Protein AF-A0A955WQJ6-F1 (afdb_monomer_lite)

pLDDT: mean 72.85, std 20.14, range [22.36, 98.12]

Foldseek 3Di:
DFDQFFDDPGHADDFQTFYDALNNHPFSDQDPRTHHDDALPRQGPGDQAQARSFFDDPGAADEFQGFDDALRNHNQRDADPRTHHHPQQGRQDNDDQAQFGNFFDVHQAAAFQTFYDALRNAPNSDQDPRTRDDDAWEFPAKPPLEDALQWFDKIKTFTAQADDVKWKDKQNHTFDWDDPDRGMIIGTGHHHLLGWFWIWIWIAHPSGHIYTDDTSSHIHDDAFWDWDWDQPQQAQPGWIFIDTDGPPVDDDPFDKAKWKDWQNHTFDDGRTGPDRGDQQIWIWMKIWTHDPPRIDIDIDPIDGRHKQFFDKPDWDKPPLADEQFRKIFTDIATDQIPVNHGFDKWKWKDKQNHTPPVDTDRIDTNHPPDFQIKMWMKIWTADPVGDTDDIHDIDIHTHHFADADEDDPDPPLPKQLEKDFQQQLQPPRGIKIKIWRLQDDPDPPAGSQIKMAIGGDDPVRRDDPDNPPRLEMETGDHQDDDDDDDDDDDDDDDDDDDPPPVPSNHFSKQNEKAHDPPCPVVVPPRTKIKIFTFSDDPPPQGGETDIFIAHGHPHDDYDHVVVCVVDPDPRGGDGPDDDDDDDDDPDDDPPPCDDRPDRDGTRNYDYYDDPPVPPD

Secondary structure (DSSP, 8-state):
-BTTB-STTSPPBPTTSB-SSGGGBTTS-EETTEEPPP-TTSSS--TT-SBTTB-SSSSPPBPTT-B-SSGGGBTTEEEETTEEEE-GGGSSS--TT-SBTTBSTTSSPBPTTSB-SSGGGBTTS-EETTEE--PPPEEEEEESSEEETT---EEEEEEE-PPTT-EEEETTEEE-EEE-SSSEEEEEPPP-TT-SEEEPEEEE-TTS-EEEPPTTSEEEE-TT-EEEEE-TTTBTTS--EEEEE----SSSPPPEEEEEEETTEEE-BSSBB-S---TT-EEEEEEEES-TTS-EEEEPPPEEPBP--PPEEEEEEESSSPPTTPPEEEEEEEPPPTTSPPPEEEEEEEETTEEETT--SSEE--TTPPTT-EEEEEEEEE-TTS-B-PPPP--EEE--PPP-----SSTTS-TTSEEEEEE-SSSSSS-EEEEEETT---STT-TT-BEEEEE--SGGGGG--S----SEEEEPPPPPPPPP------------------------BTSEEE--TT--SSSSSSPPEEEEEET--SSS-TT-EEEEEE---SS-----HHHHTTS--TTS-----------------------TT----TTS------SSSS--

Sequence (616 aa):
TGVDCGGPRCAACAAGAACLADRDCLDGACRGALCQAPACDDGVQNGREAGVDCGGPLCAGCPLGGPCRADADCALGLCLSGTCQGHPCRNGVQDGLETAVDCGGACAGCLGGQACQFNADCRAGDCRANVCFVDPPVIEAVDPPQVAHVGGARVTLTGLNFQIGVALRVNGVPTAVTRVSDRTLTFTAPASPAGPGPLALELFNPDGGQGTAAPGALQYSVEGLRVSLDGGQGAFCDTWTCTASGQDAFNPPIPVQYQWTLNGQPAAGGATLADAVQVGDEVACAAVFGEAPATWTLAAPPQTVQDGVGLVADVRVSPQRPSLGEAIRCEGAAQPTHCGQPSALQYTWWVDDAVDAAQVDAVFPTAGLPAGTRVRCELVAVSPVGRNGPPSAAPTVTVTKGRVDVVSEHGGDRFGYAVSVPGDLDGDGFADLVVGAPEERSVPGRAEAGRIYVFSGGAAMADQVAQVDARFWIDGEQGGVPQPGGLHNPPTALTIDRGGAWRPYGSALGFALAVGQRSFIDGDAVPDLVVGAPYADLVRRPFAGKVYALSGAAAPGIVDLQTAAAEGDPAASTVLGAAAAGGYLPEFQATLNEGPLSGGMLGRRVAAIGDFNGDG

Structure (mmCIF, N/CA/C/O backbone):
data_AF-A0A955WQJ6-F1
#
_entry.id   AF-A0A955WQJ6-F1
#
loop_
_atom_site.group_PDB
_atom_site.id
_atom_site.type_symbol
_atom_site.label_atom_id
_atom_site.label_alt_id
_atom_site.label_comp_id
_atom_site.label_asym_id
_atom_site.label_entity_id
_atom_site.label_seq_id
_atom_site.pdbx_PDB_ins_code
_atom_site.Cartn_x
_atom_site.Cartn_y
_atom_site.Cartn_z
_atom_site.occupancy
_atom_site.B_iso_or_equiv
_atom_site.auth_seq_id
_atom_site.auth_comp_id
_atom_site.auth_asym_id
_atom_site.auth_atom_id
_atom_site.pdbx_PDB_model_num
ATOM 1 N N . THR A 1 1 ? 47.045 46.582 -69.998 1.00 75.81 1 THR A N 1
ATOM 2 C CA . THR A 1 1 ? 46.305 47.082 -68.815 1.00 75.81 1 THR A CA 1
ATOM 3 C C . THR A 1 1 ? 47.115 46.898 -67.542 1.00 75.81 1 THR A C 1
ATOM 5 O O . THR A 1 1 ? 46.954 47.719 -66.650 1.00 75.81 1 THR A O 1
ATOM 8 N N . GLY A 1 2 ? 48.070 45.960 -67.497 1.00 82.81 2 GLY A N 1
ATOM 9 C CA . GLY A 1 2 ? 49.240 45.999 -66.613 1.00 82.81 2 GLY A CA 1
ATOM 10 C C . GLY A 1 2 ? 50.476 46.583 -67.312 1.00 82.81 2 GLY A C 1
ATOM 11 O O . GLY A 1 2 ? 50.413 46.946 -68.492 1.00 82.81 2 GLY A O 1
ATOM 12 N N . VAL A 1 3 ? 51.598 46.678 -66.590 1.00 84.25 3 VAL A N 1
ATOM 13 C CA . VAL A 1 3 ? 52.904 47.022 -67.181 1.00 84.25 3 VAL A CA 1
ATOM 14 C C . VAL A 1 3 ? 53.343 45.840 -68.049 1.00 84.25 3 VAL A C 1
ATOM 16 O O . VAL A 1 3 ? 53.503 44.734 -67.543 1.00 84.25 3 VAL A O 1
ATOM 19 N N . ASP A 1 4 ? 53.450 46.072 -69.358 1.00 86.69 4 ASP A N 1
ATOM 20 C CA . ASP A 1 4 ? 53.845 45.097 -70.389 1.00 86.69 4 ASP A CA 1
ATOM 21 C C . ASP A 1 4 ? 52.928 43.864 -70.572 1.00 86.69 4 ASP A C 1
ATOM 23 O O . ASP A 1 4 ? 53.300 42.902 -71.244 1.00 86.69 4 ASP A O 1
ATOM 27 N N . CYS A 1 5 ? 51.692 43.893 -70.056 1.00 89.25 5 CYS A N 1
ATOM 28 C CA . CYS A 1 5 ? 50.700 42.822 -70.235 1.00 89.25 5 CYS A CA 1
ATOM 29 C C . CYS A 1 5 ? 49.239 43.341 -70.255 1.00 89.25 5 CYS A C 1
ATOM 31 O O . CYS A 1 5 ? 48.935 44.462 -69.824 1.00 89.25 5 CYS A O 1
ATOM 33 N N . GLY A 1 6 ? 48.307 42.530 -70.765 1.00 88.19 6 GLY A N 1
ATOM 34 C CA . GLY A 1 6 ? 46.860 42.798 -70.798 1.00 88.19 6 GLY A CA 1
ATOM 35 C C . GLY A 1 6 ? 46.396 43.768 -71.900 1.00 88.19 6 GLY A C 1
ATOM 36 O O . GLY A 1 6 ? 47.157 44.609 -72.388 1.00 88.19 6 GLY A O 1
ATOM 37 N N . GLY A 1 7 ? 45.118 43.699 -72.279 1.00 85.25 7 GLY A N 1
ATOM 38 C CA . GLY A 1 7 ? 44.535 44.389 -73.433 1.00 85.25 7 GLY A CA 1
ATOM 39 C C . GLY A 1 7 ? 44.527 43.536 -74.716 1.00 85.25 7 GLY A C 1
ATOM 40 O O . GLY A 1 7 ? 45.080 42.445 -74.754 1.00 85.25 7 GLY A O 1
ATOM 41 N N . PRO A 1 8 ? 43.925 44.019 -75.820 1.00 83.12 8 PRO A N 1
ATOM 42 C CA . PRO A 1 8 ? 43.626 43.197 -77.002 1.00 83.12 8 PRO A CA 1
ATOM 43 C C . PRO A 1 8 ? 44.841 42.757 -77.842 1.00 83.12 8 PRO A C 1
ATOM 45 O O . PRO A 1 8 ? 44.655 42.034 -78.816 1.00 83.12 8 PRO A O 1
ATOM 48 N N . ARG A 1 9 ? 46.055 43.241 -77.546 1.00 87.25 9 ARG A N 1
ATOM 49 C CA . ARG A 1 9 ? 47.268 42.990 -78.353 1.00 87.25 9 ARG A CA 1
ATOM 50 C C . ARG A 1 9 ? 48.456 42.438 -77.565 1.00 87.25 9 ARG A C 1
ATOM 52 O O . ARG A 1 9 ? 49.432 42.034 -78.188 1.00 87.25 9 ARG A O 1
ATOM 59 N N . CYS A 1 10 ? 48.392 42.443 -76.237 1.00 88.25 10 CYS A N 1
ATOM 60 C CA . CYS A 1 10 ? 49.455 41.928 -75.378 1.00 88.25 10 CYS A CA 1
ATOM 61 C C . CYS A 1 10 ? 49.034 40.576 -74.799 1.00 88.25 10 CYS A C 1
ATOM 63 O O . CYS A 1 10 ? 47.842 40.281 -74.724 1.00 88.25 10 CYS A O 1
ATOM 65 N N . ALA A 1 11 ? 50.007 39.763 -74.379 1.00 90.00 11 ALA A N 1
ATOM 66 C CA . ALA A 1 11 ? 49.710 38.555 -73.618 1.00 90.00 11 ALA A CA 1
ATOM 67 C C . ALA A 1 11 ? 48.983 38.914 -72.312 1.00 90.00 11 ALA A C 1
ATOM 69 O O . ALA A 1 11 ? 49.181 40.003 -71.760 1.00 90.00 11 ALA A O 1
ATOM 70 N N . ALA A 1 12 ? 48.139 38.004 -71.833 1.00 91.56 12 ALA A N 1
ATOM 71 C CA . ALA A 1 12 ? 47.437 38.184 -70.575 1.00 91.56 12 ALA A CA 1
ATOM 72 C C . ALA A 1 12 ? 48.427 38.246 -69.393 1.00 91.56 12 ALA A C 1
ATOM 74 O O . ALA A 1 12 ? 49.524 37.688 -69.439 1.00 91.56 12 ALA A O 1
ATOM 75 N N . CYS A 1 13 ? 48.052 38.979 -68.355 1.00 91.94 13 CYS A N 1
ATOM 76 C CA . CYS A 1 13 ? 48.845 39.250 -67.170 1.00 91.94 13 CYS A CA 1
ATOM 77 C C . CYS A 1 13 ? 48.777 38.102 -66.150 1.00 91.94 13 CYS A C 1
ATOM 79 O O . CYS A 1 13 ? 47.733 37.476 -65.977 1.00 91.94 13 CYS A O 1
ATOM 81 N N . ALA A 1 14 ? 49.876 37.868 -65.428 1.00 91.75 14 ALA A N 1
ATOM 82 C CA . ALA A 1 14 ? 49.898 36.962 -64.278 1.00 91.75 14 ALA A CA 1
ATOM 83 C C . ALA A 1 14 ? 49.145 37.541 -63.065 1.00 91.75 14 ALA A C 1
ATOM 85 O O . ALA A 1 14 ? 48.883 38.746 -63.000 1.00 91.75 14 ALA A O 1
ATOM 86 N N . ALA A 1 15 ? 48.830 36.682 -62.092 1.00 90.12 15 ALA A N 1
ATOM 87 C CA . ALA A 1 15 ? 48.183 37.078 -60.844 1.00 90.12 15 ALA A CA 1
ATOM 88 C C . ALA A 1 15 ? 48.931 38.229 -60.135 1.00 90.12 15 ALA A C 1
ATOM 90 O O . ALA A 1 15 ? 50.160 38.254 -60.076 1.00 90.12 15 ALA A O 1
ATOM 91 N N . GLY A 1 16 ? 48.178 39.194 -59.602 1.00 89.19 16 GLY A N 1
ATOM 92 C CA . GLY A 1 16 ? 48.669 40.397 -58.926 1.00 89.19 16 GLY A CA 1
ATOM 93 C C . GLY A 1 16 ? 48.956 41.601 -59.834 1.00 89.19 16 GLY A C 1
ATOM 94 O O . GLY A 1 16 ? 49.184 42.695 -59.322 1.00 89.19 16 GLY A O 1
ATOM 95 N N . ALA A 1 17 ? 48.930 41.450 -61.161 1.00 92.38 17 ALA A N 1
ATOM 96 C CA . ALA A 1 17 ? 49.108 42.564 -62.098 1.00 92.38 17 ALA A CA 1
ATOM 97 C C . ALA A 1 17 ? 47.790 43.305 -62.392 1.00 92.38 17 ALA A C 1
ATOM 99 O O . ALA A 1 17 ? 46.707 42.743 -62.257 1.00 92.38 17 ALA A O 1
ATOM 100 N N . ALA A 1 18 ? 47.877 44.574 -62.808 1.00 92.44 18 ALA A N 1
ATOM 101 C CA . ALA A 1 18 ? 46.697 45.400 -63.072 1.00 92.44 18 ALA A CA 1
ATOM 102 C C . ALA A 1 18 ? 45.904 44.944 -64.312 1.00 92.44 18 ALA A C 1
ATOM 104 O O . ALA A 1 18 ? 46.484 44.574 -65.334 1.00 92.44 18 ALA A O 1
ATOM 105 N N . CYS A 1 19 ? 44.575 45.023 -64.242 1.00 92.38 19 CYS A N 1
ATOM 106 C CA . CYS A 1 19 ? 43.657 44.583 -65.296 1.00 92.38 19 CYS A CA 1
ATOM 107 C C . CYS A 1 19 ? 42.409 45.480 -65.386 1.00 92.38 19 CYS A C 1
ATOM 109 O O . CYS A 1 19 ? 42.065 46.169 -64.426 1.00 92.38 19 CYS A O 1
ATOM 111 N N . LEU A 1 20 ? 41.725 45.474 -66.540 1.00 92.31 20 LEU A N 1
ATOM 112 C CA . LEU A 1 20 ? 40.420 46.139 -66.722 1.00 92.31 20 LEU A CA 1
ATOM 113 C C . LEU A 1 20 ? 39.301 45.178 -67.148 1.00 92.31 20 LEU A C 1
ATOM 115 O O . LEU A 1 20 ? 38.129 45.528 -67.040 1.00 92.31 20 LEU A O 1
ATOM 119 N N . ALA A 1 21 ? 39.644 43.995 -67.654 1.00 90.56 21 ALA A N 1
ATOM 120 C CA . ALA A 1 21 ? 38.701 42.940 -68.004 1.00 90.56 21 ALA A CA 1
ATOM 121 C C . ALA A 1 21 ? 39.327 41.566 -67.743 1.00 90.56 21 ALA A C 1
ATOM 123 O O . ALA A 1 21 ? 40.543 41.424 -67.808 1.00 90.56 21 ALA A O 1
ATOM 124 N N . ASP A 1 22 ? 38.498 40.549 -67.534 1.00 89.44 22 ASP A N 1
ATOM 125 C CA . ASP A 1 22 ? 38.907 39.159 -67.283 1.00 89.44 22 ASP A CA 1
ATOM 126 C C . ASP A 1 22 ? 39.904 38.611 -68.313 1.00 89.44 22 ASP A C 1
ATOM 128 O O . ASP A 1 22 ? 40.917 38.014 -67.956 1.00 89.44 22 ASP A O 1
ATOM 132 N N . ARG A 1 23 ? 39.697 38.924 -69.599 1.00 90.06 23 ARG A N 1
ATOM 133 C CA . ARG A 1 23 ? 40.613 38.555 -70.696 1.00 90.06 23 ARG A CA 1
ATOM 134 C C . ARG A 1 23 ? 42.026 39.138 -70.576 1.00 90.06 23 ARG A C 1
ATOM 136 O O . ARG A 1 23 ? 42.910 38.737 -71.327 1.00 90.06 23 ARG A O 1
ATOM 143 N N . ASP A 1 24 ? 42.221 40.141 -69.720 1.00 91.62 24 ASP A N 1
ATOM 144 C CA . ASP A 1 24 ? 43.536 40.721 -69.469 1.00 91.62 24 ASP A CA 1
ATOM 145 C C . ASP A 1 24 ? 44.375 39.836 -68.540 1.00 91.62 24 ASP A C 1
ATOM 147 O O . ASP A 1 24 ? 45.562 40.110 -68.407 1.00 91.62 24 ASP A O 1
ATOM 151 N N . CYS A 1 25 ? 43.798 38.801 -67.922 1.00 91.88 25 CYS A N 1
ATOM 152 C CA . CYS A 1 25 ? 44.434 37.926 -66.939 1.00 91.88 25 CYS A CA 1
ATOM 153 C C . CYS A 1 25 ? 44.606 36.504 -67.483 1.00 91.88 25 CYS A C 1
ATOM 155 O O . CYS A 1 25 ? 43.722 35.994 -68.168 1.00 91.88 25 CYS A O 1
ATOM 157 N N . LEU A 1 26 ? 45.746 35.865 -67.193 1.00 90.56 26 LEU A N 1
ATOM 158 C CA . LEU A 1 26 ? 46.056 34.503 -67.656 1.00 90.56 26 LEU A CA 1
ATOM 159 C C . LEU A 1 26 ? 45.000 33.493 -67.199 1.00 90.56 26 LEU A C 1
ATOM 161 O O . LEU A 1 26 ? 44.578 32.657 -67.991 1.00 90.56 26 LEU A O 1
ATOM 165 N N . ASP A 1 27 ? 44.539 33.639 -65.959 1.00 88.94 27 ASP A N 1
ATOM 166 C CA . ASP A 1 27 ? 43.518 32.795 -65.337 1.00 88.94 27 ASP A CA 1
ATOM 167 C C . ASP A 1 27 ? 42.101 33.391 -65.452 1.00 88.94 27 ASP A C 1
ATOM 169 O O . ASP A 1 27 ? 41.169 32.949 -64.789 1.00 88.94 27 ASP A O 1
ATOM 173 N N . GLY A 1 28 ? 41.912 34.409 -66.300 1.00 87.50 28 GLY A N 1
ATOM 174 C CA . GLY A 1 28 ? 40.580 34.882 -66.682 1.00 87.50 28 GLY A CA 1
ATOM 175 C C . GLY A 1 28 ? 39.772 35.594 -65.592 1.00 87.50 28 GLY A C 1
ATOM 176 O O . GLY A 1 28 ? 38.573 35.758 -65.777 1.00 87.50 28 GLY A O 1
ATOM 177 N N . ALA A 1 29 ? 40.380 36.021 -64.480 1.00 90.75 29 ALA A N 1
ATOM 178 C CA . ALA A 1 29 ? 39.682 36.702 -63.386 1.00 90.75 29 ALA A CA 1
ATOM 179 C C . ALA A 1 29 ? 40.316 38.065 -63.060 1.00 90.75 29 ALA A C 1
ATOM 181 O O . ALA A 1 29 ? 41.425 38.144 -62.525 1.00 90.75 29 ALA A O 1
ATOM 182 N N . CYS A 1 30 ? 39.595 39.151 -63.348 1.00 91.25 30 CYS A N 1
ATOM 183 C CA . CYS A 1 30 ? 39.979 40.520 -63.018 1.00 91.25 30 CYS A CA 1
ATOM 184 C C . CYS A 1 30 ? 39.064 41.091 -61.927 1.00 91.25 30 CYS A C 1
ATOM 186 O O . CYS A 1 30 ? 37.918 41.466 -62.179 1.00 91.25 30 CYS A O 1
ATOM 188 N N . ARG A 1 31 ? 39.573 41.213 -60.695 1.00 92.00 31 ARG A N 1
ATOM 189 C CA . ARG A 1 31 ? 38.811 41.745 -59.549 1.00 92.00 31 ARG A CA 1
ATOM 190 C C . ARG A 1 31 ? 39.581 42.833 -58.830 1.00 92.00 31 ARG A C 1
ATOM 192 O O . ARG A 1 31 ? 40.786 42.727 -58.643 1.00 92.00 31 ARG A O 1
ATOM 199 N N . GLY A 1 32 ? 38.889 43.904 -58.443 1.00 89.94 32 GLY A N 1
ATOM 200 C CA . GLY A 1 32 ? 39.538 45.047 -57.789 1.00 89.94 32 GLY A CA 1
ATOM 201 C C . GLY A 1 32 ? 40.657 45.671 -58.635 1.00 89.94 32 GLY A C 1
ATOM 202 O O . GLY A 1 32 ? 41.630 46.164 -58.076 1.00 89.94 32 GLY A O 1
ATOM 203 N N . ALA A 1 33 ? 40.528 45.611 -59.968 1.00 91.69 33 ALA A N 1
ATOM 204 C CA . ALA A 1 33 ? 41.540 46.017 -60.949 1.00 91.69 33 ALA A CA 1
ATOM 205 C C . ALA A 1 33 ? 42.869 45.233 -60.892 1.00 91.69 33 ALA A C 1
ATOM 207 O O . ALA A 1 33 ? 43.868 45.695 -61.444 1.00 91.69 33 ALA A O 1
ATOM 208 N N . LEU A 1 34 ? 42.888 44.048 -60.272 1.00 92.69 34 LEU A N 1
ATOM 209 C CA . LEU A 1 34 ? 44.036 43.142 -60.229 1.00 92.69 34 LEU A CA 1
ATOM 210 C C . LEU A 1 34 ? 43.653 41.744 -60.730 1.00 92.69 34 LEU A C 1
ATOM 212 O O . LEU A 1 34 ? 42.570 41.233 -60.426 1.00 92.69 34 LEU A O 1
ATOM 216 N N . CYS A 1 35 ? 44.559 41.115 -61.476 1.00 92.69 35 CYS A N 1
ATOM 217 C CA . CYS A 1 35 ? 44.427 39.721 -61.876 1.00 92.69 35 CYS A CA 1
ATOM 218 C C . CYS A 1 35 ? 44.498 38.820 -60.651 1.00 92.69 35 CYS A C 1
ATOM 220 O O . CYS A 1 35 ? 45.431 38.927 -59.855 1.00 92.69 35 CYS A O 1
ATOM 222 N N . GLN A 1 36 ? 43.517 37.942 -60.499 1.00 92.88 36 GLN A N 1
ATOM 223 C CA . GLN A 1 36 ? 43.465 37.005 -59.383 1.00 92.88 36 GLN A CA 1
ATOM 224 C C . GLN A 1 36 ? 44.238 35.728 -59.721 1.00 92.88 36 GLN A C 1
ATOM 226 O O . GLN A 1 36 ? 44.373 35.366 -60.889 1.00 92.88 36 GLN A O 1
ATOM 231 N N . ALA A 1 37 ? 44.796 35.089 -58.693 1.00 89.06 37 ALA A N 1
ATOM 232 C CA . ALA A 1 37 ? 45.302 33.727 -58.818 1.00 89.06 37 ALA A CA 1
ATOM 233 C C . ALA A 1 37 ? 44.109 32.757 -58.881 1.00 89.06 37 ALA A C 1
ATOM 235 O O . ALA A 1 37 ? 43.097 33.057 -58.247 1.00 89.06 37 ALA A O 1
ATOM 236 N N . PRO A 1 38 ? 44.231 31.624 -59.594 1.00 87.94 38 PRO A N 1
ATOM 237 C CA . PRO A 1 38 ? 43.157 30.643 -59.701 1.00 87.94 38 PRO A CA 1
ATOM 238 C C . PRO A 1 38 ? 42.815 30.077 -58.318 1.00 87.94 38 PRO A C 1
ATOM 240 O O . PRO A 1 38 ? 43.724 29.690 -57.571 1.00 87.94 38 PRO A O 1
ATOM 243 N N . ALA A 1 39 ? 41.530 30.035 -57.976 1.00 89.25 39 ALA A N 1
ATOM 244 C CA . ALA A 1 39 ? 41.038 29.499 -56.711 1.00 89.25 39 ALA A CA 1
ATOM 245 C C . ALA A 1 39 ? 39.705 28.762 -56.895 1.00 89.25 39 ALA A C 1
ATOM 247 O O . ALA A 1 39 ? 38.869 29.181 -57.678 1.00 89.25 39 ALA A O 1
ATOM 248 N N . CYS A 1 40 ? 39.503 27.706 -56.102 1.00 91.38 40 CYS A N 1
ATOM 249 C CA . CYS A 1 40 ? 38.379 26.765 -56.210 1.00 91.38 40 CYS A CA 1
ATOM 250 C C . CYS A 1 40 ? 37.022 27.303 -55.712 1.00 91.38 40 CYS A C 1
ATOM 252 O O . CYS A 1 40 ? 36.164 26.524 -55.299 1.00 91.38 40 CYS A O 1
ATOM 254 N N . ASP A 1 41 ? 36.867 28.615 -55.610 1.00 90.62 41 ASP A N 1
ATOM 255 C CA . ASP A 1 41 ? 35.674 29.312 -55.123 1.00 90.62 41 ASP A CA 1
ATOM 256 C C . ASP A 1 41 ? 35.574 30.727 -55.717 1.00 90.62 41 ASP A C 1
ATOM 258 O O . ASP A 1 41 ? 34.931 31.623 -55.157 1.00 90.62 41 ASP A O 1
ATOM 262 N N . ASP A 1 42 ? 36.235 30.942 -56.858 1.00 86.81 42 ASP A N 1
ATOM 263 C CA . ASP A 1 42 ? 36.384 32.238 -57.491 1.00 86.81 42 ASP A CA 1
ATOM 264 C C . ASP A 1 42 ? 35.391 32.471 -58.637 1.00 86.81 42 ASP A C 1
ATOM 266 O O . ASP A 1 42 ? 35.405 33.545 -59.222 1.00 86.81 42 ASP A O 1
ATOM 270 N N . GLY A 1 43 ? 34.471 31.567 -58.941 1.00 87.75 43 GLY A N 1
ATOM 271 C CA . GLY A 1 43 ? 33.435 31.729 -59.958 1.00 87.75 43 GLY A CA 1
ATOM 272 C C . GLY A 1 43 ? 33.934 31.647 -61.401 1.00 87.75 43 GLY A C 1
ATOM 273 O O . GLY A 1 43 ? 33.153 31.952 -62.310 1.00 87.75 43 GLY A O 1
ATOM 274 N N . VAL A 1 44 ? 35.199 31.286 -61.644 1.00 88.56 44 VAL A N 1
ATOM 275 C CA . VAL A 1 44 ? 35.806 31.210 -62.978 1.00 88.56 44 VAL A CA 1
ATOM 276 C C . VAL A 1 44 ? 36.482 29.857 -63.168 1.00 88.56 44 VAL A C 1
ATOM 278 O O . VAL A 1 44 ? 37.366 29.493 -62.419 1.00 88.56 44 VAL A O 1
ATOM 281 N N . GLN A 1 45 ? 36.148 29.142 -64.248 1.00 89.75 45 GLN A N 1
ATOM 282 C CA . GLN A 1 45 ? 36.857 27.905 -64.589 1.00 89.75 45 GLN A CA 1
ATOM 283 C C . GLN A 1 45 ? 38.281 28.203 -65.087 1.00 89.75 45 GLN A C 1
ATOM 285 O O . GLN A 1 45 ? 38.480 28.486 -66.276 1.00 89.75 45 GLN A O 1
ATOM 290 N N . ASN A 1 46 ? 39.272 28.116 -64.205 1.00 87.38 46 ASN A N 1
ATOM 291 C CA . ASN A 1 46 ? 40.670 28.418 -64.513 1.00 87.38 46 ASN A CA 1
ATOM 292 C C . ASN A 1 46 ? 41.647 27.399 -63.883 1.00 87.38 46 ASN A C 1
ATOM 294 O O . ASN A 1 46 ? 41.258 26.350 -63.369 1.00 87.38 46 ASN A O 1
ATOM 298 N N . GLY A 1 47 ? 42.958 27.609 -64.045 1.00 86.12 47 GLY A N 1
ATOM 299 C CA . GLY A 1 47 ? 43.969 26.689 -63.516 1.00 86.12 47 GLY A CA 1
ATOM 300 C C . GLY A 1 47 ? 43.820 25.230 -63.996 1.00 86.12 47 GLY A C 1
ATOM 301 O O . GLY A 1 47 ? 43.960 24.930 -65.184 1.00 86.12 47 GLY A O 1
ATOM 302 N N . ARG A 1 48 ? 43.619 24.295 -63.052 1.00 88.62 48 ARG A N 1
ATOM 303 C CA . ARG A 1 48 ? 43.454 22.845 -63.312 1.00 88.62 48 ARG A CA 1
ATOM 304 C C . ARG A 1 48 ? 42.033 22.338 -63.063 1.00 88.62 48 ARG A C 1
ATOM 306 O O . ARG A 1 48 ? 41.845 21.127 -62.971 1.00 88.62 48 ARG A O 1
ATOM 313 N N . GLU A 1 49 ? 41.068 23.238 -62.964 1.00 93.56 49 GLU A N 1
ATOM 314 C CA . GLU A 1 49 ? 39.682 22.883 -62.705 1.00 93.56 49 GLU A CA 1
ATOM 315 C C . GLU A 1 49 ? 39.036 22.147 -63.885 1.00 93.56 49 GLU A C 1
ATOM 317 O O . GLU A 1 49 ? 39.301 22.425 -65.064 1.00 93.56 49 GLU A O 1
ATOM 322 N N . ALA A 1 50 ? 38.167 21.189 -63.569 1.00 92.56 50 ALA A N 1
ATOM 323 C CA . ALA A 1 50 ? 37.395 20.458 -64.566 1.00 92.56 50 ALA A CA 1
ATOM 324 C C . ALA A 1 50 ? 36.069 21.164 -64.905 1.00 92.56 50 ALA A C 1
ATOM 326 O O . ALA A 1 50 ? 35.622 21.085 -66.053 1.00 92.56 50 ALA A O 1
ATOM 327 N N . GLY A 1 51 ? 35.501 21.904 -63.948 1.00 91.06 51 GLY A N 1
ATOM 328 C CA . GLY A 1 51 ? 34.367 22.823 -64.084 1.00 91.06 51 GLY A CA 1
ATOM 329 C C . GLY A 1 51 ? 34.608 24.121 -63.324 1.00 91.06 51 GLY A C 1
ATOM 330 O O . GLY A 1 51 ? 35.648 24.260 -62.706 1.00 91.06 51 GLY A O 1
ATOM 331 N N . VAL A 1 52 ? 33.673 25.073 -63.378 1.00 92.06 52 VAL A N 1
ATOM 332 C CA . VAL A 1 52 ? 33.787 26.319 -62.595 1.00 92.06 52 VAL A CA 1
ATOM 333 C C . VAL A 1 52 ? 33.910 25.962 -61.112 1.00 92.06 52 VAL A C 1
ATOM 335 O O . VAL A 1 52 ? 32.983 25.351 -60.576 1.00 92.06 52 VAL A O 1
ATOM 338 N N . ASP A 1 53 ? 35.041 26.311 -60.492 1.00 89.94 53 ASP A N 1
ATOM 339 C CA . ASP A 1 53 ? 35.342 26.101 -59.069 1.00 89.94 53 ASP A CA 1
ATOM 340 C C . ASP A 1 53 ? 35.371 24.630 -58.617 1.00 89.94 53 ASP A C 1
ATOM 342 O O . ASP A 1 53 ? 35.195 24.313 -57.436 1.00 89.94 53 ASP A O 1
ATOM 346 N N . CYS A 1 54 ? 35.531 23.678 -59.542 1.00 93.12 54 CYS A N 1
ATOM 347 C CA . CYS A 1 54 ? 35.458 22.261 -59.194 1.00 93.12 54 CYS A CA 1
ATOM 348 C C . CYS A 1 54 ? 36.301 21.343 -60.082 1.00 93.12 54 CYS A C 1
ATOM 350 O O . CYS A 1 54 ? 36.578 21.613 -61.252 1.00 93.12 54 CYS A O 1
ATOM 352 N N . GLY A 1 55 ? 36.665 20.188 -59.528 1.00 91.25 55 GLY A N 1
ATOM 353 C CA . GLY A 1 55 ? 37.465 19.168 -60.197 1.00 91.25 55 GLY A CA 1
ATOM 354 C C . GLY A 1 55 ? 38.942 19.546 -60.335 1.00 91.25 55 GLY A C 1
ATOM 355 O O . GLY A 1 55 ? 39.359 20.669 -60.065 1.00 91.25 55 GLY A O 1
A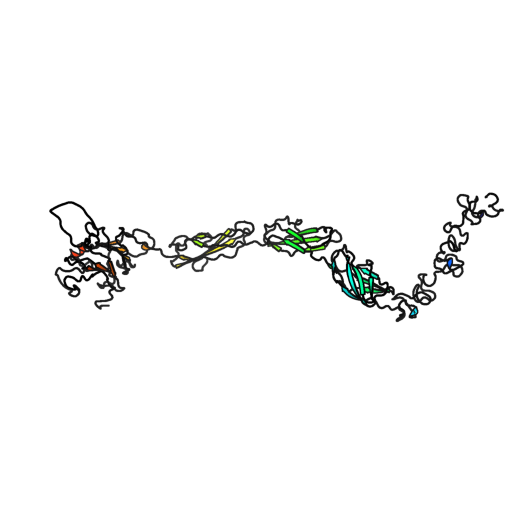TOM 356 N N . GLY A 1 56 ? 39.767 18.587 -60.743 1.00 88.75 56 GLY A N 1
ATOM 357 C CA . GLY A 1 56 ? 41.217 18.717 -60.699 1.00 88.75 56 GLY A CA 1
ATOM 358 C C . GLY A 1 56 ? 41.822 18.380 -59.328 1.00 88.75 56 GLY A C 1
ATOM 359 O O . GLY A 1 56 ? 41.123 18.171 -58.342 1.00 88.75 56 GLY A O 1
ATOM 360 N N . PRO A 1 57 ? 43.161 18.316 -59.234 1.00 85.75 57 PRO A N 1
ATOM 361 C CA . PRO A 1 57 ? 43.857 17.772 -58.064 1.00 85.75 57 PRO A CA 1
ATOM 362 C C . PRO A 1 57 ? 43.840 18.668 -56.815 1.00 85.75 57 PRO A C 1
ATOM 364 O O . PRO A 1 57 ? 44.281 18.223 -55.759 1.00 85.75 57 PRO A O 1
ATOM 367 N N . LEU A 1 58 ? 43.424 19.932 -56.940 1.00 87.25 58 LEU A N 1
ATOM 368 C CA . LEU A 1 58 ? 43.459 20.920 -55.853 1.00 87.25 58 LEU A CA 1
ATOM 369 C C . LEU A 1 58 ? 42.065 21.354 -55.382 1.00 87.25 58 LEU A C 1
ATOM 371 O O . LEU A 1 58 ? 41.961 21.899 -54.286 1.00 87.25 58 LEU A O 1
ATOM 375 N N . CYS A 1 59 ? 41.023 21.102 -56.176 1.00 88.94 59 CYS A N 1
ATOM 376 C CA . CYS A 1 59 ? 39.655 21.512 -55.877 1.00 88.94 59 CYS A CA 1
ATOM 377 C C . CYS A 1 59 ? 38.797 20.311 -55.486 1.00 88.94 59 CYS A C 1
ATOM 379 O O . CYS A 1 59 ? 39.108 19.164 -55.814 1.00 88.94 59 CYS A O 1
ATOM 381 N N . ALA A 1 60 ? 37.703 20.572 -54.768 1.00 92.06 60 ALA A N 1
ATOM 382 C CA . ALA A 1 60 ? 36.706 19.542 -54.515 1.00 92.06 60 ALA A CA 1
ATOM 383 C C . ALA A 1 60 ? 36.142 19.032 -55.850 1.00 92.06 60 ALA A C 1
ATOM 385 O O . ALA A 1 60 ? 36.010 19.793 -56.809 1.00 92.06 60 ALA A O 1
ATOM 386 N N . GLY A 1 61 ? 35.813 17.742 -55.921 1.00 92.00 61 GLY A N 1
ATOM 387 C CA . GLY A 1 61 ? 35.231 17.170 -57.131 1.00 92.00 61 GLY A CA 1
ATOM 388 C C . GLY A 1 61 ? 33.930 17.879 -57.524 1.00 92.00 61 GLY A C 1
ATOM 389 O O . GLY A 1 61 ? 33.152 18.302 -56.669 1.00 92.00 61 GLY A O 1
ATOM 390 N N . CYS A 1 62 ? 33.679 17.992 -58.823 1.00 93.00 62 CYS A N 1
ATOM 391 C CA . CYS A 1 62 ? 32.464 18.565 -59.371 1.00 93.00 62 CYS A CA 1
ATOM 392 C C . CYS A 1 62 ? 31.215 17.779 -58.935 1.00 93.00 62 CYS A C 1
ATOM 394 O O . CYS A 1 62 ? 31.260 16.544 -58.824 1.00 93.00 62 CYS A O 1
ATOM 396 N N . PRO A 1 63 ? 30.091 18.477 -58.687 1.00 91.00 63 PRO A N 1
ATOM 397 C CA . PRO A 1 63 ? 28.826 17.846 -58.329 1.00 91.00 63 PRO A CA 1
ATOM 398 C C . PRO A 1 63 ? 28.261 17.005 -59.486 1.00 91.00 63 PRO A C 1
ATOM 400 O O . PRO A 1 63 ? 28.730 17.076 -60.624 1.00 91.00 63 PRO A O 1
ATOM 403 N N . LEU A 1 64 ? 27.226 16.211 -59.196 1.00 87.81 64 LEU A N 1
ATOM 404 C CA . LEU A 1 64 ? 26.479 15.440 -60.198 1.00 87.81 64 LEU A CA 1
ATOM 405 C C . LEU A 1 64 ? 26.050 16.316 -61.385 1.00 87.81 64 LEU A C 1
ATOM 407 O O . LEU A 1 64 ? 25.504 17.401 -61.196 1.00 87.81 64 LEU A O 1
ATOM 411 N N . GLY A 1 65 ? 26.290 15.841 -62.607 1.00 87.12 65 GLY A N 1
ATOM 412 C CA . GLY A 1 65 ? 26.028 16.586 -63.841 1.00 87.12 65 GLY A CA 1
ATOM 413 C C . GLY A 1 65 ? 27.085 17.642 -64.192 1.00 87.12 65 GLY A C 1
ATOM 414 O O . GLY A 1 65 ? 27.004 18.238 -65.264 1.00 87.12 65 GLY A O 1
ATOM 415 N N . GLY A 1 66 ? 28.078 17.874 -63.326 1.00 91.19 66 GLY A N 1
ATOM 416 C CA . GLY A 1 66 ? 29.201 18.774 -63.586 1.00 91.19 66 GLY A CA 1
ATOM 417 C C . GLY A 1 66 ? 30.186 18.215 -64.622 1.00 91.19 66 GLY A C 1
ATOM 418 O O . GLY A 1 66 ? 30.177 17.017 -64.897 1.00 91.19 66 GLY A O 1
ATOM 419 N N . PRO A 1 67 ? 31.037 19.050 -65.230 1.00 91.94 67 PRO A N 1
ATOM 420 C CA . PRO A 1 67 ? 32.036 18.598 -66.198 1.00 91.94 67 PRO A CA 1
ATOM 421 C C . PRO A 1 67 ? 33.204 17.867 -65.516 1.00 91.94 67 PRO A C 1
ATOM 423 O O . PRO A 1 67 ? 33.566 18.164 -64.381 1.00 91.94 67 PRO A O 1
ATOM 426 N N . CYS A 1 68 ? 33.820 16.919 -66.222 1.00 93.31 68 CYS A N 1
ATOM 427 C CA . CYS A 1 68 ? 34.978 16.168 -65.730 1.00 93.31 68 CYS A CA 1
ATOM 428 C C . CYS A 1 68 ? 35.885 15.691 -66.865 1.00 93.31 68 CYS A C 1
ATOM 430 O O . CYS A 1 68 ? 35.471 15.622 -68.025 1.00 93.31 68 CYS A O 1
ATOM 432 N N . ARG A 1 69 ? 37.130 15.333 -66.534 1.00 92.19 69 ARG A N 1
ATOM 433 C CA . ARG A 1 69 ? 38.079 14.681 -67.454 1.00 92.19 69 ARG A CA 1
ATOM 434 C C . ARG A 1 69 ? 38.574 13.334 -66.926 1.00 92.19 69 ARG A C 1
ATOM 436 O O . ARG A 1 69 ? 38.952 12.483 -67.727 1.00 92.19 69 ARG A O 1
ATOM 443 N N . ALA A 1 70 ? 38.560 13.141 -65.613 1.00 91.00 70 ALA A N 1
ATOM 444 C CA . ALA A 1 70 ? 38.867 11.894 -64.928 1.00 91.00 70 ALA A CA 1
ATOM 445 C C . ALA A 1 70 ? 37.903 11.668 -63.755 1.00 91.00 70 ALA A C 1
ATOM 447 O O . ALA A 1 70 ? 37.301 12.611 -63.248 1.00 91.00 70 ALA A O 1
ATOM 448 N N . ASP A 1 71 ? 37.795 10.426 -63.280 1.00 88.19 71 ASP A N 1
ATOM 449 C CA . ASP A 1 71 ? 36.926 10.055 -62.151 1.00 88.19 71 ASP A CA 1
ATOM 450 C C . ASP A 1 71 ? 37.193 10.886 -60.887 1.00 88.19 71 ASP A C 1
ATOM 452 O O . ASP A 1 71 ? 36.262 11.252 -60.173 1.00 88.19 71 ASP A O 1
ATOM 456 N N . ALA A 1 72 ? 38.459 11.243 -60.642 1.00 89.69 72 ALA A N 1
ATOM 457 C CA . ALA A 1 72 ? 38.872 12.073 -59.509 1.00 89.69 72 ALA A CA 1
ATOM 458 C C . ALA A 1 72 ? 38.337 13.515 -59.569 1.00 89.69 72 ALA A C 1
ATOM 460 O O . ALA A 1 72 ? 38.278 14.180 -58.539 1.00 89.69 72 ALA A O 1
ATOM 461 N N . ASP A 1 73 ? 37.924 13.992 -60.748 1.00 91.94 73 ASP A N 1
ATOM 462 C CA . ASP A 1 73 ? 37.327 15.318 -60.899 1.00 91.94 73 ASP A CA 1
ATOM 463 C C . ASP A 1 73 ? 35.889 15.368 -60.377 1.00 91.94 73 ASP A C 1
ATOM 465 O O . ASP A 1 73 ? 35.323 16.451 -60.312 1.00 91.94 73 ASP A O 1
ATOM 469 N N . CYS A 1 74 ? 35.282 14.234 -60.020 1.00 91.50 74 CYS A N 1
ATOM 470 C CA . CYS A 1 74 ? 33.889 14.141 -59.602 1.00 91.50 74 CYS A CA 1
ATOM 471 C C . CYS A 1 74 ? 33.765 13.863 -58.110 1.00 91.50 74 CYS A C 1
ATOM 473 O O . CYS A 1 74 ? 34.410 12.957 -57.588 1.00 91.50 74 CYS A O 1
ATOM 475 N N . ALA A 1 75 ? 32.854 14.564 -57.430 1.00 89.19 75 ALA A N 1
ATOM 476 C CA . ALA A 1 75 ? 32.607 14.367 -55.999 1.00 89.19 75 ALA A CA 1
ATOM 477 C C . ALA A 1 75 ? 32.211 12.917 -55.665 1.00 89.19 75 ALA A C 1
ATOM 479 O O . ALA A 1 75 ? 32.557 12.397 -54.607 1.00 89.19 75 ALA A O 1
ATOM 480 N N . LEU A 1 76 ? 31.514 12.248 -56.592 1.00 83.50 76 LEU A N 1
ATOM 481 C CA . LEU A 1 76 ? 31.101 10.850 -56.463 1.00 83.50 76 LEU A CA 1
ATOM 482 C C . LEU A 1 76 ? 32.031 9.866 -57.183 1.00 83.50 76 LEU A C 1
ATOM 484 O O . LEU A 1 76 ? 31.778 8.663 -57.134 1.00 83.50 76 LEU A O 1
ATOM 488 N N . GLY A 1 77 ? 33.130 10.335 -57.777 1.00 84.25 77 GLY A N 1
ATOM 489 C CA . GLY A 1 77 ? 34.212 9.487 -58.275 1.00 84.25 77 GLY A CA 1
ATOM 490 C C . GLY A 1 77 ? 33.937 8.731 -59.578 1.00 84.25 77 GLY A C 1
ATOM 491 O O . GLY A 1 77 ? 34.527 7.672 -59.758 1.00 84.25 77 GLY A O 1
ATOM 492 N N . LEU A 1 78 ? 33.027 9.204 -60.440 1.00 87.00 78 LEU A N 1
ATOM 493 C CA . LEU A 1 78 ? 32.791 8.623 -61.767 1.00 87.00 78 LEU A CA 1
ATOM 494 C C . LEU A 1 78 ? 32.619 9.716 -62.828 1.00 87.00 78 LEU A C 1
ATOM 496 O O . LEU A 1 78 ? 31.682 10.514 -62.768 1.00 87.00 78 LEU A O 1
ATOM 500 N N . CYS A 1 79 ? 33.500 9.715 -63.823 1.00 89.94 79 CYS A N 1
ATOM 501 C CA . CYS A 1 79 ? 33.453 10.590 -64.981 1.00 89.94 79 CYS A CA 1
ATOM 502 C C . CYS A 1 79 ? 33.100 9.785 -66.233 1.00 89.94 79 CYS A C 1
ATOM 504 O O . CYS A 1 79 ? 33.935 9.069 -66.785 1.00 89.94 79 CYS A O 1
ATOM 506 N N . LEU A 1 80 ? 31.867 9.930 -66.723 1.00 88.50 80 LEU A N 1
ATOM 507 C CA . LEU A 1 80 ? 31.413 9.239 -67.928 1.00 88.50 80 LEU A CA 1
ATOM 508 C C . LEU A 1 80 ? 31.022 10.255 -68.999 1.00 88.50 80 LEU A C 1
ATOM 510 O O . LEU A 1 80 ? 30.220 11.157 -68.768 1.00 88.50 80 LEU A O 1
ATOM 514 N N . SER A 1 81 ? 31.614 10.113 -70.186 1.00 90.44 81 SER A N 1
ATOM 515 C CA . SER A 1 81 ? 31.367 10.996 -71.337 1.00 90.44 81 SER A CA 1
ATOM 516 C C . SER A 1 81 ? 31.603 12.491 -71.054 1.00 90.44 81 SER A C 1
ATOM 518 O O . SER A 1 81 ? 30.959 13.344 -71.657 1.00 90.44 81 SER A O 1
ATOM 520 N N . GLY A 1 82 ? 32.552 12.809 -70.164 1.00 90.06 82 GLY A N 1
ATOM 521 C CA . GLY A 1 82 ? 32.910 14.187 -69.803 1.00 90.06 82 GLY A CA 1
ATOM 522 C C . GLY A 1 82 ? 31.968 14.843 -68.790 1.00 90.06 82 GLY A C 1
ATOM 523 O O . GLY A 1 82 ? 32.048 16.053 -68.578 1.00 90.06 82 GLY A O 1
ATOM 524 N N . THR A 1 83 ? 31.078 14.068 -68.166 1.00 92.00 83 THR A N 1
ATOM 525 C CA . THR A 1 83 ? 30.143 14.536 -67.140 1.00 92.00 83 THR A CA 1
ATOM 526 C C . THR A 1 83 ? 30.233 13.661 -65.891 1.00 92.00 83 THR A C 1
ATOM 528 O O . THR A 1 83 ? 30.291 12.433 -65.979 1.00 92.00 83 THR A O 1
ATOM 531 N N . CYS A 1 84 ? 30.244 14.291 -64.720 1.00 89.31 84 CYS A N 1
ATOM 532 C CA . CYS A 1 84 ? 30.227 13.622 -63.434 1.00 89.31 84 CYS A CA 1
ATOM 533 C C . CYS A 1 84 ? 28.903 12.913 -63.233 1.00 89.31 84 CYS A C 1
ATOM 535 O O . CYS A 1 84 ? 27.844 13.539 -63.144 1.00 89.31 84 CYS A O 1
ATOM 537 N N . GLN A 1 85 ? 28.983 11.597 -63.135 1.00 85.12 85 GLN A N 1
ATOM 538 C CA . GLN A 1 85 ? 27.863 10.745 -62.794 1.00 85.12 85 GLN A CA 1
ATOM 539 C C . GLN A 1 85 ? 28.064 10.208 -61.382 1.00 85.12 85 GLN A C 1
ATOM 541 O O . GLN A 1 85 ? 29.154 10.275 -60.806 1.00 85.12 85 GLN A O 1
ATOM 546 N N . GLY A 1 86 ? 26.987 9.715 -60.787 1.00 76.56 86 GLY A N 1
ATOM 547 C CA . GLY A 1 86 ? 27.105 9.032 -59.514 1.00 76.56 86 GLY A CA 1
ATOM 548 C C . GLY A 1 86 ? 27.722 7.665 -59.763 1.00 76.56 86 GLY A C 1
ATOM 549 O O . GLY A 1 86 ? 27.283 6.953 -60.661 1.00 76.56 86 GLY A O 1
ATOM 550 N N . HIS A 1 87 ? 28.757 7.315 -59.004 1.00 80.88 87 HIS A N 1
ATOM 551 C CA . HIS A 1 87 ? 29.313 5.970 -59.065 1.00 80.88 87 HIS A CA 1
ATOM 552 C C . HIS A 1 87 ? 28.258 4.966 -58.598 1.00 80.88 87 HIS A C 1
ATOM 554 O O . HIS A 1 87 ? 27.836 5.154 -57.457 1.00 80.88 87 HIS A O 1
ATOM 560 N N . PRO A 1 88 ? 27.981 3.893 -59.381 1.00 80.31 88 PRO A N 1
ATOM 561 C CA . PRO A 1 88 ? 27.217 2.705 -59.023 1.00 80.31 88 PRO A CA 1
ATOM 562 C C . PRO A 1 88 ? 26.595 2.753 -57.636 1.00 80.31 88 PRO A C 1
ATOM 564 O O . PRO A 1 88 ? 25.625 3.426 -57.338 1.00 80.31 88 PRO A O 1
ATOM 567 N N . CYS A 1 89 ? 27.451 2.211 -56.775 1.00 84.12 89 CYS A N 1
ATOM 568 C CA . CYS A 1 89 ? 27.354 1.951 -55.349 1.00 84.12 89 CYS A CA 1
ATOM 569 C C . CYS A 1 89 ? 27.107 3.125 -54.386 1.00 84.12 89 CYS A C 1
ATOM 571 O O . CYS A 1 89 ? 27.405 2.967 -53.202 1.00 84.12 89 CYS A O 1
ATOM 573 N N . ARG A 1 90 ? 26.756 4.329 -54.843 1.00 84.94 90 ARG A N 1
ATOM 574 C CA . ARG A 1 90 ? 26.563 5.517 -53.974 1.00 84.94 90 ARG A CA 1
ATOM 575 C C . ARG A 1 90 ? 25.847 6.680 -54.669 1.00 84.94 90 ARG A C 1
ATOM 577 O O . ARG A 1 90 ? 26.075 7.841 -54.312 1.00 84.94 90 ARG A O 1
ATOM 584 N N . ASN A 1 91 ? 25.076 6.412 -55.713 1.00 79.69 91 ASN A N 1
ATOM 585 C CA . ASN A 1 91 ? 24.372 7.428 -56.486 1.00 79.69 91 ASN A CA 1
ATOM 586 C C . ASN A 1 91 ? 22.890 7.586 -56.090 1.00 79.69 91 ASN A C 1
ATOM 588 O O . ASN A 1 91 ? 22.221 8.476 -56.621 1.00 79.69 91 ASN A O 1
ATOM 592 N N . GLY A 1 92 ? 22.397 6.798 -55.130 1.00 85.12 92 GLY A N 1
ATOM 593 C CA . GLY A 1 92 ? 21.031 6.859 -54.616 1.00 85.12 92 GLY A CA 1
ATOM 594 C C . GLY A 1 92 ? 19.987 6.265 -55.559 1.00 85.12 92 GLY A C 1
ATOM 595 O O . GLY A 1 92 ? 18.788 6.409 -55.304 1.00 85.12 92 GLY A O 1
ATOM 596 N N . VAL A 1 93 ? 20.410 5.621 -56.647 1.00 84.50 93 VAL A N 1
ATOM 597 C CA . VAL A 1 93 ? 19.543 4.941 -57.610 1.00 84.50 93 VAL A CA 1
ATOM 598 C C . VAL A 1 93 ? 20.007 3.500 -57.778 1.00 84.50 93 VAL A C 1
ATOM 600 O O . VAL A 1 93 ? 21.166 3.195 -57.575 1.00 84.50 93 VAL A O 1
ATOM 603 N N . GLN A 1 94 ? 19.096 2.590 -58.120 1.00 86.44 94 GLN A N 1
ATOM 604 C CA . GLN A 1 94 ? 19.487 1.221 -58.451 1.00 86.44 94 GLN A CA 1
ATOM 605 C C . GLN A 1 94 ? 19.840 1.150 -59.938 1.00 86.44 94 GLN A C 1
ATOM 607 O O . GLN A 1 94 ? 18.941 1.066 -60.782 1.00 86.44 94 GLN A O 1
ATOM 612 N N . ASP A 1 95 ? 21.127 1.188 -60.269 1.00 82.19 95 ASP A N 1
ATOM 613 C CA . ASP A 1 95 ? 21.613 1.057 -61.643 1.00 82.19 95 ASP A CA 1
ATOM 614 C C . ASP A 1 95 ? 22.942 0.277 -61.743 1.00 82.19 95 ASP A C 1
ATOM 616 O O . ASP A 1 95 ? 23.516 -0.203 -60.768 1.00 82.19 95 ASP A O 1
ATOM 620 N N . GLY A 1 96 ? 23.394 0.001 -62.970 1.00 80.12 96 GLY A N 1
ATOM 621 C CA . GLY A 1 96 ? 24.584 -0.826 -63.191 1.00 80.12 96 GLY A CA 1
ATOM 622 C C . GLY A 1 96 ? 24.410 -2.292 -62.760 1.00 80.12 96 GLY A C 1
ATOM 623 O O . GLY A 1 96 ? 23.509 -2.978 -63.239 1.00 80.12 96 GLY A O 1
ATOM 624 N N . LEU A 1 97 ? 25.333 -2.797 -61.930 1.00 80.50 97 LEU A N 1
ATOM 625 C CA . LEU A 1 97 ? 25.375 -4.192 -61.451 1.00 80.50 97 LEU A CA 1
ATOM 626 C C . LEU A 1 97 ? 24.831 -4.353 -60.023 1.00 80.50 97 LEU A C 1
ATOM 628 O O . LEU A 1 97 ? 25.105 -5.359 -59.377 1.00 80.50 97 LEU A O 1
ATOM 632 N N . GLU A 1 98 ? 24.099 -3.369 -59.519 1.00 92.06 98 GLU A N 1
ATOM 633 C CA . GLU A 1 98 ? 23.527 -3.388 -58.177 1.00 92.06 98 GLU A CA 1
ATOM 634 C C . GLU A 1 98 ? 22.305 -4.287 -58.062 1.00 92.06 98 GLU A C 1
ATOM 636 O O . GLU A 1 98 ? 21.434 -4.316 -58.937 1.00 92.06 98 GLU A O 1
ATOM 641 N N . THR A 1 99 ? 22.183 -4.972 -56.928 1.00 91.00 99 THR A N 1
ATOM 642 C CA . THR A 1 99 ? 20.985 -5.765 -56.632 1.00 91.00 99 THR A CA 1
ATOM 643 C C . THR A 1 99 ? 19.970 -5.013 -55.782 1.00 91.00 99 THR A C 1
ATOM 645 O O . THR A 1 99 ? 18.789 -5.357 -55.830 1.00 91.00 99 THR A O 1
ATOM 648 N N . ALA A 1 100 ? 20.389 -3.960 -55.078 1.00 90.88 100 ALA A N 1
ATOM 649 C CA . ALA A 1 100 ? 19.529 -2.944 -54.473 1.00 90.88 100 ALA A CA 1
ATOM 650 C C . ALA A 1 100 ? 20.244 -1.582 -54.494 1.00 90.88 100 ALA A C 1
ATOM 652 O O . ALA A 1 100 ? 21.444 -1.542 -54.725 1.00 90.88 100 ALA A O 1
ATOM 653 N N . VAL A 1 101 ? 19.513 -0.483 -54.263 1.00 91.00 101 VAL A N 1
ATOM 654 C CA . VAL A 1 101 ? 20.058 0.891 -54.318 1.00 91.00 101 VAL A CA 1
ATOM 655 C C . VAL A 1 101 ? 21.395 0.984 -53.575 1.00 91.00 101 VAL A C 1
ATOM 657 O O . VAL A 1 101 ? 21.435 0.743 -52.364 1.00 91.00 101 VAL A O 1
ATOM 660 N N . ASP A 1 102 ? 22.454 1.342 -54.304 1.00 86.44 102 ASP A N 1
ATOM 661 C CA . ASP A 1 102 ? 23.817 1.555 -53.811 1.00 86.44 102 ASP A CA 1
ATOM 662 C C . ASP A 1 102 ? 24.547 0.301 -53.266 1.00 86.44 102 ASP A C 1
ATOM 664 O O . ASP A 1 102 ? 25.572 0.421 -52.583 1.00 86.44 102 ASP A O 1
ATOM 668 N N . CYS A 1 103 ? 24.054 -0.922 -53.514 1.00 91.25 103 CYS A N 1
ATOM 669 C CA . CYS A 1 103 ? 24.650 -2.146 -52.964 1.00 91.25 103 CYS A CA 1
ATOM 670 C C . CYS A 1 103 ? 24.442 -3.424 -53.808 1.00 91.25 103 CYS A C 1
ATOM 672 O O . CYS A 1 103 ? 23.563 -3.536 -54.664 1.00 91.25 103 CYS A O 1
ATOM 674 N N . GLY A 1 104 ? 25.266 -4.438 -53.526 1.00 90.19 104 GLY A N 1
ATOM 675 C CA . GLY A 1 104 ? 25.221 -5.748 -54.181 1.00 90.19 104 GLY A CA 1
ATOM 676 C C . GLY A 1 104 ? 25.925 -5.813 -55.543 1.00 90.19 104 GLY A C 1
ATOM 677 O O . GLY A 1 104 ? 26.350 -4.803 -56.106 1.00 90.19 104 GLY A O 1
ATOM 678 N N . GLY A 1 105 ? 26.123 -7.030 -56.054 1.00 88.19 105 GLY A N 1
ATOM 679 C CA . GLY A 1 105 ? 26.862 -7.311 -57.282 1.00 88.19 105 GLY A CA 1
ATOM 680 C C . GLY A 1 105 ? 28.321 -6.860 -57.222 1.00 88.19 105 GLY A C 1
ATOM 681 O O . GLY A 1 105 ? 29.140 -7.456 -56.527 1.00 88.19 105 GLY A O 1
ATOM 682 N N . ALA A 1 106 ? 28.666 -5.820 -57.985 1.00 86.75 106 ALA A N 1
ATOM 683 C CA . ALA A 1 106 ? 30.016 -5.240 -57.980 1.00 86.75 106 ALA A CA 1
ATOM 684 C C . ALA A 1 106 ? 30.260 -4.266 -56.807 1.00 86.75 106 ALA A C 1
ATOM 686 O O . ALA A 1 106 ? 31.386 -3.801 -56.615 1.00 86.75 106 ALA A O 1
ATOM 687 N N . CYS A 1 107 ? 29.214 -3.948 -56.042 1.00 88.62 107 CYS A N 1
ATOM 688 C CA . CYS A 1 107 ? 29.251 -3.057 -54.890 1.00 88.62 107 CYS A CA 1
ATOM 689 C C . CYS A 1 107 ? 29.456 -3.818 -53.574 1.00 88.62 107 CYS A C 1
ATOM 691 O O . CYS A 1 107 ? 29.540 -5.045 -53.534 1.00 88.62 107 CYS A O 1
ATOM 693 N N . ALA A 1 108 ? 29.549 -3.081 -52.462 1.00 88.81 108 ALA A N 1
ATOM 694 C CA . ALA A 1 108 ? 29.527 -3.701 -51.142 1.00 88.81 108 ALA A CA 1
ATOM 695 C C . ALA A 1 108 ? 28.192 -4.435 -50.924 1.00 88.81 108 ALA A C 1
ATOM 697 O O . ALA A 1 108 ? 27.147 -3.973 -51.380 1.00 88.81 108 ALA A O 1
ATOM 698 N N . GLY A 1 109 ? 28.228 -5.566 -50.215 1.00 90.56 109 GLY A N 1
ATOM 699 C CA . GLY A 1 109 ? 27.024 -6.346 -49.934 1.00 90.56 109 GLY A CA 1
ATOM 700 C C . GLY A 1 109 ? 25.967 -5.544 -49.164 1.00 90.56 109 GLY A C 1
ATOM 701 O O . GLY A 1 109 ? 26.288 -4.799 -48.235 1.00 90.56 109 GLY A O 1
ATOM 702 N N . CYS A 1 110 ? 24.711 -5.733 -49.545 1.00 92.00 110 CYS A N 1
ATOM 703 C CA . CYS A 1 110 ? 23.523 -5.105 -48.995 1.00 92.00 110 CYS A CA 1
ATOM 704 C C . CYS A 1 110 ? 23.203 -5.561 -47.562 1.00 92.00 110 CYS A C 1
ATOM 706 O O . CYS A 1 110 ? 23.519 -6.684 -47.153 1.00 92.00 110 CYS A O 1
ATOM 708 N N . LEU A 1 111 ? 22.549 -4.683 -46.800 1.00 91.38 111 LEU A N 1
ATOM 709 C CA . LEU A 1 111 ? 22.014 -4.968 -45.468 1.00 91.38 111 LEU A CA 1
ATOM 710 C C . LEU A 1 111 ? 20.773 -5.873 -45.544 1.00 91.38 111 LEU A C 1
ATOM 712 O O . LEU A 1 111 ? 20.146 -6.034 -46.593 1.00 91.38 111 LEU A O 1
ATOM 716 N N . GLY A 1 112 ? 20.403 -6.456 -44.406 1.00 89.75 112 GLY A N 1
ATOM 717 C CA . GLY A 1 112 ? 19.211 -7.287 -44.270 1.00 89.75 112 GLY A CA 1
ATOM 718 C C . GLY A 1 112 ? 17.939 -6.587 -44.762 1.00 89.75 112 GLY A C 1
ATOM 719 O O . GLY A 1 112 ? 17.726 -5.402 -44.514 1.00 89.75 112 GLY A O 1
ATOM 720 N N . GLY A 1 113 ? 17.092 -7.329 -45.476 1.00 88.69 113 GLY A N 1
ATOM 721 C CA . GLY A 1 113 ? 15.843 -6.830 -46.059 1.00 88.69 113 GLY A CA 1
ATOM 722 C C . GLY A 1 113 ? 15.984 -6.155 -47.429 1.00 88.69 113 GLY A C 1
ATOM 723 O O . GLY A 1 113 ? 14.969 -5.903 -48.075 1.00 88.69 113 GLY A O 1
ATOM 724 N N . GLN A 1 114 ? 17.204 -5.892 -47.905 1.00 93.25 114 GLN A N 1
ATOM 725 C CA . GLN A 1 114 ? 17.443 -5.377 -49.257 1.00 93.25 114 GLN A CA 1
ATOM 726 C C . GLN A 1 114 ? 17.467 -6.506 -50.300 1.00 93.25 114 GLN A C 1
ATOM 728 O O . GLN A 1 114 ? 17.663 -7.675 -49.964 1.00 93.25 114 GLN A O 1
ATOM 733 N N . ALA A 1 115 ? 17.247 -6.160 -51.570 1.00 92.62 115 ALA A N 1
ATOM 734 C CA . ALA A 1 115 ? 17.206 -7.124 -52.665 1.00 92.62 115 ALA A CA 1
ATOM 735 C C . ALA A 1 115 ? 18.600 -7.678 -53.026 1.00 92.62 115 ALA A C 1
ATOM 737 O O . ALA A 1 115 ? 19.610 -6.974 -52.980 1.00 92.62 115 ALA A O 1
ATOM 738 N N . CYS A 1 116 ? 18.640 -8.956 -53.399 1.00 93.38 116 CYS A N 1
ATOM 739 C CA . CYS A 1 116 ? 19.855 -9.689 -53.762 1.00 93.38 116 CYS A CA 1
ATOM 740 C C . CYS A 1 116 ? 19.580 -10.722 -54.854 1.00 93.38 116 CYS A C 1
ATOM 742 O O . CYS A 1 116 ? 18.437 -11.137 -55.053 1.00 93.38 116 CYS A O 1
ATOM 744 N N . GLN A 1 117 ? 20.636 -11.172 -55.532 1.00 94.06 117 GLN A N 1
ATOM 745 C CA . GLN A 1 117 ? 20.569 -12.265 -56.503 1.00 94.06 117 GLN A CA 1
ATOM 746 C C . GLN A 1 117 ? 21.451 -13.454 -56.090 1.00 94.06 117 GLN A C 1
ATOM 748 O O . GLN A 1 117 ? 21.109 -14.610 -56.343 1.00 94.06 117 GLN A O 1
ATOM 753 N N . PHE A 1 118 ? 22.567 -13.178 -55.423 1.00 92.81 118 PHE A N 1
ATOM 754 C CA . PHE A 1 118 ? 23.541 -14.137 -54.930 1.00 92.81 118 PHE A CA 1
ATOM 755 C C . PHE A 1 118 ? 23.877 -13.852 -53.467 1.00 92.81 118 PHE A C 1
ATOM 757 O O . PHE A 1 118 ? 23.778 -12.729 -52.985 1.00 92.81 118 PHE A O 1
ATOM 764 N N . ASN A 1 119 ? 24.370 -14.869 -52.764 1.00 92.06 119 ASN A N 1
ATOM 765 C CA . ASN A 1 119 ? 24.815 -14.736 -51.376 1.00 92.06 119 ASN A CA 1
ATOM 766 C C . ASN A 1 119 ? 25.877 -13.638 -51.179 1.00 92.06 119 ASN A C 1
ATOM 768 O O . ASN A 1 119 ? 25.870 -12.970 -50.152 1.00 92.06 119 ASN A O 1
ATOM 772 N N . ALA A 1 120 ? 26.754 -13.419 -52.165 1.00 90.75 120 ALA A N 1
ATOM 773 C CA . ALA A 1 120 ? 27.780 -12.373 -52.121 1.00 90.75 120 ALA A CA 1
ATOM 774 C C . ALA A 1 120 ? 27.209 -10.944 -52.175 1.00 90.75 120 ALA A C 1
ATOM 776 O O . ALA A 1 120 ? 27.873 -10.011 -51.728 1.00 90.75 120 ALA A O 1
ATOM 777 N N . ASP A 1 121 ? 25.977 -10.779 -52.666 1.00 92.88 121 ASP A N 1
ATOM 778 C CA . ASP A 1 121 ? 25.302 -9.482 -52.698 1.00 92.88 121 ASP A CA 1
ATOM 779 C C . ASP A 1 121 ? 24.828 -9.054 -51.311 1.00 92.88 121 ASP A C 1
ATOM 781 O O . ASP A 1 121 ? 24.438 -7.908 -51.133 1.00 92.88 121 ASP A O 1
ATOM 785 N N . CYS A 1 122 ? 24.856 -9.951 -50.325 1.00 92.38 122 CYS A N 1
ATOM 786 C CA . CYS A 1 122 ? 24.433 -9.687 -48.961 1.00 92.38 122 CYS A CA 1
ATOM 787 C C . CYS A 1 122 ? 25.631 -9.597 -48.034 1.00 92.38 122 CYS A C 1
ATOM 789 O O . CYS A 1 122 ? 26.516 -10.451 -48.041 1.00 92.38 122 CYS A O 1
ATOM 791 N N . ARG A 1 123 ? 25.617 -8.610 -47.140 1.00 90.19 123 ARG A N 1
ATOM 792 C CA . ARG A 1 123 ? 26.669 -8.438 -46.132 1.00 90.19 123 ARG A CA 1
ATOM 793 C C . ARG A 1 123 ? 26.778 -9.645 -45.194 1.00 90.19 123 ARG A C 1
ATOM 795 O O . ARG A 1 123 ? 27.876 -9.986 -44.768 1.00 90.19 123 ARG A O 1
ATOM 802 N N . ALA A 1 124 ? 25.647 -10.296 -44.920 1.00 87.12 124 ALA A N 1
ATOM 803 C CA . ALA A 1 124 ? 25.559 -11.527 -44.134 1.00 87.12 124 ALA A CA 1
ATOM 804 C C . ALA A 1 124 ? 25.858 -12.809 -44.935 1.00 87.12 124 ALA A C 1
ATOM 806 O O . ALA A 1 124 ? 25.947 -13.884 -44.349 1.00 87.12 124 ALA A O 1
ATOM 807 N N . GLY A 1 125 ? 26.032 -12.722 -46.259 1.00 89.44 125 GLY A N 1
ATOM 808 C CA . GLY A 1 125 ? 26.339 -13.885 -47.091 1.00 89.44 125 GLY A CA 1
ATOM 809 C C . GLY A 1 125 ? 25.152 -14.816 -47.370 1.00 89.44 125 GLY A C 1
ATOM 810 O O . GLY A 1 125 ? 25.376 -15.953 -47.782 1.00 89.44 125 GLY A O 1
ATOM 811 N N . ASP A 1 126 ? 23.911 -14.381 -47.130 1.00 92.31 126 ASP A N 1
ATOM 812 C CA . ASP A 1 126 ? 22.710 -15.218 -47.250 1.00 92.31 126 ASP A CA 1
ATOM 813 C C . ASP A 1 126 ? 21.594 -14.490 -48.011 1.00 92.31 126 ASP A C 1
ATOM 815 O O . ASP A 1 126 ? 20.963 -13.561 -47.502 1.00 92.31 126 ASP A O 1
ATOM 819 N N . CYS A 1 127 ? 21.369 -14.909 -49.256 1.00 93.94 127 CYS A N 1
ATOM 820 C CA . CYS A 1 127 ? 20.309 -14.396 -50.112 1.00 93.94 127 CYS A CA 1
ATOM 821 C C . CYS A 1 127 ? 19.178 -15.428 -50.201 1.00 93.94 127 CYS A C 1
ATOM 823 O O . CYS A 1 127 ? 19.328 -16.480 -50.827 1.00 93.94 127 CYS A O 1
ATOM 825 N N . ARG A 1 128 ? 18.017 -15.132 -49.600 1.00 94.44 128 ARG A N 1
ATOM 826 C CA . ARG A 1 128 ? 16.846 -16.027 -49.597 1.00 94.44 128 ARG A CA 1
ATOM 827 C C . ARG A 1 128 ? 15.675 -15.356 -50.287 1.00 94.44 128 ARG A C 1
ATOM 829 O O . ARG A 1 128 ? 15.274 -14.263 -49.909 1.00 94.44 128 ARG A O 1
ATOM 836 N N . ALA A 1 129 ? 15.105 -16.029 -51.286 1.00 93.38 129 ALA A N 1
ATOM 837 C CA . ALA A 1 129 ? 13.973 -15.504 -52.056 1.00 93.38 129 ALA A CA 1
ATOM 838 C C . ALA A 1 129 ? 14.216 -14.070 -52.587 1.00 93.38 129 ALA A C 1
ATOM 840 O O . ALA A 1 129 ? 13.318 -13.233 -52.557 1.00 93.38 129 ALA A O 1
ATOM 841 N N . ASN A 1 130 ? 15.436 -13.812 -53.076 1.00 93.69 130 ASN A N 1
ATOM 842 C CA . ASN A 1 130 ? 15.910 -12.518 -53.585 1.00 93.69 130 ASN A CA 1
ATOM 843 C C . ASN A 1 130 ? 15.955 -11.379 -52.547 1.00 93.69 130 ASN A C 1
ATOM 845 O O . ASN A 1 130 ? 15.945 -10.208 -52.921 1.00 93.69 130 ASN A O 1
ATOM 849 N N . VAL A 1 131 ? 16.011 -11.707 -51.251 1.00 92.88 131 VAL A N 1
ATOM 850 C CA . VAL A 1 131 ? 16.156 -10.745 -50.151 1.00 92.88 131 VAL A CA 1
ATOM 851 C C . VAL A 1 131 ? 17.303 -11.169 -49.234 1.00 92.88 131 VAL A C 1
ATOM 853 O O . VAL A 1 131 ? 17.429 -12.347 -48.886 1.00 92.88 131 VAL A O 1
ATOM 856 N N . CYS A 1 132 ? 18.144 -10.215 -48.834 1.00 92.44 132 CYS A N 1
ATOM 857 C CA . CYS A 1 132 ? 19.219 -10.459 -47.884 1.00 92.44 132 CYS A CA 1
ATOM 858 C C . CYS A 1 132 ? 18.645 -10.837 -46.526 1.00 92.44 132 CYS A C 1
ATOM 860 O O . CYS A 1 132 ? 17.967 -10.039 -45.873 1.00 92.44 132 CYS A O 1
ATOM 862 N N . PHE A 1 133 ? 18.913 -12.071 -46.116 1.00 91.50 133 PHE A N 1
ATOM 863 C CA . PHE A 1 133 ? 18.436 -12.622 -44.865 1.00 91.50 133 PHE A CA 1
ATOM 864 C C . PHE A 1 133 ? 19.482 -12.407 -43.772 1.00 91.50 133 PHE A C 1
ATOM 866 O O . PHE A 1 133 ? 20.674 -12.627 -43.982 1.00 91.50 133 PHE A O 1
ATOM 873 N N . VAL A 1 134 ? 19.023 -11.973 -42.601 1.00 90.06 134 VAL A N 1
ATOM 874 C CA . VAL A 1 134 ? 19.848 -11.798 -41.403 1.00 90.06 134 VAL A CA 1
ATOM 875 C C . VAL A 1 134 ? 19.124 -12.418 -40.223 1.00 90.06 134 VAL A C 1
ATOM 877 O O . VAL A 1 134 ? 17.906 -12.276 -40.095 1.00 90.06 134 VAL A O 1
ATOM 880 N N . ASP A 1 135 ? 19.867 -13.098 -39.357 1.00 90.75 135 ASP A N 1
ATOM 881 C CA . ASP A 1 135 ? 19.310 -13.588 -38.103 1.00 90.75 135 ASP A CA 1
ATOM 882 C C . ASP A 1 135 ? 19.177 -12.408 -37.124 1.00 90.75 135 ASP A C 1
ATOM 884 O O . ASP A 1 135 ? 20.187 -11.781 -36.776 1.00 90.75 135 ASP A O 1
ATOM 888 N N . PRO A 1 136 ? 17.957 -12.064 -36.667 1.00 91.44 136 PRO A N 1
ATOM 889 C CA . PRO A 1 136 ? 17.775 -10.939 -35.762 1.00 91.44 136 PRO A CA 1
ATOM 890 C C . PRO A 1 136 ? 18.447 -11.217 -34.406 1.00 91.44 136 PRO A C 1
ATOM 892 O O . PRO A 1 136 ? 18.467 -12.370 -33.949 1.00 91.44 136 PRO A O 1
ATOM 895 N N . PRO A 1 137 ? 18.984 -10.182 -33.730 1.00 95.88 137 PRO A N 1
ATOM 896 C CA . PRO A 1 137 ? 19.411 -10.315 -32.346 1.00 95.88 137 PRO A CA 1
ATOM 897 C C . PRO A 1 137 ? 18.187 -10.604 -31.469 1.00 95.88 137 PRO A C 1
ATOM 899 O O . PRO A 1 137 ? 17.171 -9.921 -31.567 1.00 95.88 137 PRO A O 1
ATOM 902 N N . VAL A 1 138 ? 18.272 -11.604 -30.594 1.00 96.06 138 VAL A N 1
ATOM 903 C CA . VAL A 1 138 ? 17.179 -11.965 -29.674 1.00 96.06 138 VAL A CA 1
ATOM 904 C C . VAL A 1 138 ? 17.638 -11.712 -28.251 1.00 96.06 138 VAL A C 1
ATOM 906 O O . VAL A 1 138 ? 18.729 -12.136 -27.885 1.00 96.06 138 VAL A O 1
ATOM 909 N N . ILE A 1 139 ? 16.811 -11.044 -27.447 1.00 96.88 139 ILE A N 1
ATOM 910 C CA . ILE A 1 139 ? 17.042 -10.871 -26.009 1.00 96.88 139 ILE A CA 1
ATOM 911 C C . ILE A 1 139 ? 16.216 -11.931 -25.281 1.00 96.88 139 ILE A C 1
ATOM 913 O O . ILE A 1 139 ? 14.990 -11.892 -25.319 1.00 96.88 139 ILE A O 1
ATOM 917 N N . GLU A 1 140 ? 16.887 -12.875 -24.627 1.00 96.25 140 GLU A N 1
ATOM 918 C CA . GLU A 1 140 ? 16.245 -13.956 -23.870 1.00 96.25 140 GLU A CA 1
ATOM 919 C C . GLU A 1 140 ? 16.098 -13.600 -22.385 1.00 96.25 140 GLU A C 1
ATOM 921 O O . GLU A 1 140 ? 15.105 -13.965 -21.760 1.00 96.25 140 GLU A O 1
ATOM 926 N N . ALA A 1 141 ? 17.064 -12.869 -21.816 1.00 96.50 141 ALA A N 1
ATOM 927 C CA . ALA A 1 141 ? 17.040 -12.455 -20.416 1.00 96.50 141 ALA A CA 1
ATOM 928 C C . ALA A 1 141 ? 17.731 -11.105 -20.184 1.00 96.50 141 ALA A C 1
ATOM 930 O O . ALA A 1 141 ? 18.678 -10.736 -20.886 1.00 96.50 141 ALA A O 1
ATOM 931 N N . VAL A 1 142 ? 17.269 -10.402 -19.149 1.00 96.88 142 VAL A N 1
ATOM 932 C CA . VAL A 1 142 ? 17.813 -9.129 -18.670 1.00 96.88 142 VAL A CA 1
ATOM 933 C C . VAL A 1 142 ? 18.079 -9.249 -17.174 1.00 96.88 142 VAL A C 1
ATOM 935 O O . VAL A 1 142 ? 17.180 -9.622 -16.423 1.00 96.88 142 VAL A O 1
ATOM 938 N N . ASP A 1 143 ? 19.302 -8.942 -16.750 1.00 93.31 143 ASP A N 1
ATOM 939 C CA . ASP A 1 143 ? 19.719 -9.051 -15.351 1.00 93.31 143 ASP A CA 1
ATOM 940 C C . ASP A 1 143 ? 20.569 -7.843 -14.904 1.00 93.31 143 ASP A C 1
ATOM 942 O O . ASP A 1 143 ? 21.582 -7.547 -15.545 1.00 93.31 143 ASP A O 1
ATOM 946 N N . PRO A 1 144 ? 20.203 -7.141 -13.816 1.00 93.75 144 PRO A N 1
ATOM 947 C CA . PRO A 1 144 ? 18.944 -7.287 -13.083 1.00 93.75 144 PRO A CA 1
ATOM 948 C C . PRO A 1 144 ? 17.742 -6.799 -13.921 1.00 93.75 144 PRO A C 1
ATOM 950 O O . PRO A 1 144 ? 17.895 -5.884 -14.733 1.00 93.75 144 PRO A O 1
ATOM 953 N N . PRO A 1 145 ? 16.528 -7.351 -13.719 1.00 88.75 145 PRO A N 1
ATOM 954 C CA . PRO A 1 145 ? 15.315 -6.921 -14.431 1.00 88.75 145 PRO A CA 1
ATOM 955 C C . PRO A 1 145 ? 14.751 -5.584 -13.914 1.00 88.75 145 PRO A C 1
ATOM 957 O O . PRO A 1 145 ? 13.772 -5.064 -14.450 1.00 88.75 145 PRO A O 1
ATOM 960 N N . GLN A 1 146 ? 15.339 -5.033 -12.850 1.00 87.44 146 GLN A N 1
ATOM 961 C CA . GLN A 1 146 ? 14.947 -3.786 -12.199 1.00 87.44 146 GLN A CA 1
ATOM 962 C C . GLN A 1 146 ? 16.203 -2.996 -11.828 1.00 87.44 146 GLN A C 1
ATOM 964 O O . GLN A 1 146 ? 17.160 -3.568 -11.307 1.00 87.44 146 GLN A O 1
ATOM 969 N N . VAL A 1 147 ? 16.201 -1.691 -12.088 1.00 83.62 147 VAL A N 1
ATOM 970 C CA . VAL A 1 147 ? 17.323 -0.786 -11.788 1.00 83.62 147 VAL A CA 1
ATOM 971 C C . VAL A 1 147 ? 16.817 0.554 -11.260 1.00 83.62 147 VAL A C 1
ATOM 973 O O . VAL A 1 147 ? 15.677 0.927 -11.498 1.00 83.62 147 VAL A O 1
ATOM 976 N N . ALA A 1 148 ? 17.650 1.316 -10.555 1.00 75.62 148 ALA A N 1
ATOM 977 C CA . ALA A 1 148 ? 17.242 2.622 -10.037 1.00 75.62 148 ALA A CA 1
ATOM 978 C C . ALA A 1 148 ? 17.064 3.664 -11.161 1.00 75.62 148 ALA A C 1
ATOM 980 O O . ALA A 1 148 ? 17.886 3.736 -12.077 1.00 75.62 148 ALA A O 1
ATOM 981 N N . HIS A 1 149 ? 16.032 4.515 -11.064 1.00 77.56 149 HIS A N 1
ATOM 982 C CA . HIS A 1 149 ? 15.738 5.581 -12.049 1.00 77.56 149 HIS A CA 1
ATOM 983 C C . HIS A 1 149 ? 16.871 6.602 -12.251 1.00 77.56 149 HIS A C 1
ATOM 985 O O . HIS A 1 149 ? 16.989 7.194 -13.321 1.00 77.56 149 HIS A O 1
ATOM 991 N N . VAL A 1 150 ? 17.757 6.758 -11.266 1.00 71.75 150 VAL A N 1
ATOM 992 C CA . VAL A 1 150 ? 18.960 7.605 -11.354 1.00 71.75 150 VAL A CA 1
ATOM 993 C C . VAL A 1 150 ? 20.055 7.028 -12.264 1.00 71.75 150 VAL A C 1
ATOM 995 O O . VAL A 1 150 ? 21.035 7.712 -12.550 1.00 71.75 150 VAL A O 1
ATOM 998 N N . GLY A 1 151 ? 19.895 5.794 -12.753 1.00 77.25 151 GLY A N 1
ATOM 999 C CA . GLY A 1 151 ? 20.858 5.129 -13.628 1.00 77.25 151 GLY A CA 1
ATOM 1000 C C . GLY A 1 151 ? 22.110 4.626 -12.905 1.00 77.25 151 GLY A C 1
ATOM 1001 O O . GLY A 1 151 ? 22.163 4.533 -11.683 1.00 77.25 151 GLY A O 1
ATOM 1002 N N . GLY A 1 152 ? 23.130 4.244 -13.675 1.00 82.75 152 GLY A N 1
ATOM 1003 C CA . GLY A 1 152 ? 24.435 3.801 -13.164 1.00 82.75 152 GLY A CA 1
ATOM 1004 C C . GLY A 1 152 ? 24.548 2.300 -12.873 1.00 82.75 152 GLY A C 1
ATOM 1005 O O . GLY A 1 152 ? 25.660 1.780 -12.778 1.00 82.75 152 GLY A O 1
ATOM 1006 N N . ALA A 1 153 ? 23.428 1.578 -12.795 1.00 85.56 153 ALA A N 1
ATOM 1007 C CA . ALA A 1 153 ? 23.432 0.127 -12.639 1.00 85.56 153 ALA A CA 1
ATOM 1008 C C . ALA A 1 153 ? 23.969 -0.567 -13.902 1.00 85.56 153 ALA A C 1
ATOM 1010 O O . ALA A 1 153 ? 23.573 -0.236 -15.022 1.00 85.56 153 ALA A O 1
ATOM 1011 N N . ARG A 1 154 ? 24.854 -1.555 -13.730 1.00 92.94 154 ARG A N 1
ATOM 1012 C CA . ARG A 1 154 ? 25.290 -2.422 -14.830 1.00 92.94 154 ARG A CA 1
ATOM 1013 C C . ARG A 1 154 ? 24.210 -3.467 -15.095 1.00 92.94 154 ARG A C 1
ATOM 1015 O O . ARG A 1 154 ? 23.875 -4.231 -14.198 1.00 92.94 154 ARG A O 1
ATOM 1022 N N . VAL A 1 155 ? 23.725 -3.513 -16.329 1.00 95.75 155 VAL A N 1
ATOM 1023 C CA . VAL A 1 155 ? 22.729 -4.477 -16.802 1.00 95.75 155 VAL A CA 1
ATOM 1024 C C . VAL A 1 155 ? 23.377 -5.407 -17.816 1.00 95.75 155 VAL A C 1
ATOM 1026 O O . VAL A 1 155 ? 24.120 -4.970 -18.698 1.00 95.75 155 VAL A O 1
ATOM 1029 N N . THR A 1 156 ? 23.079 -6.693 -17.688 1.00 97.50 156 THR A N 1
ATOM 1030 C CA . THR A 1 156 ? 23.516 -7.767 -18.572 1.00 97.50 156 THR A CA 1
ATOM 1031 C C . THR A 1 156 ? 22.333 -8.250 -19.401 1.00 97.50 156 THR A C 1
ATOM 1033 O O . THR A 1 156 ? 21.284 -8.598 -18.864 1.00 97.50 156 THR A O 1
ATOM 1036 N N . LEU A 1 157 ? 22.510 -8.290 -20.719 1.00 98.12 157 LEU A N 1
ATOM 1037 C CA . LEU A 1 157 ? 21.578 -8.901 -21.660 1.00 98.12 157 LEU A CA 1
ATOM 1038 C C . LEU A 1 157 ? 22.141 -10.252 -22.086 1.00 98.12 157 LEU A C 1
ATOM 1040 O O . LEU A 1 157 ? 23.281 -10.325 -22.552 1.00 98.12 157 LEU A O 1
ATOM 1044 N N . THR A 1 158 ? 21.333 -11.299 -21.954 1.00 97.69 158 THR A N 1
ATOM 1045 C CA . THR A 1 158 ? 21.648 -12.637 -22.468 1.00 97.69 158 THR A CA 1
ATOM 1046 C C . THR A 1 158 ? 20.708 -12.971 -23.615 1.00 97.69 158 THR A C 1
ATOM 1048 O O . THR A 1 158 ? 19.514 -12.675 -23.540 1.00 97.69 158 THR A O 1
ATOM 1051 N N . GLY A 1 159 ? 21.235 -13.561 -24.685 1.00 96.62 159 GLY A N 1
ATOM 1052 C CA . GLY A 1 159 ? 20.432 -13.891 -25.851 1.00 96.62 159 GLY A CA 1
ATOM 1053 C C . GLY A 1 159 ? 21.210 -14.509 -27.006 1.00 96.62 159 GLY A C 1
ATOM 1054 O O . GLY A 1 159 ? 22.191 -15.223 -26.794 1.00 96.62 159 GLY A O 1
ATOM 1055 N N . LEU A 1 160 ? 20.755 -14.249 -28.234 1.00 95.88 160 LEU A N 1
ATOM 1056 C CA . LEU A 1 160 ? 21.258 -14.865 -29.465 1.00 95.88 160 LEU A CA 1
ATOM 1057 C C . LEU A 1 160 ? 21.671 -13.814 -30.501 1.00 95.88 160 LEU A C 1
ATOM 1059 O O . LEU A 1 160 ? 21.083 -12.736 -30.577 1.00 95.88 160 LEU A O 1
ATOM 1063 N N . ASN A 1 161 ? 22.628 -14.189 -31.355 1.00 93.38 161 ASN A N 1
ATOM 1064 C CA . ASN A 1 161 ? 23.033 -13.455 -32.558 1.00 93.38 161 ASN A CA 1
ATOM 1065 C C . ASN A 1 161 ? 23.562 -12.037 -32.300 1.00 93.38 161 ASN A C 1
ATOM 1067 O O . ASN A 1 161 ? 23.363 -11.143 -33.118 1.00 93.38 161 ASN A O 1
ATOM 1071 N N . PHE A 1 162 ? 24.268 -11.797 -31.194 1.00 95.31 162 PHE A N 1
ATOM 1072 C CA . PHE A 1 162 ? 24.908 -10.500 -30.975 1.00 95.31 162 PHE A CA 1
ATOM 1073 C C . PHE A 1 162 ? 26.198 -10.401 -31.791 1.00 95.31 162 PHE A C 1
ATOM 1075 O O . PHE A 1 162 ? 27.166 -11.131 -31.549 1.00 95.31 162 PHE A O 1
ATOM 1082 N N . GLN A 1 163 ? 26.251 -9.475 -32.746 1.00 93.19 163 GLN A N 1
ATOM 1083 C CA . GLN A 1 163 ? 27.420 -9.292 -33.610 1.00 93.19 163 GLN A CA 1
ATOM 1084 C C . GLN A 1 163 ? 28.425 -8.287 -33.036 1.00 93.19 163 GLN A C 1
ATOM 1086 O O . GLN A 1 163 ? 28.103 -7.443 -32.199 1.00 93.19 163 GLN A O 1
ATOM 1091 N N . ILE A 1 164 ? 29.681 -8.377 -33.480 1.00 92.94 164 ILE A N 1
ATOM 1092 C CA . ILE A 1 164 ? 30.690 -7.353 -33.178 1.00 92.94 164 ILE A CA 1
ATOM 1093 C C . ILE A 1 164 ? 30.215 -6.031 -33.788 1.00 92.94 164 ILE A C 1
ATOM 1095 O O . ILE A 1 164 ? 29.983 -5.974 -34.988 1.00 92.94 164 ILE A O 1
ATOM 1099 N N . GLY A 1 165 ? 30.082 -4.984 -32.970 1.00 91.38 165 GLY A N 1
ATOM 1100 C CA . GLY A 1 165 ? 29.538 -3.688 -33.396 1.00 91.38 165 GLY A CA 1
ATOM 1101 C C . GLY A 1 165 ? 28.030 -3.518 -33.181 1.00 91.38 165 GLY A C 1
ATOM 1102 O O . GLY A 1 165 ? 27.485 -2.515 -33.631 1.00 91.38 165 GLY A O 1
ATOM 1103 N N . VAL A 1 166 ? 27.358 -4.457 -32.500 1.00 95.75 166 VAL A N 1
ATOM 1104 C CA . VAL A 1 166 ? 25.953 -4.299 -32.087 1.00 95.75 166 VAL A CA 1
ATOM 1105 C C . VAL A 1 166 ? 25.745 -3.006 -31.290 1.00 95.75 166 VAL A C 1
ATOM 1107 O O . VAL A 1 166 ? 26.526 -2.681 -30.394 1.00 95.75 166 VAL A O 1
ATOM 1110 N N . ALA A 1 167 ? 24.680 -2.278 -31.616 1.00 96.38 167 ALA A N 1
ATOM 1111 C CA . ALA A 1 167 ? 24.276 -1.053 -30.940 1.00 96.38 167 ALA A CA 1
ATOM 1112 C C . ALA A 1 167 ? 23.002 -1.281 -30.117 1.00 96.38 167 ALA A C 1
ATOM 1114 O O . ALA A 1 167 ? 22.120 -2.036 -30.522 1.00 96.38 167 ALA A O 1
ATOM 1115 N N . LEU A 1 168 ? 22.903 -0.598 -28.975 1.00 97.38 168 LEU A N 1
ATOM 1116 C CA . LEU A 1 168 ? 21.734 -0.601 -28.098 1.00 97.38 168 LEU A CA 1
ATOM 1117 C C . LEU A 1 168 ? 21.094 0.790 -28.085 1.00 97.38 168 LEU A C 1
ATOM 1119 O O . LEU A 1 168 ? 21.792 1.803 -27.982 1.00 97.38 168 LEU A O 1
ATOM 1123 N N . ARG A 1 169 ? 19.763 0.842 -28.124 1.00 95.88 169 ARG A N 1
ATOM 1124 C CA . ARG A 1 169 ? 18.979 2.019 -27.742 1.00 95.88 169 ARG A CA 1
ATOM 1125 C C . ARG A 1 169 ? 18.123 1.695 -26.526 1.00 95.88 169 ARG A C 1
ATOM 1127 O O . ARG A 1 169 ? 17.489 0.644 -26.474 1.00 95.88 169 ARG A O 1
ATOM 1134 N N . VAL A 1 170 ? 18.113 2.614 -25.567 1.00 93.31 170 VAL A N 1
ATOM 1135 C CA . VAL A 1 170 ? 17.282 2.553 -24.361 1.00 93.31 170 VAL A CA 1
ATOM 1136 C C . VAL A 1 170 ? 16.307 3.719 -24.427 1.00 93.31 170 VAL A C 1
ATOM 1138 O O . VAL A 1 170 ? 16.738 4.870 -24.452 1.00 93.31 170 VAL A O 1
ATOM 1141 N N . ASN A 1 171 ? 15.005 3.438 -24.529 1.00 89.75 171 ASN A N 1
ATOM 1142 C CA . ASN A 1 171 ? 13.968 4.452 -24.782 1.00 89.75 171 ASN A CA 1
ATOM 1143 C C . ASN A 1 171 ? 14.299 5.353 -25.994 1.00 89.75 171 ASN A C 1
ATOM 1145 O O . ASN A 1 171 ? 14.130 6.570 -25.952 1.00 89.75 171 ASN A O 1
ATOM 1149 N N . GLY A 1 172 ? 14.844 4.759 -27.062 1.00 88.75 172 GLY A N 1
ATOM 1150 C CA . GLY A 1 172 ? 15.272 5.465 -28.275 1.00 88.75 172 GLY A CA 1
ATOM 1151 C C . GLY A 1 172 ? 16.629 6.179 -28.181 1.00 88.75 172 GLY A C 1
ATOM 1152 O O . GLY A 1 172 ? 17.156 6.599 -29.211 1.00 88.75 172 GLY A O 1
ATOM 1153 N N . VAL A 1 173 ? 17.242 6.274 -26.993 1.00 90.56 173 VAL A N 1
ATOM 1154 C CA . VAL A 1 173 ? 18.539 6.939 -26.791 1.00 90.56 173 VAL A CA 1
ATOM 1155 C C . VAL A 1 173 ? 19.694 5.958 -27.035 1.00 90.56 173 VAL A C 1
ATOM 1157 O O . VAL A 1 173 ? 19.753 4.915 -26.372 1.00 90.56 173 VAL A O 1
ATOM 1160 N N . PRO A 1 174 ? 20.645 6.265 -27.943 1.00 94.56 174 PRO A N 1
ATOM 1161 C CA . PRO A 1 174 ? 21.840 5.449 -28.144 1.00 94.56 174 PRO A CA 1
ATOM 1162 C C . PRO A 1 174 ? 22.611 5.250 -26.837 1.00 94.56 174 PRO A C 1
ATOM 1164 O O . PRO A 1 174 ? 23.003 6.214 -26.183 1.00 94.56 174 PRO A O 1
ATOM 1167 N N . THR A 1 175 ? 22.826 3.993 -26.459 1.00 94.69 175 THR A N 1
ATOM 1168 C CA . THR A 1 175 ? 23.462 3.616 -25.195 1.00 94.69 175 THR A CA 1
ATOM 1169 C C . THR A 1 175 ? 24.691 2.763 -25.475 1.00 94.69 175 THR A C 1
ATOM 1171 O O . THR A 1 175 ? 24.630 1.781 -26.215 1.00 94.69 175 THR A O 1
ATOM 1174 N N . ALA A 1 176 ? 25.824 3.150 -24.887 1.00 94.25 176 ALA A N 1
ATOM 1175 C CA . ALA A 1 176 ? 27.070 2.414 -25.042 1.00 94.25 176 ALA A CA 1
ATOM 1176 C C . ALA A 1 176 ? 26.935 1.007 -24.445 1.00 94.25 176 ALA A C 1
ATOM 1178 O O . ALA A 1 176 ? 26.516 0.837 -23.300 1.00 94.25 176 ALA A O 1
ATOM 1179 N N . VAL A 1 177 ? 27.328 0.004 -25.223 1.00 96.06 177 VAL A N 1
ATOM 1180 C CA . VAL A 1 177 ? 27.261 -1.406 -24.847 1.00 96.06 177 VAL A CA 1
ATOM 1181 C C . VAL A 1 177 ? 28.633 -2.045 -25.017 1.00 96.06 177 VAL A C 1
ATOM 1183 O O . VAL A 1 177 ? 29.384 -1.726 -25.935 1.00 96.06 177 VAL A O 1
ATOM 1186 N N . THR A 1 178 ? 28.979 -2.949 -24.110 1.00 96.06 178 THR A N 1
ATOM 1187 C CA . THR A 1 178 ? 30.161 -3.803 -24.210 1.00 96.06 178 THR A CA 1
ATOM 1188 C C . THR A 1 178 ? 29.711 -5.214 -24.543 1.00 96.06 178 THR A C 1
ATOM 1190 O O . THR A 1 178 ? 28.954 -5.826 -23.788 1.00 96.06 178 THR A O 1
ATOM 1193 N N . ARG A 1 179 ? 30.178 -5.739 -25.675 1.00 96.19 179 ARG A N 1
ATOM 1194 C CA . ARG A 1 179 ? 29.923 -7.124 -26.062 1.00 96.19 179 ARG A CA 1
ATOM 1195 C C . ARG A 1 179 ? 30.919 -8.050 -25.380 1.00 96.19 179 ARG A C 1
ATOM 1197 O O . ARG A 1 179 ? 32.116 -7.951 -25.629 1.00 96.19 179 ARG A O 1
ATOM 1204 N N . VAL A 1 180 ? 30.410 -8.959 -24.554 1.00 95.25 180 VAL A N 1
ATOM 1205 C CA . VAL A 1 180 ? 31.214 -9.977 -23.864 1.00 95.25 180 VAL A CA 1
ATOM 1206 C C . VAL A 1 180 ? 31.368 -11.215 -24.750 1.00 95.25 180 VAL A C 1
ATOM 1208 O O . VAL A 1 180 ? 32.460 -11.759 -24.877 1.00 95.25 180 VAL A O 1
ATOM 1211 N N . SER A 1 181 ? 30.288 -11.632 -25.410 1.00 95.88 181 SER A N 1
ATOM 1212 C CA . SER A 1 181 ? 30.254 -12.766 -26.341 1.00 95.88 181 SER A CA 1
ATOM 1213 C C . SER A 1 181 ? 29.169 -12.556 -27.402 1.00 95.88 181 SER A C 1
ATOM 1215 O O . SER A 1 181 ? 28.500 -11.525 -27.428 1.00 95.88 181 SER A O 1
ATOM 1217 N N . ASP A 1 182 ? 28.973 -13.531 -28.286 1.00 93.06 182 ASP A N 1
ATOM 1218 C CA . ASP A 1 182 ? 27.833 -13.587 -29.214 1.00 93.06 182 ASP A CA 1
ATOM 1219 C C . ASP A 1 182 ? 26.472 -13.792 -28.534 1.00 93.06 182 ASP A C 1
ATOM 1221 O O . ASP A 1 182 ? 25.439 -13.653 -29.188 1.00 93.06 182 ASP A O 1
ATOM 1225 N N . ARG A 1 183 ? 26.475 -14.067 -27.227 1.00 96.50 183 ARG A N 1
ATOM 1226 C CA . ARG A 1 183 ? 25.279 -14.265 -26.405 1.00 96.50 183 ARG A CA 1
ATOM 1227 C C . ARG A 1 183 ? 25.131 -13.294 -25.246 1.00 96.50 183 ARG A C 1
ATOM 1229 O O . ARG A 1 183 ? 24.110 -13.326 -24.568 1.00 96.50 183 ARG A O 1
ATOM 1236 N N . THR A 1 184 ? 26.126 -12.451 -24.980 1.00 97.12 184 THR A N 1
ATOM 1237 C CA . THR A 1 184 ? 26.127 -11.608 -23.781 1.00 97.12 184 THR A CA 1
ATOM 1238 C C . THR A 1 184 ? 26.595 -10.192 -24.080 1.00 97.12 184 THR A C 1
ATOM 1240 O O . THR A 1 184 ? 27.704 -9.977 -24.579 1.00 97.12 184 THR A O 1
ATOM 1243 N N . LEU A 1 185 ? 25.760 -9.222 -23.708 1.00 97.50 185 LEU A N 1
ATOM 1244 C CA . LEU A 1 185 ? 26.057 -7.793 -23.729 1.00 97.50 185 LEU A CA 1
ATOM 1245 C C . LEU A 1 185 ? 25.950 -7.222 -22.319 1.00 97.50 185 LEU A C 1
ATOM 1247 O O . LEU A 1 185 ? 25.109 -7.652 -21.538 1.00 97.50 185 LEU A O 1
ATOM 1251 N N . THR A 1 186 ? 26.753 -6.213 -22.007 1.00 97.19 186 THR A N 1
ATOM 1252 C CA . THR A 1 186 ? 26.597 -5.428 -20.778 1.00 97.19 186 THR A CA 1
ATOM 1253 C C . THR A 1 186 ? 26.539 -3.949 -21.104 1.00 97.19 186 THR A C 1
ATOM 1255 O O . THR A 1 186 ? 27.329 -3.473 -21.920 1.00 97.19 186 THR A O 1
ATOM 1258 N N . PHE A 1 187 ? 25.670 -3.207 -20.436 1.00 96.75 187 PHE A N 1
ATOM 1259 C CA . PHE A 1 187 ? 25.606 -1.752 -20.531 1.00 96.75 187 PHE A CA 1
ATOM 1260 C C . PHE A 1 187 ? 25.365 -1.142 -19.152 1.00 96.75 187 PHE A C 1
ATOM 1262 O O . PHE A 1 187 ? 25.037 -1.844 -18.196 1.00 96.75 187 PHE A O 1
ATOM 1269 N N . THR A 1 188 ? 25.546 0.168 -19.044 1.00 94.44 188 THR A N 1
ATOM 1270 C CA . THR A 1 188 ? 25.165 0.917 -17.846 1.00 94.44 188 THR A CA 1
ATOM 1271 C C . THR A 1 188 ? 23.822 1.577 -18.110 1.00 94.44 188 THR A C 1
ATOM 1273 O O . THR A 1 188 ? 23.708 2.353 -19.059 1.00 94.44 188 THR A O 1
ATOM 1276 N N . ALA A 1 189 ? 22.813 1.269 -17.294 1.00 90.38 189 ALA A N 1
ATOM 1277 C CA . ALA A 1 189 ? 21.498 1.882 -17.408 1.00 90.38 189 ALA A CA 1
ATOM 1278 C C . ALA A 1 189 ? 21.633 3.413 -17.295 1.00 90.38 189 ALA A C 1
ATOM 1280 O O . ALA A 1 189 ? 22.238 3.889 -16.327 1.00 90.38 189 ALA A O 1
ATOM 1281 N N . PRO A 1 190 ? 21.124 4.195 -18.264 1.00 87.94 190 PRO A N 1
ATOM 1282 C CA . PRO A 1 190 ? 21.168 5.652 -18.180 1.00 87.94 190 PRO A CA 1
ATOM 1283 C C . PRO A 1 190 ? 20.307 6.150 -17.011 1.00 87.94 190 PRO A C 1
ATOM 1285 O O . PRO A 1 190 ? 19.525 5.392 -16.441 1.00 87.94 190 PRO A O 1
ATOM 1288 N N . ALA A 1 191 ? 20.443 7.416 -16.633 1.00 82.62 191 ALA A N 1
ATOM 1289 C CA . ALA A 1 191 ? 19.465 8.057 -15.757 1.00 82.62 191 ALA A CA 1
ATOM 1290 C C . ALA A 1 191 ? 18.197 8.378 -16.561 1.00 82.62 191 ALA A C 1
ATOM 1292 O O . ALA A 1 191 ? 18.295 8.783 -17.722 1.00 82.62 191 ALA A O 1
ATOM 1293 N N . SER A 1 192 ? 17.020 8.236 -15.953 1.00 74.75 192 SER A N 1
ATOM 1294 C CA . SER A 1 192 ? 15.745 8.608 -16.565 1.00 74.75 192 SER A CA 1
ATOM 1295 C C . SER A 1 192 ? 15.067 9.733 -15.787 1.00 74.75 192 SER A C 1
ATOM 1297 O O . SER A 1 192 ? 14.677 9.530 -14.636 1.00 74.75 192 SER A O 1
ATOM 1299 N N . PRO A 1 193 ? 14.849 10.903 -16.416 1.00 65.06 193 PRO A N 1
ATOM 1300 C CA . PRO A 1 193 ? 14.083 11.986 -15.807 1.00 65.06 193 PRO A CA 1
ATOM 1301 C C . PRO A 1 193 ? 12.576 11.685 -15.747 1.00 65.06 193 PRO A C 1
ATOM 1303 O O . PRO A 1 193 ? 11.846 12.401 -15.076 1.00 65.06 193 PRO A O 1
ATOM 1306 N N . ALA A 1 194 ? 12.100 10.637 -16.430 1.00 65.75 194 ALA A N 1
ATOM 1307 C CA . ALA A 1 194 ? 10.687 10.254 -16.451 1.00 65.75 194 ALA A CA 1
ATOM 1308 C C . ALA A 1 194 ? 10.236 9.471 -15.198 1.00 65.75 194 ALA A C 1
ATOM 1310 O O . ALA A 1 194 ? 9.048 9.194 -15.060 1.00 65.75 194 ALA A O 1
ATOM 1311 N N . GLY A 1 195 ? 11.157 9.122 -14.288 1.00 66.88 195 GLY A N 1
ATOM 1312 C CA . GLY A 1 195 ? 10.849 8.378 -13.062 1.00 66.88 195 GLY A CA 1
ATOM 1313 C C . GLY A 1 195 ? 10.772 6.851 -13.251 1.00 66.88 195 GLY A C 1
ATOM 1314 O O . GLY A 1 195 ? 11.329 6.324 -14.221 1.00 66.88 195 GLY A O 1
ATOM 1315 N N . PRO A 1 196 ? 10.152 6.119 -12.299 1.00 73.31 196 PRO A N 1
ATOM 1316 C CA . PRO A 1 196 ? 9.982 4.668 -12.380 1.00 73.31 196 PRO A CA 1
ATOM 1317 C C . PRO A 1 196 ? 9.060 4.262 -13.542 1.00 73.31 196 PRO A C 1
ATOM 1319 O O . PRO A 1 196 ? 8.100 4.959 -13.861 1.00 73.31 196 PRO A O 1
ATOM 1322 N N . GLY A 1 197 ? 9.340 3.123 -14.177 1.00 79.50 197 GLY A N 1
ATOM 1323 C CA . GLY A 1 197 ? 8.600 2.661 -15.358 1.00 79.50 197 GLY A CA 1
ATOM 1324 C C . GLY A 1 197 ? 9.419 1.758 -16.286 1.00 79.50 197 GLY A C 1
ATOM 1325 O O . GLY A 1 197 ? 10.619 1.583 -16.072 1.00 79.50 197 GLY A O 1
ATOM 1326 N N . PRO A 1 198 ? 8.798 1.148 -17.311 1.00 86.94 198 PRO A N 1
ATOM 1327 C CA . PRO A 1 198 ? 9.483 0.226 -18.213 1.00 86.94 198 PRO A CA 1
ATOM 1328 C C . PRO A 1 198 ? 10.501 0.943 -19.111 1.00 86.94 198 PRO A C 1
ATOM 1330 O O . PRO A 1 198 ? 10.251 2.050 -19.588 1.00 86.94 198 PRO A O 1
ATOM 1333 N N . LEU A 1 199 ? 11.628 0.283 -19.387 1.00 89.50 199 LEU A N 1
ATOM 1334 C CA . LEU A 1 199 ? 12.598 0.714 -20.392 1.00 89.50 199 LEU A CA 1
ATOM 1335 C C . LEU A 1 199 ? 12.434 -0.142 -21.649 1.00 89.50 199 LEU A C 1
ATOM 1337 O O . LEU A 1 199 ? 12.505 -1.372 -21.596 1.00 89.50 199 LEU A O 1
ATOM 1341 N N . ALA A 1 200 ? 12.259 0.514 -22.791 1.00 92.50 200 ALA A N 1
ATOM 1342 C CA . ALA A 1 200 ? 12.321 -0.125 -24.095 1.00 92.50 200 ALA A CA 1
ATOM 1343 C C . ALA A 1 200 ? 13.787 -0.373 -24.472 1.00 92.50 200 ALA A C 1
ATOM 1345 O O . ALA A 1 200 ? 14.587 0.564 -24.503 1.00 92.50 200 ALA A O 1
ATOM 1346 N N . LEU A 1 201 ? 14.129 -1.632 -24.753 1.00 96.69 201 LEU A N 1
ATOM 1347 C CA . LEU A 1 201 ? 15.459 -2.048 -25.194 1.00 96.69 201 LEU A CA 1
ATOM 1348 C C . LEU A 1 201 ? 15.392 -2.492 -26.653 1.00 96.69 201 LEU A C 1
ATOM 1350 O O . LEU A 1 201 ? 14.652 -3.422 -26.978 1.00 96.69 201 LEU A O 1
ATOM 1354 N N . GLU A 1 202 ? 16.188 -1.850 -27.502 1.00 97.00 202 GLU A N 1
ATOM 1355 C CA . GLU A 1 202 ? 16.263 -2.124 -28.939 1.00 97.00 202 GLU A CA 1
ATOM 1356 C C . GLU A 1 202 ? 17.720 -2.380 -29.346 1.00 97.00 202 GLU A C 1
ATOM 1358 O O . GLU A 1 202 ? 18.598 -1.547 -29.103 1.00 97.00 202 GLU A O 1
ATOM 1363 N N . LEU A 1 203 ? 17.986 -3.528 -29.967 1.00 97.44 203 LEU A N 1
ATOM 1364 C CA . LEU A 1 203 ? 19.296 -3.926 -30.477 1.00 97.44 203 LEU A CA 1
ATOM 1365 C C . LEU A 1 203 ? 19.344 -3.833 -32.000 1.00 97.44 203 LEU A C 1
ATOM 1367 O O . LEU A 1 203 ? 18.408 -4.241 -32.687 1.00 97.44 203 LEU A O 1
ATOM 1371 N N . PHE A 1 204 ? 20.480 -3.358 -32.510 1.00 95.12 204 PHE A N 1
ATOM 1372 C CA . PHE A 1 204 ? 20.760 -3.197 -33.935 1.00 95.12 204 PHE A CA 1
ATOM 1373 C C . PHE A 1 204 ? 22.114 -3.828 -34.262 1.00 95.12 204 PHE A C 1
ATOM 1375 O O . PHE A 1 204 ? 23.156 -3.343 -33.814 1.00 95.12 204 PHE A O 1
ATOM 1382 N N . ASN A 1 205 ? 22.112 -4.906 -35.041 1.00 93.12 205 ASN A N 1
ATOM 1383 C CA . ASN A 1 205 ? 23.334 -5.512 -35.557 1.00 93.12 205 ASN A CA 1
ATOM 1384 C C . ASN A 1 205 ? 23.839 -4.761 -36.811 1.00 93.12 205 ASN A C 1
ATOM 1386 O O . ASN A 1 205 ? 23.039 -4.188 -37.555 1.00 93.12 205 ASN A O 1
ATOM 1390 N N . PRO A 1 206 ? 25.157 -4.777 -37.098 1.00 90.56 206 PRO A N 1
ATOM 1391 C CA . PRO A 1 206 ? 25.735 -4.091 -38.265 1.00 90.56 206 PRO A CA 1
ATOM 1392 C C . PRO A 1 206 ? 25.323 -4.637 -39.638 1.00 90.56 206 PRO A C 1
ATOM 1394 O O . PRO A 1 206 ? 25.588 -3.995 -40.657 1.00 90.56 206 PRO A O 1
ATOM 1397 N N . ASP A 1 207 ? 24.738 -5.829 -39.683 1.00 86.06 207 ASP A N 1
ATOM 1398 C CA . ASP A 1 207 ? 24.162 -6.436 -40.883 1.00 86.06 207 ASP A CA 1
ATOM 1399 C C . ASP A 1 207 ? 22.723 -5.966 -41.159 1.00 86.06 207 ASP A C 1
ATOM 1401 O O . ASP A 1 207 ? 22.172 -6.283 -42.209 1.00 86.06 207 ASP A O 1
ATOM 1405 N N . GLY A 1 208 ? 22.132 -5.178 -40.256 1.00 86.56 208 GLY A N 1
ATOM 1406 C CA . GLY A 1 208 ? 20.761 -4.679 -40.347 1.00 86.56 208 GLY A CA 1
ATOM 1407 C C . GLY A 1 208 ? 19.747 -5.461 -39.507 1.00 86.56 208 GLY A C 1
ATOM 1408 O O . GLY A 1 208 ? 18.590 -5.049 -39.452 1.00 86.56 208 GLY A O 1
ATOM 1409 N N . GLY A 1 209 ? 20.147 -6.543 -38.827 1.00 89.50 209 GLY A N 1
ATOM 1410 C CA . GLY A 1 209 ? 19.264 -7.289 -37.929 1.00 89.50 209 GLY A CA 1
ATOM 1411 C C . GLY A 1 209 ? 18.810 -6.446 -36.732 1.00 89.50 209 GLY A C 1
ATOM 1412 O O . GLY A 1 209 ? 19.626 -5.781 -36.092 1.00 89.50 209 GLY A O 1
ATOM 1413 N N . GLN A 1 210 ? 17.516 -6.487 -36.407 1.00 93.88 210 GLN A N 1
ATOM 1414 C CA . GLN A 1 210 ? 16.926 -5.731 -35.294 1.00 93.88 210 GLN A CA 1
ATOM 1415 C C . GLN A 1 210 ? 16.171 -6.646 -34.335 1.00 93.88 210 GLN A C 1
ATOM 1417 O O . GLN A 1 210 ? 15.557 -7.624 -34.759 1.00 93.88 210 GLN A O 1
ATOM 1422 N N . GLY A 1 211 ? 16.199 -6.309 -33.048 1.00 94.69 211 GLY A N 1
ATOM 1423 C CA . GLY A 1 211 ? 15.499 -7.056 -32.011 1.00 94.69 211 GLY A CA 1
ATOM 1424 C C . GLY A 1 211 ? 15.137 -6.184 -30.826 1.00 94.69 211 GLY A C 1
ATOM 1425 O O . GLY A 1 211 ? 15.855 -5.244 -30.494 1.00 94.69 211 GLY A O 1
ATOM 1426 N N . THR A 1 212 ? 14.022 -6.495 -30.179 1.00 96.56 212 THR A N 1
ATOM 1427 C CA . THR A 1 212 ? 13.542 -5.766 -29.005 1.00 96.56 212 THR A CA 1
ATOM 1428 C C . THR A 1 212 ? 13.343 -6.715 -27.835 1.00 96.56 212 THR A C 1
ATOM 1430 O O . THR A 1 212 ? 13.066 -7.902 -28.014 1.00 96.56 212 THR A O 1
ATOM 1433 N N . ALA A 1 213 ? 13.520 -6.207 -26.617 1.00 94.81 213 ALA A N 1
ATOM 1434 C CA . ALA A 1 213 ? 13.182 -6.980 -25.429 1.00 94.81 213 ALA A CA 1
ATOM 1435 C C . ALA A 1 213 ? 11.658 -7.063 -25.262 1.00 94.81 213 ALA A C 1
ATOM 1437 O O . ALA A 1 213 ? 10.916 -6.198 -25.735 1.00 94.81 213 ALA A O 1
ATOM 1438 N N . ALA A 1 214 ? 11.192 -8.077 -24.529 1.00 92.00 214 ALA A N 1
ATOM 1439 C CA . ALA A 1 214 ? 9.797 -8.141 -24.114 1.00 92.00 214 ALA A CA 1
ATOM 1440 C C . ALA A 1 214 ? 9.402 -6.867 -23.328 1.00 92.00 214 ALA A C 1
ATOM 1442 O O . ALA A 1 214 ? 10.224 -6.338 -22.569 1.00 92.00 214 ALA A O 1
ATOM 1443 N N . PRO A 1 215 ? 8.160 -6.362 -23.467 1.00 88.62 215 PRO A N 1
ATOM 1444 C CA . PRO A 1 215 ? 7.703 -5.197 -22.715 1.00 88.62 215 PRO A CA 1
ATOM 1445 C C . PRO A 1 215 ? 7.922 -5.373 -21.208 1.00 88.62 215 PRO A C 1
ATOM 1447 O O . PRO A 1 215 ? 7.516 -6.377 -20.627 1.00 88.62 215 PRO A O 1
ATOM 1450 N N . GLY A 1 216 ? 8.578 -4.398 -20.575 1.00 85.50 216 GLY A N 1
ATOM 1451 C CA . GLY A 1 216 ? 8.863 -4.430 -19.139 1.00 85.50 216 GLY A CA 1
ATOM 1452 C C . GLY A 1 216 ? 9.972 -5.397 -18.709 1.00 85.50 216 GLY A C 1
ATOM 1453 O O . GLY A 1 216 ? 10.108 -5.612 -17.507 1.00 85.50 216 GLY A O 1
ATOM 1454 N N . ALA A 1 217 ? 10.764 -5.947 -19.641 1.00 90.06 217 ALA A N 1
ATOM 1455 C CA . ALA A 1 217 ? 11.928 -6.789 -19.333 1.00 90.06 217 ALA A CA 1
ATOM 1456 C C . ALA A 1 217 ? 13.002 -6.071 -18.494 1.00 90.06 217 ALA A C 1
ATOM 1458 O O . ALA A 1 217 ? 13.747 -6.718 -17.764 1.00 90.06 217 ALA A O 1
ATOM 1459 N N . LEU A 1 218 ? 13.063 -4.740 -18.583 1.00 90.88 218 LEU A N 1
ATOM 1460 C CA . LEU A 1 218 ? 13.811 -3.877 -17.677 1.00 90.88 218 LEU A CA 1
ATOM 1461 C C . LEU A 1 218 ? 12.894 -2.753 -17.212 1.00 90.88 218 LEU A C 1
ATOM 1463 O O . LEU A 1 218 ? 12.185 -2.165 -18.032 1.00 90.88 218 LEU A O 1
ATOM 1467 N N . GLN A 1 219 ? 12.912 -2.432 -15.922 1.00 89.75 219 GLN A N 1
ATOM 1468 C CA . GLN A 1 219 ? 12.138 -1.308 -15.397 1.00 89.75 219 GLN A CA 1
ATOM 1469 C C . GLN A 1 219 ? 12.959 -0.495 -14.403 1.00 89.75 219 GLN A C 1
ATOM 1471 O O . GLN A 1 219 ? 13.822 -1.020 -13.695 1.00 89.75 219 GLN A O 1
ATOM 1476 N N . TYR A 1 220 ? 12.677 0.802 -14.362 1.00 85.56 220 TYR A N 1
ATOM 1477 C CA . TYR A 1 220 ? 13.135 1.656 -13.292 1.00 85.56 220 TYR A CA 1
ATOM 1478 C C . TYR A 1 220 ? 12.258 1.463 -12.064 1.00 85.56 220 TYR A C 1
ATOM 1480 O O . TYR A 1 220 ? 11.038 1.611 -12.146 1.00 85.56 220 TYR A O 1
ATOM 1488 N N . SER A 1 221 ? 12.891 1.203 -10.927 1.00 72.44 221 SER A N 1
ATOM 1489 C CA . SER A 1 221 ? 12.253 1.162 -9.619 1.00 72.44 221 SER A CA 1
ATOM 1490 C C . SER A 1 221 ? 12.780 2.284 -8.719 1.00 72.44 221 SER A C 1
ATOM 1492 O O . SER A 1 221 ? 13.852 2.864 -8.930 1.00 72.44 221 SER A O 1
ATOM 1494 N N . VAL A 1 222 ? 11.981 2.614 -7.707 1.00 65.31 222 VAL A N 1
ATOM 1495 C CA . VAL A 1 222 ? 12.368 3.451 -6.569 1.00 65.31 222 VAL A CA 1
ATOM 1496 C C . VAL A 1 222 ? 12.416 2.543 -5.344 1.00 65.31 222 VAL A C 1
ATOM 1498 O O . VAL A 1 222 ? 11.402 2.304 -4.694 1.00 65.31 222 VAL A O 1
ATOM 1501 N N . GLU A 1 223 ? 13.574 1.945 -5.061 1.00 58.12 223 GLU A N 1
ATOM 1502 C CA . GLU A 1 223 ? 13.709 1.120 -3.858 1.00 58.12 223 GLU A CA 1
ATOM 1503 C C . GLU A 1 223 ? 13.549 1.977 -2.594 1.00 58.12 223 GLU A C 1
ATOM 1505 O O . GLU A 1 223 ? 14.163 3.029 -2.436 1.00 58.12 223 GLU A O 1
ATOM 1510 N N . GLY A 1 224 ? 12.703 1.511 -1.674 1.00 56.88 224 GLY A N 1
ATOM 1511 C CA . GLY A 1 224 ? 12.619 2.033 -0.312 1.00 56.88 224 GLY A CA 1
ATOM 1512 C C . GLY A 1 224 ? 11.731 3.260 -0.094 1.00 56.88 224 GLY A C 1
ATOM 1513 O O . GLY A 1 224 ? 11.507 3.589 1.073 1.00 56.88 224 GLY A O 1
ATOM 1514 N N . LEU A 1 225 ? 11.200 3.907 -1.140 1.00 67.19 225 LEU A N 1
ATOM 1515 C CA . LEU A 1 225 ? 10.281 5.038 -0.976 1.00 67.19 225 LEU A CA 1
ATOM 1516 C C . LEU A 1 225 ? 8.877 4.565 -0.577 1.00 67.19 225 LEU A C 1
ATOM 1518 O O . LEU A 1 225 ? 8.239 3.778 -1.269 1.00 67.19 225 LEU A O 1
ATOM 1522 N N . ARG A 1 226 ? 8.395 5.070 0.553 1.00 71.56 226 ARG A N 1
ATOM 1523 C CA . ARG A 1 226 ? 7.078 4.813 1.135 1.00 71.56 226 ARG A CA 1
ATOM 1524 C C . ARG A 1 226 ? 6.449 6.142 1.530 1.00 71.56 226 ARG A C 1
ATOM 1526 O O . ARG A 1 226 ? 7.130 7.023 2.053 1.00 71.56 226 ARG A O 1
ATOM 1533 N N . VAL A 1 227 ? 5.149 6.268 1.305 1.00 79.00 227 VAL A N 1
ATOM 1534 C CA . VAL A 1 227 ? 4.353 7.346 1.891 1.00 79.00 227 VAL A CA 1
ATOM 1535 C C . VAL A 1 227 ? 3.607 6.754 3.070 1.00 79.00 227 VAL A C 1
ATOM 1537 O O . VAL A 1 227 ? 2.840 5.805 2.914 1.00 79.00 227 VAL A O 1
ATOM 1540 N N . SER A 1 228 ? 3.882 7.279 4.254 1.00 81.94 228 SER A N 1
ATOM 1541 C CA . SER A 1 228 ? 3.169 6.942 5.477 1.00 81.94 228 SER A CA 1
ATOM 1542 C C . SER A 1 228 ? 2.220 8.068 5.847 1.00 81.94 228 SER A C 1
ATOM 1544 O O . SER A 1 228 ? 2.592 9.242 5.858 1.00 81.94 228 SER A O 1
ATOM 1546 N N . LEU A 1 229 ? 0.994 7.672 6.165 1.00 84.62 229 LEU A N 1
ATOM 1547 C CA . LEU A 1 229 ? 0.000 8.509 6.810 1.00 84.62 229 LEU A CA 1
ATOM 1548 C C . LEU A 1 229 ? 0.019 8.167 8.299 1.00 84.62 229 LEU A C 1
ATOM 1550 O O . LEU A 1 229 ? -0.276 7.029 8.669 1.00 84.62 229 LEU A O 1
ATOM 1554 N N . ASP A 1 230 ? 0.409 9.130 9.124 1.00 79.56 230 ASP A N 1
ATOM 1555 C CA . ASP A 1 230 ? 0.392 9.004 10.577 1.00 79.56 230 ASP A CA 1
ATOM 1556 C C . ASP A 1 230 ? -0.608 10.006 11.157 1.00 79.56 230 ASP A C 1
ATOM 1558 O O . ASP A 1 230 ? -0.421 11.222 11.076 1.00 79.56 230 ASP A O 1
ATOM 1562 N N . GLY A 1 231 ? -1.703 9.473 11.692 1.00 65.94 231 GLY A N 1
ATOM 1563 C CA . GLY A 1 231 ? -2.739 10.216 12.400 1.00 65.94 231 GLY A CA 1
ATOM 1564 C C . GLY A 1 231 ? -2.783 9.886 13.888 1.00 65.94 231 GLY A C 1
ATOM 1565 O O . GLY A 1 231 ? -3.863 9.944 14.459 1.00 65.94 231 GLY A O 1
ATOM 1566 N N . GLY A 1 232 ? -1.681 9.424 14.500 1.00 55.25 232 GLY A N 1
ATOM 1567 C CA . GLY A 1 232 ? -1.620 9.239 15.955 1.00 55.25 232 GLY A CA 1
ATOM 1568 C C . GLY A 1 232 ? -2.582 8.184 16.519 1.00 55.25 232 GLY A C 1
ATOM 1569 O O . GLY A 1 232 ? -2.997 8.310 17.659 1.00 55.25 232 GLY A O 1
ATOM 1570 N N . GLN A 1 233 ? -2.876 7.115 15.756 1.00 58.97 233 GLN A N 1
ATOM 1571 C CA . GLN A 1 233 ? -3.952 6.108 15.961 1.00 58.97 233 GLN A CA 1
ATOM 1572 C C . GLN A 1 233 ? -5.288 6.424 15.256 1.00 58.97 233 GLN A C 1
ATOM 1574 O O . GLN A 1 233 ? -6.249 5.671 15.403 1.00 58.97 233 GLN A O 1
ATOM 1579 N N . GLY A 1 234 ? -5.349 7.478 14.438 1.00 57.00 234 GLY A N 1
ATOM 1580 C CA . GLY A 1 234 ? -6.520 7.802 13.619 1.00 57.00 234 GLY A CA 1
ATOM 1581 C C . GLY A 1 234 ? -7.606 8.567 14.376 1.00 57.00 234 GLY A C 1
ATOM 1582 O O . GLY A 1 234 ? -8.777 8.496 13.992 1.00 57.00 234 GLY A O 1
ATOM 1583 N N . ALA A 1 235 ? -7.242 9.275 15.451 1.00 62.09 235 ALA A N 1
ATOM 1584 C CA . ALA A 1 235 ? -8.177 10.096 16.206 1.00 62.09 235 ALA A CA 1
ATOM 1585 C C . ALA A 1 235 ? -8.442 11.437 15.498 1.00 62.09 235 ALA A C 1
ATOM 1587 O O . ALA A 1 235 ? -7.575 12.023 14.850 1.00 62.09 235 ALA A O 1
ATOM 1588 N N . PHE A 1 236 ? -9.662 11.959 15.646 1.00 67.69 236 PHE A N 1
ATOM 1589 C CA . PHE A 1 236 ? -10.088 13.200 14.981 1.00 67.69 236 PHE A CA 1
ATOM 1590 C C . PHE A 1 236 ? -9.343 14.460 15.467 1.00 67.69 236 PHE A C 1
ATOM 1592 O O . PHE A 1 236 ? -9.346 15.476 14.780 1.00 67.69 236 PHE A O 1
ATOM 1599 N N . CYS A 1 237 ? -8.733 14.415 16.655 1.00 63.72 237 CYS A N 1
ATOM 1600 C CA . CYS A 1 237 ? -8.050 15.551 17.278 1.00 63.72 237 CYS A CA 1
ATOM 1601 C C . CYS A 1 237 ? -6.526 15.556 17.079 1.00 63.72 237 CYS A C 1
ATOM 1603 O O . CYS A 1 237 ? -5.868 16.499 17.523 1.00 63.72 237 CYS A O 1
ATOM 1605 N N . ASP A 1 238 ? -5.969 14.535 16.426 1.00 70.19 238 ASP A N 1
ATOM 1606 C CA . ASP A 1 238 ? -4.539 14.470 16.148 1.00 70.19 238 ASP A CA 1
ATOM 1607 C C . ASP A 1 238 ? -4.164 15.304 14.923 1.00 70.19 238 ASP A C 1
ATOM 1609 O O . ASP A 1 238 ? -4.943 15.500 13.989 1.00 70.19 238 ASP A O 1
ATOM 1613 N N . THR A 1 239 ? -2.926 15.799 14.912 1.00 79.12 239 THR A N 1
ATOM 1614 C CA . THR A 1 239 ? -2.360 16.402 13.703 1.00 79.12 239 THR A CA 1
ATOM 1615 C C . THR A 1 239 ? -1.997 15.295 12.722 1.00 79.12 239 THR A C 1
ATOM 1617 O O . THR A 1 239 ? -1.019 14.573 12.916 1.00 79.12 239 THR A O 1
ATOM 1620 N N . TRP A 1 240 ? -2.765 15.188 11.642 1.00 84.62 240 TRP A N 1
ATOM 1621 C CA . TRP A 1 240 ? -2.499 14.230 10.577 1.00 84.62 240 TRP A CA 1
ATOM 1622 C C . TRP A 1 240 ? -1.253 14.640 9.802 1.00 84.62 240 TRP A C 1
ATOM 1624 O O . TRP A 1 240 ? -1.190 15.727 9.220 1.00 84.62 240 TRP A O 1
ATOM 1634 N N . THR A 1 241 ? -0.259 13.757 9.799 1.00 86.88 241 THR A N 1
ATOM 1635 C CA . THR A 1 241 ? 1.035 13.987 9.165 1.00 86.88 241 THR A CA 1
ATOM 1636 C C . THR A 1 241 ? 1.244 12.987 8.040 1.00 86.88 241 THR A C 1
ATOM 1638 O O . THR A 1 241 ? 1.092 11.778 8.204 1.00 86.88 241 THR A O 1
ATOM 1641 N N . CYS A 1 242 ? 1.624 13.499 6.880 1.00 86.75 242 CYS A N 1
ATOM 1642 C CA . CYS A 1 242 ? 1.990 12.705 5.728 1.00 86.75 242 CYS A CA 1
ATOM 1643 C C . CYS A 1 242 ? 3.492 12.791 5.513 1.00 86.75 242 CYS A C 1
ATOM 1645 O O . CYS A 1 242 ? 4.069 13.871 5.386 1.00 86.75 242 CYS A O 1
ATOM 1647 N N . THR A 1 243 ? 4.137 11.633 5.502 1.00 82.56 243 THR A N 1
ATOM 1648 C CA . THR A 1 243 ? 5.589 11.519 5.419 1.00 82.56 243 THR A CA 1
ATOM 1649 C C . THR A 1 243 ? 5.969 10.669 4.222 1.00 82.56 243 THR A C 1
ATOM 1651 O O . THR A 1 243 ? 5.689 9.475 4.173 1.00 82.56 243 THR A O 1
ATOM 1654 N N . ALA A 1 244 ? 6.650 11.275 3.253 1.00 78.12 244 ALA A N 1
ATOM 1655 C CA . ALA A 1 244 ? 7.422 10.524 2.276 1.00 78.12 244 ALA A CA 1
ATOM 1656 C C . ALA A 1 244 ? 8.769 10.157 2.914 1.00 78.12 244 ALA A C 1
ATOM 1658 O O . ALA A 1 244 ? 9.530 11.035 3.317 1.00 78.12 244 ALA A O 1
ATOM 1659 N N . SER A 1 245 ? 9.063 8.866 3.050 1.00 67.25 245 SER A N 1
ATOM 1660 C CA . SER A 1 245 ? 10.340 8.390 3.588 1.00 67.25 245 SER A CA 1
ATOM 1661 C C . SER A 1 245 ? 10.891 7.250 2.745 1.00 67.25 245 SER A C 1
ATOM 1663 O O . SER A 1 245 ? 10.142 6.471 2.176 1.00 67.25 245 SER A O 1
ATOM 1665 N N . GLY A 1 246 ? 12.209 7.134 2.645 1.00 58.19 246 GLY A N 1
ATOM 1666 C CA . GLY A 1 246 ? 12.854 6.086 1.864 1.00 58.19 246 GLY A CA 1
ATOM 1667 C C . GLY A 1 246 ? 14.338 6.330 1.719 1.00 58.19 246 GLY A C 1
ATOM 1668 O O . GLY A 1 246 ? 14.798 7.439 1.959 1.00 58.19 246 GLY A O 1
ATOM 1669 N N . GLN A 1 247 ? 15.093 5.280 1.410 1.00 51.81 247 GLN A N 1
ATOM 1670 C CA . GLN A 1 247 ? 16.519 5.418 1.139 1.00 51.81 247 GLN A CA 1
ATOM 1671 C C . GLN A 1 247 ? 16.726 5.688 -0.349 1.00 51.81 247 GLN A C 1
ATOM 1673 O O . GLN A 1 247 ? 17.061 4.775 -1.095 1.00 51.81 247 GLN A O 1
ATOM 1678 N N . ASP A 1 248 ? 16.577 6.934 -0.790 1.00 52.53 248 ASP A N 1
ATOM 1679 C CA . ASP A 1 248 ? 17.373 7.379 -1.927 1.00 52.53 248 ASP A CA 1
ATOM 1680 C C . ASP A 1 248 ? 18.735 7.811 -1.373 1.00 52.53 248 ASP A C 1
ATOM 1682 O O . ASP A 1 248 ? 18.950 8.905 -0.868 1.00 52.53 248 ASP A O 1
ATOM 1686 N N . ALA A 1 249 ? 19.704 6.899 -1.377 1.00 43.59 249 ALA A N 1
ATOM 1687 C CA . ALA A 1 249 ? 21.004 7.181 -0.775 1.00 43.59 249 ALA A CA 1
ATOM 1688 C C . ALA A 1 249 ? 21.784 8.337 -1.453 1.00 43.59 249 ALA A C 1
ATOM 1690 O O . ALA A 1 249 ? 22.889 8.627 -1.001 1.00 43.59 249 ALA A O 1
ATOM 1691 N N . PHE A 1 250 ? 21.274 9.010 -2.501 1.00 47.53 250 PHE A N 1
ATOM 1692 C CA . PHE A 1 250 ? 22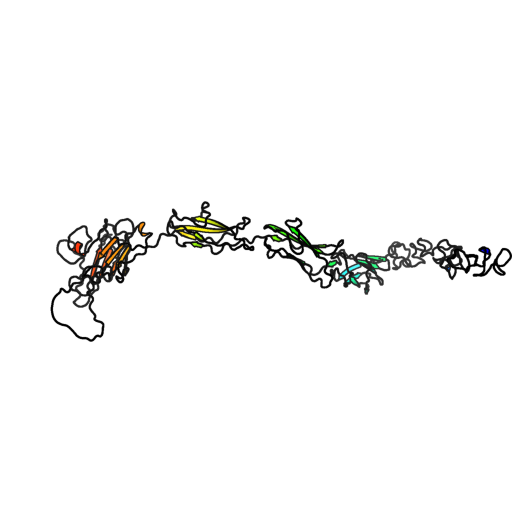.032 10.031 -3.234 1.00 47.53 250 PHE A CA 1
ATOM 1693 C C . PHE A 1 250 ? 21.178 11.200 -3.790 1.00 47.53 250 PHE A C 1
ATOM 1695 O O . PHE A 1 250 ? 20.320 11.026 -4.646 1.00 47.53 250 PHE A O 1
ATOM 1702 N N . ASN A 1 251 ? 21.520 12.391 -3.277 1.00 41.25 251 ASN A N 1
ATOM 1703 C CA . ASN A 1 251 ? 21.071 13.786 -3.483 1.00 41.25 251 ASN A CA 1
ATOM 1704 C C . ASN A 1 251 ? 20.972 14.253 -4.968 1.00 41.25 251 ASN A C 1
ATOM 1706 O O . ASN A 1 251 ? 21.806 13.813 -5.763 1.00 41.25 251 ASN A O 1
ATOM 1710 N N . PRO A 1 252 ? 20.090 15.212 -5.358 1.00 51.03 252 PRO A N 1
ATOM 1711 C CA . PRO A 1 252 ? 19.356 16.197 -4.550 1.00 51.03 252 PRO A CA 1
ATOM 1712 C C . PRO A 1 252 ? 17.987 15.723 -4.043 1.00 51.03 252 PRO A C 1
ATOM 1714 O O . PRO A 1 252 ? 17.425 14.805 -4.632 1.00 51.03 252 PRO A O 1
ATOM 1717 N N . PRO A 1 253 ? 17.425 16.358 -2.990 1.00 56.41 253 PRO A N 1
ATOM 1718 C CA . PRO A 1 253 ? 16.062 16.082 -2.554 1.00 56.41 253 PRO A CA 1
ATOM 1719 C C . PRO A 1 253 ? 15.109 16.316 -3.723 1.00 56.41 253 PRO A C 1
ATOM 1721 O O . PRO A 1 253 ? 15.011 17.431 -4.240 1.00 56.41 253 PRO A O 1
ATOM 1724 N N . ILE A 1 254 ? 14.416 15.261 -4.143 1.00 62.28 254 ILE A N 1
ATOM 1725 C CA . ILE A 1 254 ? 13.316 15.387 -5.094 1.00 62.28 254 ILE A CA 1
ATOM 1726 C C . ILE A 1 254 ? 12.279 16.317 -4.447 1.00 62.28 254 ILE A C 1
ATOM 1728 O O . ILE A 1 254 ? 11.885 16.058 -3.306 1.00 62.28 254 ILE A O 1
ATOM 1732 N N . PRO A 1 255 ? 11.836 17.399 -5.115 1.00 67.56 255 PRO A N 1
ATOM 1733 C CA . PRO A 1 255 ? 10.752 18.222 -4.602 1.00 67.56 255 PRO A CA 1
ATOM 1734 C C . PRO A 1 255 ? 9.530 17.341 -4.336 1.00 67.56 255 PRO A C 1
ATOM 1736 O O . PRO A 1 255 ? 9.079 16.617 -5.227 1.00 67.56 255 PRO A O 1
ATOM 1739 N N . VAL A 1 256 ? 9.024 17.383 -3.103 1.00 74.88 256 VAL A N 1
ATOM 1740 C CA . VAL A 1 256 ? 7.824 16.647 -2.697 1.00 74.88 256 VAL A CA 1
ATOM 1741 C C . VAL A 1 256 ? 6.706 17.643 -2.454 1.00 74.88 256 VAL A C 1
ATOM 1743 O O . VAL A 1 256 ? 6.839 18.553 -1.634 1.00 74.88 256 VAL A O 1
ATOM 1746 N N . GLN A 1 257 ? 5.592 17.450 -3.149 1.00 84.19 257 GLN A N 1
ATOM 1747 C CA . GLN A 1 257 ? 4.333 18.116 -2.845 1.00 84.19 257 GLN A CA 1
ATOM 1748 C C . GLN A 1 257 ? 3.367 17.101 -2.249 1.00 84.19 257 GLN A C 1
ATOM 1750 O O . GLN A 1 257 ? 3.311 15.959 -2.690 1.00 84.19 257 GLN A O 1
ATOM 1755 N N . TYR A 1 258 ? 2.596 17.513 -1.253 1.00 86.94 258 TYR A N 1
ATOM 1756 C CA . TYR A 1 258 ? 1.603 16.652 -0.623 1.00 86.94 258 TYR A CA 1
ATOM 1757 C C . TYR A 1 258 ? 0.212 17.030 -1.116 1.00 86.94 258 TYR A C 1
ATOM 1759 O O . TYR A 1 258 ? -0.115 18.210 -1.236 1.00 86.94 258 TYR A O 1
ATOM 1767 N N . GLN A 1 259 ? -0.596 16.021 -1.414 1.00 89.88 259 GLN A N 1
ATOM 1768 C CA . GLN A 1 259 ? -1.992 16.163 -1.798 1.00 89.88 259 GLN A CA 1
ATOM 1769 C C . GLN A 1 259 ? -2.849 15.417 -0.789 1.00 89.88 259 GLN A C 1
ATOM 1771 O O . GLN A 1 259 ? -2.663 14.220 -0.570 1.00 89.88 259 GLN A O 1
ATOM 1776 N N . TRP A 1 260 ? -3.791 16.135 -0.192 1.00 91.44 260 TRP A N 1
ATOM 1777 C CA . TRP A 1 260 ? -4.706 15.595 0.799 1.00 91.44 260 TRP A CA 1
ATOM 1778 C C . TRP A 1 260 ? -6.108 15.476 0.223 1.00 91.44 260 TRP A C 1
ATOM 1780 O O . TRP A 1 260 ? -6.549 16.336 -0.544 1.00 91.44 260 TRP A O 1
ATOM 1790 N N . THR A 1 261 ? -6.826 14.437 0.640 1.00 90.00 261 THR A N 1
ATOM 1791 C CA . THR A 1 261 ? -8.265 14.330 0.405 1.00 90.00 261 THR A CA 1
ATOM 1792 C C . THR A 1 261 ? -9.005 13.959 1.681 1.00 90.00 261 THR A C 1
ATOM 1794 O O . THR A 1 261 ? -8.576 13.056 2.399 1.00 90.00 261 THR A O 1
ATOM 1797 N N . LEU A 1 262 ? -10.140 14.617 1.909 1.00 88.19 262 LEU A N 1
ATOM 1798 C CA . LEU A 1 262 ? -11.127 14.307 2.940 1.00 88.19 262 LEU A CA 1
ATOM 1799 C C . LEU A 1 262 ? -12.404 13.822 2.259 1.00 88.19 262 LEU A C 1
ATOM 1801 O O . LEU A 1 262 ? -12.999 14.555 1.468 1.00 88.19 262 LEU A O 1
ATOM 1805 N N . ASN A 1 263 ? -12.813 12.579 2.519 1.00 87.69 263 ASN A N 1
ATOM 1806 C CA . ASN A 1 263 ? -13.972 11.949 1.869 1.00 87.69 263 ASN A CA 1
ATOM 1807 C C . ASN A 1 263 ? -13.906 12.038 0.327 1.00 87.69 263 ASN A C 1
ATOM 1809 O O . ASN A 1 263 ? -14.902 12.299 -0.353 1.00 87.69 263 ASN A O 1
ATOM 1813 N N . GLY A 1 264 ? -12.697 11.902 -0.227 1.00 85.94 264 GLY A N 1
ATOM 1814 C CA . GLY A 1 264 ? -12.419 12.029 -1.660 1.00 85.94 264 GLY A CA 1
ATOM 1815 C C . GLY A 1 264 ? -12.426 13.459 -2.221 1.00 85.94 264 GLY A C 1
ATOM 1816 O O . GLY A 1 264 ? -12.188 13.627 -3.415 1.00 85.94 264 GLY A O 1
ATOM 1817 N N . GLN A 1 265 ? -12.678 14.491 -1.406 1.00 88.38 265 GLN A N 1
ATOM 1818 C CA . GLN A 1 265 ? -12.579 15.897 -1.815 1.00 88.38 265 GLN A CA 1
ATOM 1819 C C . GLN A 1 265 ? -11.202 16.481 -1.471 1.00 88.38 265 GLN A C 1
ATOM 1821 O O . GLN A 1 265 ? -10.673 16.152 -0.411 1.00 88.38 265 GLN A O 1
ATOM 1826 N N . PRO A 1 266 ? -10.612 17.351 -2.315 1.00 87.81 266 PRO A N 1
ATOM 1827 C CA . PRO A 1 266 ? -9.320 17.973 -2.028 1.00 87.81 266 PRO A CA 1
ATOM 1828 C C . PRO A 1 266 ? -9.336 18.770 -0.721 1.00 87.81 266 PRO A C 1
ATOM 1830 O O . PRO A 1 266 ? -10.247 19.565 -0.492 1.00 87.81 266 PRO A O 1
ATOM 1833 N N . ALA A 1 267 ? -8.301 18.585 0.093 1.00 86.31 267 ALA A N 1
ATOM 1834 C CA . ALA A 1 267 ? -8.099 19.279 1.360 1.00 86.31 267 ALA A CA 1
ATOM 1835 C C . ALA A 1 267 ? -6.781 20.069 1.333 1.00 86.31 267 ALA A C 1
ATOM 1837 O O . ALA A 1 267 ? -5.825 19.690 0.647 1.00 86.31 267 ALA A O 1
ATOM 1838 N N . ALA A 1 268 ? -6.727 21.192 2.049 1.00 80.50 268 ALA A N 1
ATOM 1839 C CA . ALA A 1 268 ? -5.544 22.043 2.071 1.00 80.50 268 ALA A CA 1
ATOM 1840 C C . ALA A 1 268 ? -4.516 21.504 3.077 1.00 80.50 268 ALA A C 1
ATOM 1842 O O . ALA A 1 268 ? -4.811 21.282 4.253 1.00 80.50 268 ALA A O 1
ATOM 1843 N N . GLY A 1 269 ? -3.273 21.321 2.633 1.00 77.25 269 GLY A N 1
ATOM 1844 C CA . GLY A 1 269 ? -2.221 20.827 3.513 1.00 77.25 269 GLY A CA 1
ATOM 1845 C C . GLY A 1 269 ? -0.839 20.823 2.878 1.00 77.25 269 GLY A C 1
ATOM 1846 O O . GLY A 1 269 ? -0.690 20.829 1.658 1.00 77.25 269 GLY A O 1
ATOM 1847 N N . GLY A 1 270 ? 0.174 20.832 3.742 1.00 82.19 270 GLY A N 1
ATOM 1848 C CA . GLY A 1 270 ? 1.565 20.548 3.393 1.00 82.19 270 GLY A CA 1
ATOM 1849 C C . GLY A 1 270 ? 1.919 19.137 3.855 1.00 82.19 270 GLY A C 1
ATOM 1850 O O . GLY A 1 270 ? 1.155 18.204 3.641 1.00 82.19 270 GLY A O 1
ATOM 1851 N N . ALA A 1 271 ? 3.031 18.980 4.574 1.00 79.81 271 ALA A N 1
ATOM 1852 C CA . ALA A 1 271 ? 3.333 17.722 5.272 1.00 79.81 271 ALA A CA 1
ATOM 1853 C C . ALA A 1 271 ? 2.304 17.381 6.372 1.00 79.81 271 ALA A C 1
ATOM 1855 O O . ALA A 1 271 ? 2.215 16.238 6.806 1.00 79.81 271 ALA A O 1
ATOM 1856 N N . THR A 1 272 ? 1.516 18.361 6.812 1.00 86.06 272 THR A N 1
ATOM 1857 C CA . THR A 1 272 ? 0.400 18.189 7.743 1.00 86.06 272 THR A CA 1
ATOM 1858 C C . THR A 1 272 ? -0.899 18.662 7.105 1.00 86.06 272 THR A C 1
ATOM 1860 O O . THR A 1 272 ? -0.898 19.601 6.298 1.00 86.06 272 THR A O 1
ATOM 1863 N N . LEU A 1 273 ? -2.002 18.037 7.499 1.00 83.56 273 LEU A N 1
ATOM 1864 C CA . LEU A 1 273 ? -3.346 18.465 7.132 1.00 83.56 273 LEU A CA 1
ATOM 1865 C C . LEU A 1 273 ? -3.740 19.703 7.954 1.00 83.56 273 LEU A C 1
ATOM 1867 O O . LEU A 1 273 ? -3.579 19.704 9.173 1.00 83.56 273 LEU A O 1
ATOM 1871 N N . ALA A 1 274 ? -4.213 20.765 7.295 1.00 71.19 274 ALA A N 1
ATOM 1872 C CA . ALA A 1 274 ? -4.614 22.008 7.966 1.00 71.19 274 ALA A CA 1
ATOM 1873 C C . ALA A 1 274 ? -6.115 22.060 8.307 1.00 71.19 274 ALA A C 1
ATOM 1875 O O . ALA A 1 274 ? -6.531 22.880 9.126 1.00 71.19 274 ALA A O 1
ATOM 1876 N N . ASP A 1 275 ? -6.917 21.201 7.677 1.00 71.31 275 ASP A N 1
ATOM 1877 C CA . ASP A 1 275 ? -8.369 21.168 7.828 1.00 71.31 275 ASP A CA 1
ATOM 1878 C C . ASP A 1 275 ? -8.810 20.417 9.096 1.00 71.31 275 ASP A C 1
ATOM 1880 O O . ASP A 1 275 ? -8.145 19.492 9.568 1.00 71.31 275 ASP A O 1
ATOM 1884 N N . ALA A 1 276 ? -9.960 20.814 9.650 1.00 67.06 276 ALA A N 1
ATOM 1885 C CA . ALA A 1 276 ? -10.557 20.154 10.807 1.00 67.06 276 ALA A CA 1
ATOM 1886 C C . ALA A 1 276 ? -11.182 18.811 10.394 1.00 67.06 276 ALA A C 1
ATOM 1888 O O . ALA A 1 276 ? -12.184 18.785 9.681 1.00 67.06 276 ALA A O 1
ATOM 1889 N N . VAL A 1 277 ? -10.613 17.710 10.879 1.00 77.06 277 VAL A N 1
ATOM 1890 C CA . VAL A 1 277 ? -11.066 16.343 10.597 1.00 77.06 277 VAL A CA 1
ATOM 1891 C C . VAL A 1 277 ? -12.179 15.932 11.564 1.00 77.06 277 VAL A C 1
ATOM 1893 O O . VAL A 1 277 ? -12.091 16.195 12.764 1.00 77.06 277 VAL A O 1
ATOM 1896 N N . GLN A 1 278 ? -13.235 15.291 11.062 1.00 74.38 278 GLN A N 1
ATOM 1897 C CA . GLN A 1 278 ? -14.351 14.784 11.862 1.00 74.38 278 GLN A CA 1
ATOM 1898 C C . GLN A 1 278 ? -14.321 13.257 11.979 1.00 74.38 278 GLN A C 1
ATOM 1900 O O . GLN A 1 278 ? -13.781 12.542 11.137 1.00 74.38 278 GLN A O 1
ATOM 1905 N N . VAL A 1 279 ? -14.947 12.731 13.036 1.00 71.44 279 VAL A N 1
ATOM 1906 C CA . VAL A 1 279 ? -15.152 11.284 13.200 1.00 71.44 279 VAL A CA 1
ATOM 1907 C C . VAL A 1 279 ? -15.937 10.728 12.012 1.00 71.44 279 VAL A C 1
ATOM 1909 O O . VAL A 1 279 ? -17.036 11.194 11.714 1.00 71.44 279 VAL A O 1
ATOM 1912 N N . GLY A 1 280 ? -15.413 9.669 11.396 1.00 72.56 280 GLY A N 1
ATOM 1913 C CA . GLY A 1 280 ? -15.996 9.040 10.214 1.00 72.56 280 GLY A CA 1
ATOM 1914 C C . GLY A 1 280 ? -15.507 9.605 8.882 1.00 72.56 280 GLY A C 1
ATOM 1915 O O . GLY A 1 280 ? -15.826 8.999 7.862 1.00 72.56 280 GLY A O 1
ATOM 1916 N N . ASP A 1 281 ? -14.720 10.687 8.877 1.00 83.56 281 ASP A N 1
ATOM 1917 C CA . ASP A 1 281 ? -14.060 11.139 7.654 1.00 83.56 281 ASP A CA 1
ATOM 1918 C C . ASP A 1 281 ? -13.037 10.097 7.182 1.00 83.56 281 ASP A C 1
ATOM 1920 O O . ASP A 1 281 ? -12.322 9.481 7.977 1.00 83.56 281 ASP A O 1
ATOM 1924 N N . GLU A 1 282 ? -12.951 9.900 5.871 1.00 87.25 282 GLU A N 1
ATOM 1925 C CA . GLU A 1 282 ? -11.859 9.172 5.237 1.00 87.25 282 GLU A CA 1
ATOM 1926 C C . GLU A 1 282 ? -10.747 10.159 4.876 1.00 87.25 282 GLU A C 1
ATOM 1928 O O . GLU A 1 282 ? -10.911 11.009 3.996 1.00 87.25 282 GLU A O 1
ATOM 1933 N N . VAL A 1 283 ? -9.615 10.051 5.569 1.00 89.31 283 VAL A N 1
ATOM 1934 C CA . VAL A 1 283 ? -8.426 10.870 5.337 1.00 89.31 283 VAL A CA 1
ATOM 1935 C C . VAL A 1 283 ? -7.473 10.087 4.446 1.00 89.31 283 VAL A C 1
ATOM 1937 O O . VAL A 1 283 ? -7.053 8.979 4.787 1.00 89.31 283 VAL A O 1
ATOM 1940 N N . ALA A 1 284 ? -7.083 10.675 3.320 1.00 90.69 284 ALA A N 1
ATOM 1941 C CA . ALA A 1 284 ? -6.032 10.130 2.472 1.00 90.69 284 ALA A CA 1
ATOM 1942 C C . ALA A 1 284 ? -4.968 11.187 2.183 1.00 90.69 284 ALA A C 1
ATOM 1944 O O . ALA A 1 284 ? -5.266 12.376 2.042 1.00 90.69 284 ALA A O 1
ATOM 1945 N N . CYS A 1 285 ? -3.725 10.728 2.056 1.00 91.25 285 CYS A N 1
ATOM 1946 C CA . CYS A 1 285 ? -2.621 11.550 1.591 1.00 91.25 285 CYS A CA 1
ATOM 1947 C C . CYS A 1 285 ? -1.863 10.852 0.466 1.00 91.25 285 CYS A C 1
ATOM 1949 O O . CYS A 1 285 ? -1.601 9.647 0.520 1.00 91.25 285 CYS A O 1
ATOM 1951 N N . ALA A 1 286 ? -1.435 11.645 -0.508 1.00 89.12 286 ALA A N 1
ATOM 1952 C CA . ALA A 1 286 ? -0.460 11.252 -1.499 1.00 89.12 286 ALA A CA 1
ATOM 1953 C C . ALA A 1 286 ? 0.716 12.233 -1.558 1.00 89.12 286 ALA A C 1
ATOM 1955 O O . ALA A 1 286 ? 0.552 13.440 -1.386 1.00 89.12 286 ALA A O 1
ATOM 1956 N N . ALA A 1 287 ? 1.907 11.707 -1.830 1.00 86.38 287 ALA A N 1
ATOM 1957 C CA . ALA A 1 287 ? 3.087 12.499 -2.143 1.00 86.38 287 ALA A CA 1
ATOM 1958 C C . ALA A 1 287 ? 3.310 12.494 -3.658 1.00 86.38 287 ALA A C 1
ATOM 1960 O O . ALA A 1 287 ? 3.321 11.440 -4.299 1.00 86.38 287 ALA A O 1
ATOM 1961 N N . VAL A 1 288 ? 3.475 13.685 -4.220 1.00 83.69 288 VAL A N 1
ATOM 1962 C CA . VAL A 1 288 ? 3.799 13.943 -5.619 1.00 83.69 288 VAL A CA 1
ATOM 1963 C C . VAL A 1 288 ? 5.277 14.295 -5.700 1.00 83.69 288 VAL A C 1
ATOM 1965 O O . VAL A 1 288 ? 5.734 15.226 -5.035 1.00 83.69 288 VAL A O 1
ATOM 1968 N N . PHE A 1 289 ? 6.009 13.545 -6.513 1.00 77.12 289 PHE A N 1
ATOM 1969 C CA . PHE A 1 289 ? 7.451 13.669 -6.688 1.00 77.12 289 PHE A CA 1
ATOM 1970 C C . PHE A 1 289 ? 7.778 14.258 -8.061 1.00 77.12 289 PHE A C 1
ATOM 1972 O O . PHE A 1 289 ? 7.136 13.911 -9.055 1.00 77.12 289 PHE A O 1
ATOM 1979 N N . GLY A 1 290 ? 8.819 15.091 -8.114 1.00 66.25 290 GLY A N 1
ATOM 1980 C CA . GLY A 1 290 ? 9.363 15.650 -9.354 1.00 66.25 290 GLY A CA 1
ATOM 1981 C C . GLY A 1 290 ? 8.779 17.012 -9.730 1.00 66.25 290 GLY A C 1
ATOM 1982 O O . GLY A 1 290 ? 7.999 17.609 -8.991 1.00 66.25 290 GLY A O 1
ATOM 1983 N N . GLU A 1 291 ? 9.176 17.510 -10.900 1.00 66.00 291 GLU A N 1
ATOM 1984 C CA . GLU A 1 291 ? 8.693 18.770 -11.470 1.00 66.00 291 GLU A CA 1
ATOM 1985 C C . GLU A 1 291 ? 8.051 18.513 -12.838 1.00 66.00 291 GLU A C 1
ATOM 1987 O O . GLU A 1 291 ? 8.436 17.599 -13.573 1.00 66.00 291 GLU A O 1
ATOM 1992 N N . ALA A 1 292 ? 7.041 19.313 -13.189 1.00 54.72 292 ALA A N 1
ATOM 1993 C CA . ALA A 1 292 ? 6.349 19.176 -14.465 1.00 54.72 292 ALA A CA 1
ATOM 1994 C C . ALA A 1 292 ? 7.341 19.263 -15.649 1.00 54.72 292 ALA A C 1
ATOM 1996 O O . ALA A 1 292 ? 8.231 20.115 -15.638 1.00 54.72 292 ALA A O 1
ATOM 1997 N N . PRO A 1 293 ? 7.184 18.431 -16.696 1.00 56.84 293 PRO A N 1
ATOM 1998 C CA . PRO A 1 293 ? 6.037 17.559 -16.977 1.00 56.84 293 PRO A CA 1
ATOM 1999 C C . PRO A 1 293 ? 6.126 16.145 -16.374 1.00 56.84 293 PRO A C 1
ATOM 2001 O O . PRO A 1 293 ? 5.204 15.358 -16.570 1.00 56.84 293 PRO A O 1
ATOM 2004 N N . ALA A 1 294 ? 7.209 15.802 -15.676 1.00 59.41 294 ALA A N 1
ATOM 2005 C CA . ALA A 1 294 ? 7.462 14.453 -15.175 1.00 59.41 294 ALA A CA 1
ATOM 2006 C C . ALA A 1 294 ? 7.178 14.376 -13.668 1.00 59.41 294 ALA A C 1
ATOM 2008 O O . ALA A 1 294 ? 8.092 14.362 -12.845 1.00 59.41 294 ALA A O 1
ATOM 2009 N N . THR A 1 295 ? 5.891 14.339 -13.315 1.00 67.25 295 THR A N 1
ATOM 2010 C CA . THR A 1 295 ? 5.445 14.086 -11.941 1.00 67.25 295 THR A CA 1
ATOM 2011 C C . THR A 1 295 ? 4.848 12.693 -11.809 1.00 67.25 295 THR A C 1
ATOM 2013 O O . THR A 1 295 ? 4.233 12.164 -12.736 1.00 67.25 295 THR A O 1
ATOM 2016 N N . TRP A 1 296 ? 5.015 12.089 -10.638 1.00 70.94 296 TRP A N 1
ATOM 2017 C CA . TRP A 1 296 ? 4.372 10.824 -10.294 1.00 70.94 296 TRP A CA 1
ATOM 2018 C C . TRP A 1 296 ? 3.968 10.820 -8.820 1.00 70.94 296 TRP A C 1
ATOM 2020 O O . TRP A 1 296 ? 4.516 11.569 -8.009 1.00 70.94 296 TRP A O 1
ATOM 2030 N N . THR A 1 297 ? 2.972 10.002 -8.481 1.00 79.75 297 THR A N 1
ATOM 2031 C CA . THR A 1 297 ? 2.269 10.079 -7.196 1.00 79.75 297 THR A CA 1
ATOM 2032 C C . THR A 1 297 ? 2.294 8.734 -6.484 1.00 79.75 297 THR A C 1
ATOM 2034 O O . THR A 1 297 ? 1.960 7.711 -7.079 1.00 79.75 297 THR A O 1
ATOM 2037 N N . LEU A 1 298 ? 2.643 8.741 -5.198 1.00 83.38 298 LEU A N 1
ATOM 2038 C CA . LEU A 1 298 ? 2.505 7.592 -4.306 1.00 83.38 298 LEU A CA 1
ATOM 2039 C C . LEU A 1 298 ? 1.509 7.943 -3.200 1.00 83.38 298 LEU A C 1
ATOM 2041 O O . LEU A 1 298 ? 1.671 8.955 -2.521 1.00 83.38 298 LEU A O 1
ATOM 2045 N N . ALA A 1 299 ? 0.479 7.120 -3.022 1.00 86.06 299 ALA A N 1
ATOM 2046 C CA . ALA A 1 299 ? -0.539 7.323 -1.997 1.00 86.06 299 ALA A CA 1
ATOM 2047 C C . ALA A 1 299 ? -0.298 6.405 -0.797 1.00 86.06 299 ALA A C 1
ATOM 2049 O O . ALA A 1 299 ? 0.029 5.227 -0.963 1.00 86.06 299 ALA A O 1
ATOM 2050 N N . ALA A 1 300 ? -0.495 6.937 0.407 1.00 85.25 300 ALA A N 1
ATOM 2051 C CA . ALA A 1 300 ? -0.714 6.098 1.574 1.00 85.25 300 ALA A CA 1
ATOM 2052 C C . ALA A 1 300 ? -2.124 5.481 1.501 1.00 85.25 300 ALA A C 1
ATOM 2054 O O . ALA A 1 300 ? -3.032 6.098 0.935 1.00 85.25 300 ALA A O 1
ATOM 2055 N N . PRO A 1 301 ? -2.342 4.292 2.088 1.00 85.31 301 PRO A N 1
ATOM 2056 C CA . PRO A 1 301 ? -3.688 3.768 2.277 1.00 85.31 301 PRO A CA 1
ATOM 2057 C C . PRO A 1 301 ? -4.554 4.780 3.048 1.00 85.31 301 PRO A C 1
ATOM 2059 O O . PRO A 1 301 ? -4.077 5.314 4.056 1.00 85.31 301 PRO A O 1
ATOM 2062 N N . PRO A 1 302 ? -5.796 5.049 2.608 1.00 86.94 302 PRO A N 1
ATOM 2063 C CA . PRO A 1 302 ? -6.697 5.932 3.334 1.00 86.94 302 PRO A CA 1
ATOM 2064 C C . PRO A 1 302 ? -7.015 5.353 4.714 1.00 86.94 302 PRO A C 1
ATOM 2066 O O . PRO A 1 302 ? -7.092 4.134 4.894 1.00 86.94 302 PRO A O 1
ATOM 2069 N N . GLN A 1 303 ? -7.204 6.232 5.691 1.00 85.19 303 GLN A N 1
ATOM 2070 C CA . GLN A 1 303 ? -7.607 5.867 7.042 1.00 85.19 303 GLN A CA 1
ATOM 2071 C C . GLN A 1 303 ? -8.945 6.519 7.370 1.00 85.19 303 GLN A C 1
ATOM 2073 O O . GLN A 1 303 ? -9.146 7.710 7.142 1.00 85.19 303 GLN A O 1
ATOM 2078 N N . THR A 1 304 ? -9.864 5.732 7.924 1.00 83.25 304 THR A N 1
ATOM 2079 C CA . THR A 1 304 ? -11.113 6.256 8.474 1.00 83.25 304 THR A CA 1
ATOM 2080 C C . THR A 1 304 ? -10.866 6.747 9.889 1.00 83.25 304 THR A C 1
ATOM 2082 O O . THR A 1 304 ? -10.353 6.003 10.726 1.00 83.25 304 THR A O 1
ATOM 2085 N N . VAL A 1 305 ? -11.271 7.978 10.162 1.00 77.88 305 VAL A N 1
ATOM 2086 C CA . VAL A 1 305 ? -11.129 8.610 11.470 1.00 77.88 305 VAL A CA 1
ATOM 2087 C C . VAL A 1 305 ? -12.038 7.899 12.458 1.00 77.88 305 VAL A C 1
ATOM 2089 O O . VAL A 1 305 ? -13.263 7.873 12.290 1.00 77.88 305 VAL A O 1
ATOM 2092 N N . GLN A 1 306 ? -11.441 7.314 13.490 1.00 67.88 306 GLN A N 1
ATOM 2093 C CA . GLN A 1 306 ? -12.172 6.596 14.525 1.00 67.88 306 GLN A CA 1
ATOM 2094 C C . GLN A 1 306 ? -12.325 7.456 15.779 1.00 67.88 306 GLN A C 1
ATOM 2096 O O . GLN A 1 306 ? -11.453 8.244 16.141 1.00 67.88 306 GLN A O 1
ATOM 2101 N N . ASP A 1 307 ? -13.465 7.296 16.448 1.00 61.62 307 ASP A N 1
ATOM 2102 C CA . ASP A 1 307 ? -13.672 7.807 17.799 1.00 61.62 307 ASP A CA 1
ATOM 2103 C C . ASP A 1 307 ? -13.284 6.704 18.783 1.00 61.62 307 ASP A C 1
ATOM 2105 O O . ASP A 1 307 ? -13.780 5.576 18.691 1.00 61.62 307 ASP A O 1
ATOM 2109 N N . GLY A 1 308 ? -12.396 7.020 19.723 1.00 56.59 308 GLY A N 1
ATOM 2110 C CA . GLY A 1 308 ? -12.130 6.147 20.856 1.00 56.59 308 GLY A CA 1
ATOM 2111 C C . GLY A 1 308 ? -13.334 6.192 21.785 1.00 56.59 308 GLY A C 1
ATOM 2112 O O . GLY A 1 308 ? -13.402 7.056 22.657 1.00 56.59 308 GLY A O 1
ATOM 2113 N N . VAL A 1 309 ? -14.300 5.294 21.588 1.00 56.09 309 VAL A N 1
ATOM 2114 C CA . VAL A 1 309 ? -15.488 5.248 22.443 1.00 56.09 309 VAL A CA 1
ATOM 2115 C C . VAL A 1 309 ? -15.053 4.828 23.847 1.00 56.09 309 VAL A C 1
ATOM 2117 O O . VAL A 1 309 ? -14.509 3.740 24.035 1.00 56.09 309 VAL A O 1
ATOM 2120 N N . GLY A 1 310 ? -15.229 5.722 24.822 1.00 62.34 310 GLY A N 1
ATOM 2121 C CA . GLY A 1 310 ? -14.759 5.509 26.189 1.00 62.34 310 GLY A CA 1
ATOM 2122 C C . GLY A 1 310 ? -15.388 4.265 26.817 1.00 62.34 310 GLY A C 1
ATOM 2123 O O . GLY A 1 310 ? -16.596 4.056 26.726 1.00 62.34 310 GLY A O 1
ATOM 2124 N N . LEU A 1 311 ? -14.578 3.438 27.477 1.00 72.06 311 LEU A N 1
ATOM 2125 C CA . LEU A 1 311 ? -15.084 2.353 28.314 1.00 72.06 311 LEU A CA 1
ATOM 2126 C C . LEU A 1 311 ? -15.617 2.931 29.630 1.00 72.06 311 LEU A C 1
ATOM 2128 O O . LEU A 1 311 ? -15.054 3.884 30.175 1.00 72.06 311 LEU A O 1
ATOM 2132 N N . VAL A 1 312 ? -16.687 2.338 30.159 1.00 80.38 312 VAL A N 1
ATOM 2133 C CA . VAL A 1 312 ? -17.157 2.617 31.521 1.00 80.38 312 VAL A CA 1
ATOM 2134 C C . VAL A 1 312 ? -16.608 1.533 32.443 1.00 80.38 312 VAL A C 1
ATOM 2136 O O . VAL A 1 312 ? -16.914 0.353 32.268 1.00 80.38 312 VAL A O 1
ATOM 2139 N N . ALA A 1 313 ? -15.787 1.931 33.412 1.00 77.81 313 ALA A N 1
ATOM 2140 C CA . ALA A 1 313 ? -15.175 1.033 34.389 1.00 77.81 313 ALA A CA 1
ATOM 2141 C C . ALA A 1 313 ? -15.715 1.294 35.805 1.00 77.81 313 ALA A C 1
ATOM 2143 O O . ALA A 1 313 ? -16.305 2.342 36.077 1.00 77.81 313 ALA A O 1
ATOM 2144 N N . ASP A 1 314 ? -15.508 0.321 36.698 1.00 81.25 314 ASP A N 1
ATOM 2145 C CA . ASP A 1 314 ? -15.822 0.404 38.133 1.00 81.25 314 ASP A CA 1
ATOM 2146 C C . ASP A 1 314 ? -17.285 0.738 38.463 1.00 81.25 314 ASP A C 1
ATOM 2148 O O . ASP A 1 314 ? -17.578 1.422 39.451 1.00 81.25 314 ASP A O 1
ATOM 2152 N N . VAL A 1 315 ? -18.210 0.230 37.640 1.00 89.50 315 VAL A N 1
ATOM 2153 C CA . VAL A 1 315 ? -19.647 0.411 37.862 1.00 89.50 315 VAL A CA 1
ATOM 2154 C C . VAL A 1 315 ? -20.070 -0.313 39.131 1.00 89.50 315 VAL A C 1
ATOM 2156 O O . VAL A 1 315 ? -19.871 -1.520 39.278 1.00 89.50 315 VAL A O 1
ATOM 2159 N N . ARG A 1 316 ? -20.678 0.431 40.053 1.00 88.12 316 ARG A N 1
ATOM 2160 C CA . ARG A 1 316 ? -21.147 -0.072 41.346 1.00 88.12 316 ARG A CA 1
ATOM 2161 C C . ARG A 1 316 ? -22.507 0.512 41.691 1.00 88.12 316 ARG A C 1
ATOM 2163 O O . ARG A 1 316 ? -22.796 1.663 41.383 1.00 88.12 316 ARG A O 1
ATOM 2170 N N . VAL A 1 317 ? -23.319 -0.280 42.381 1.00 89.69 317 VAL A N 1
ATOM 2171 C CA . VAL A 1 317 ? -24.572 0.186 42.984 1.00 89.69 317 VAL A CA 1
ATOM 2172 C C . VAL A 1 317 ? -24.336 0.435 44.472 1.00 89.69 317 VAL A C 1
ATOM 2174 O O . VAL A 1 317 ? -23.732 -0.396 45.148 1.00 89.69 317 VAL A O 1
ATOM 2177 N N . SER A 1 318 ? -24.775 1.575 44.990 1.00 83.56 318 SER A N 1
ATOM 2178 C CA . SER A 1 318 ? -24.636 1.943 46.399 1.00 83.56 318 SER A CA 1
ATOM 2179 C C . SER A 1 318 ? -25.995 2.333 46.995 1.00 83.56 318 SER A C 1
ATOM 2181 O O . SER A 1 318 ? -26.708 3.107 46.355 1.00 83.56 318 SER A O 1
ATOM 2183 N N . PRO A 1 319 ? -26.353 1.846 48.197 1.00 77.94 319 PRO A N 1
ATOM 2184 C CA . PRO A 1 319 ? -25.642 0.823 48.969 1.00 77.94 319 PRO A CA 1
ATOM 2185 C C . PRO A 1 319 ? -25.757 -0.579 48.339 1.00 77.94 319 PRO A C 1
ATOM 2187 O O . PRO A 1 319 ? -26.682 -0.881 47.592 1.00 77.94 319 PRO A O 1
ATOM 2190 N N . GLN A 1 320 ? -24.817 -1.470 48.670 1.00 76.62 320 GLN A N 1
ATOM 2191 C CA . GLN A 1 320 ? -24.804 -2.867 48.190 1.00 76.62 320 GLN A CA 1
ATOM 2192 C C . GLN A 1 320 ? -25.898 -3.744 48.831 1.00 76.62 320 GLN A C 1
ATOM 2194 O O . GLN A 1 320 ? -26.163 -4.851 48.366 1.00 76.62 320 GLN A O 1
ATOM 2199 N N . ARG A 1 321 ? -26.503 -3.271 49.926 1.00 70.31 321 ARG A N 1
ATOM 2200 C CA . ARG A 1 321 ? -27.592 -3.925 50.664 1.00 70.31 321 ARG A CA 1
ATOM 2201 C C . ARG A 1 321 ? -28.623 -2.868 51.079 1.00 70.31 321 ARG A C 1
ATOM 2203 O O . ARG A 1 321 ? -28.601 -2.451 52.234 1.00 70.31 321 ARG A O 1
ATOM 2210 N N . PRO A 1 322 ? -29.439 -2.370 50.141 1.00 70.81 322 PRO A N 1
ATOM 2211 C CA . PRO A 1 322 ? -30.431 -1.348 50.424 1.00 70.81 322 PRO A CA 1
ATOM 2212 C C . PRO A 1 322 ? -31.520 -1.913 51.325 1.00 70.81 322 PRO A C 1
ATOM 2214 O O . PRO A 1 322 ? -31.955 -3.061 51.147 1.00 70.81 322 PRO A O 1
ATOM 2217 N N . SER A 1 323 ? -31.960 -1.099 52.280 1.00 64.62 323 SER A N 1
ATOM 2218 C CA . SER A 1 323 ? -33.198 -1.368 53.004 1.00 64.62 323 SER A CA 1
ATOM 2219 C C . SER A 1 323 ? -34.412 -1.106 52.107 1.00 64.62 323 SER A C 1
ATOM 2221 O O . SER A 1 323 ? -34.324 -0.506 51.030 1.00 64.62 323 SER A O 1
ATOM 2223 N N . LEU A 1 324 ? -35.574 -1.607 52.525 1.00 61.94 324 LEU A N 1
ATOM 2224 C CA . LEU A 1 324 ? -36.812 -1.437 51.774 1.00 61.94 324 LEU A CA 1
ATOM 2225 C C . LEU A 1 324 ? -37.173 0.058 51.682 1.00 61.94 324 LEU A C 1
ATOM 2227 O O . LEU A 1 324 ? -37.390 0.711 52.697 1.00 61.94 324 LEU A O 1
ATOM 2231 N N . GLY A 1 325 ? -37.259 0.594 50.461 1.00 69.94 325 GLY A N 1
ATOM 2232 C CA . GLY A 1 325 ? -37.571 2.007 50.218 1.00 69.94 325 GLY A CA 1
ATOM 2233 C C . GLY A 1 325 ? -36.356 2.938 50.180 1.00 69.94 325 GLY A C 1
ATOM 2234 O O . GLY A 1 325 ? -36.512 4.108 49.827 1.00 69.94 325 GLY A O 1
ATOM 2235 N N . GLU A 1 326 ? -35.150 2.441 50.468 1.00 78.94 326 GLU A N 1
ATOM 2236 C CA . GLU A 1 326 ? -33.910 3.198 50.295 1.00 78.94 326 GLU A CA 1
ATOM 2237 C C . GLU A 1 326 ? -33.550 3.310 48.806 1.00 78.94 326 GLU A C 1
ATOM 2239 O O . GLU A 1 326 ? -33.497 2.315 48.076 1.00 78.94 326 GLU A O 1
ATOM 2244 N N . ALA A 1 327 ? -33.315 4.532 48.325 1.00 86.94 327 ALA A N 1
ATOM 2245 C CA . ALA A 1 327 ? -32.902 4.752 46.943 1.00 86.94 327 ALA A CA 1
ATOM 2246 C C . ALA A 1 327 ? -31.467 4.256 46.724 1.00 86.94 327 ALA A C 1
ATOM 2248 O O . ALA A 1 327 ? -30.574 4.531 47.523 1.00 86.94 327 ALA A O 1
ATOM 2249 N N . ILE A 1 328 ? -31.240 3.579 45.602 1.00 89.62 328 ILE A N 1
ATOM 2250 C CA . ILE A 1 328 ? -29.913 3.106 45.206 1.00 89.62 328 ILE A CA 1
ATOM 2251 C C . ILE A 1 328 ? -29.338 3.990 44.106 1.00 89.62 328 ILE A C 1
ATOM 2253 O O . ILE A 1 328 ? -30.059 4.479 43.239 1.00 89.62 328 ILE A O 1
ATOM 2257 N N . ARG A 1 329 ? -28.023 4.202 44.129 1.00 92.94 329 ARG A N 1
ATOM 2258 C CA . ARG A 1 329 ? -27.291 4.985 43.133 1.00 92.94 329 ARG A CA 1
ATOM 2259 C C . ARG A 1 329 ? -26.359 4.090 42.336 1.00 92.94 329 ARG A C 1
ATOM 2261 O O . ARG A 1 329 ? -25.618 3.302 42.914 1.00 92.94 329 ARG A O 1
ATOM 2268 N N . CYS A 1 330 ? -26.367 4.255 41.023 1.00 93.19 330 CYS A N 1
ATOM 2269 C CA . CYS A 1 330 ? -25.386 3.667 40.131 1.00 93.19 330 CYS A CA 1
ATOM 2270 C C . CYS A 1 330 ? -24.243 4.657 39.911 1.00 93.19 330 CYS A C 1
ATOM 2272 O O . CYS A 1 330 ? -24.441 5.761 39.404 1.00 93.19 330 CYS A O 1
ATOM 2274 N N . GLU A 1 331 ? -23.050 4.276 40.342 1.00 91.12 331 GLU A N 1
ATOM 2275 C CA . GLU A 1 331 ? -21.836 5.070 40.220 1.00 91.12 331 GLU A CA 1
ATOM 2276 C C . GLU A 1 331 ? -20.921 4.413 39.194 1.00 91.12 331 GLU A C 1
ATOM 2278 O O . GLU A 1 331 ? -20.664 3.214 39.265 1.00 91.12 331 GLU A O 1
ATOM 2283 N N . GLY A 1 332 ? -20.406 5.205 38.263 1.00 85.75 332 GLY A N 1
ATOM 2284 C CA . GLY A 1 332 ? -19.416 4.791 37.280 1.00 85.75 332 GLY A CA 1
ATOM 2285 C C . GLY A 1 332 ? -18.785 6.022 36.645 1.00 85.75 332 GLY A C 1
ATOM 2286 O O . GLY A 1 332 ? -19.343 7.119 36.716 1.00 85.75 332 GLY A O 1
ATOM 2287 N N . ALA A 1 333 ? -17.609 5.853 36.052 1.00 83.75 333 ALA A N 1
ATOM 2288 C CA . ALA A 1 333 ? -16.939 6.910 35.311 1.00 83.75 333 ALA A CA 1
ATOM 2289 C C . ALA A 1 333 ? -16.634 6.407 33.903 1.00 83.75 333 ALA A C 1
ATOM 2291 O O . ALA A 1 333 ? -16.043 5.339 33.728 1.00 83.75 333 ALA A O 1
ATOM 2292 N N . ALA A 1 334 ? -17.038 7.181 32.898 1.00 78.75 334 ALA A N 1
ATOM 2293 C CA . ALA A 1 334 ? -16.536 6.968 31.555 1.00 78.75 334 ALA A CA 1
ATOM 2294 C C . ALA A 1 334 ? -15.074 7.410 31.517 1.00 78.75 334 ALA A C 1
ATOM 2296 O O . ALA A 1 334 ? -14.73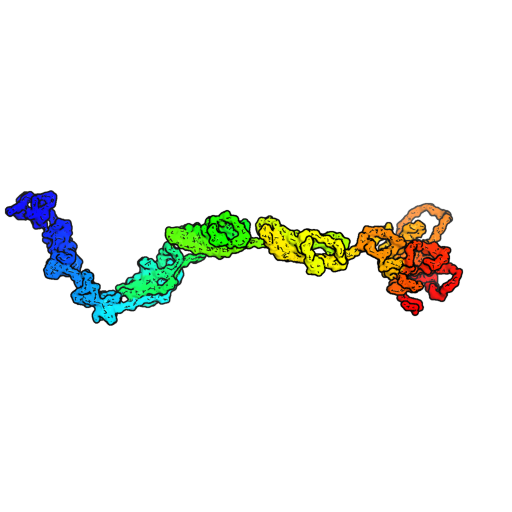3 8.496 31.998 1.00 78.75 334 ALA A O 1
ATOM 2297 N N . GLN A 1 335 ? -14.211 6.585 30.932 1.00 71.31 335 GLN A N 1
ATOM 2298 C CA . GLN A 1 335 ? -12.879 7.052 30.588 1.00 71.31 335 GLN A CA 1
ATOM 2299 C C . GLN A 1 335 ? -13.001 8.249 29.629 1.00 71.31 335 GLN A C 1
ATOM 2301 O O . GLN A 1 335 ? -13.903 8.261 28.777 1.00 71.31 335 GLN A O 1
ATOM 2306 N N . PRO A 1 336 ? -12.129 9.266 29.759 1.00 61.69 336 PRO A N 1
ATOM 2307 C CA . PRO A 1 336 ? -12.046 10.322 28.764 1.00 61.69 336 PRO A CA 1
ATOM 2308 C C . PRO A 1 336 ? -11.857 9.694 27.386 1.00 61.69 336 PRO A C 1
ATOM 2310 O O . PRO A 1 336 ? -11.117 8.717 27.240 1.00 61.69 336 PRO A O 1
ATOM 2313 N N . THR A 1 337 ? -12.506 10.261 26.373 1.00 62.41 337 THR A N 1
ATOM 2314 C CA . THR A 1 337 ? -12.139 9.951 24.984 1.00 62.41 337 THR A CA 1
ATOM 2315 C C . THR A 1 337 ? -10.654 10.264 24.765 1.00 62.41 337 THR A C 1
ATOM 2317 O O . THR A 1 337 ? -10.053 11.020 25.536 1.00 62.41 337 THR A O 1
ATOM 2320 N N . HIS A 1 338 ? -10.048 9.722 23.703 1.00 59.25 338 HIS A N 1
ATOM 2321 C CA . HIS A 1 338 ? -8.630 9.952 23.369 1.00 59.25 338 HIS A CA 1
ATOM 2322 C C . HIS A 1 338 ? -8.248 11.452 23.334 1.00 59.25 338 HIS A C 1
ATOM 2324 O O . HIS A 1 338 ? -7.110 11.817 23.600 1.00 59.25 338 HIS A O 1
ATOM 2330 N N . CYS A 1 339 ? -9.236 12.328 23.119 1.00 59.06 339 CYS A N 1
ATOM 2331 C CA . CYS A 1 339 ? -9.107 13.783 23.058 1.00 59.06 339 CYS A CA 1
ATOM 2332 C C . CYS A 1 339 ? -9.386 14.516 24.390 1.00 59.06 339 CYS A C 1
ATOM 2334 O O . CYS A 1 339 ? -9.591 15.731 24.397 1.00 59.06 339 CYS A O 1
ATOM 2336 N N . GLY A 1 340 ? -9.473 13.803 25.519 1.00 59.16 340 GLY A N 1
ATOM 2337 C CA . GLY A 1 340 ? -9.720 14.388 26.842 1.00 59.16 340 GLY A CA 1
ATOM 2338 C C . GLY A 1 340 ? -11.117 14.996 27.030 1.00 59.16 340 GLY A C 1
ATOM 2339 O O . GLY A 1 340 ? -11.372 15.622 28.059 1.00 59.16 340 GLY A O 1
ATOM 2340 N N . GLN A 1 341 ? -12.028 14.821 26.065 1.00 61.41 341 GLN A N 1
ATOM 2341 C CA . GLN A 1 341 ? -13.409 15.282 26.190 1.00 61.41 341 GLN A CA 1
ATOM 2342 C C . GLN A 1 341 ? -14.194 14.326 27.101 1.00 61.41 341 GLN A C 1
ATOM 2344 O O . GLN A 1 341 ? -14.071 13.102 26.940 1.00 61.41 341 GLN A O 1
ATOM 2349 N N . PRO A 1 342 ? -14.994 14.854 28.048 1.00 61.09 342 PRO A N 1
ATOM 2350 C CA . PRO A 1 342 ? -15.814 14.027 28.920 1.00 61.09 342 PRO A CA 1
ATOM 2351 C C . PRO A 1 342 ? -16.913 13.339 28.104 1.00 61.09 342 PRO A C 1
ATOM 2353 O O . PRO A 1 342 ? -17.681 13.997 27.403 1.00 61.09 342 PRO A O 1
ATOM 2356 N N . SER A 1 343 ? -17.002 12.014 28.205 1.00 72.50 343 SER A N 1
ATOM 2357 C CA . SER A 1 343 ? -18.139 11.257 27.673 1.00 72.50 343 SER A CA 1
ATOM 2358 C C . SER A 1 343 ? -19.325 11.395 28.630 1.00 72.50 343 SER A C 1
ATOM 2360 O O . SER A 1 343 ? -19.151 11.312 29.849 1.00 72.50 343 SER A O 1
ATOM 2362 N N . ALA A 1 344 ? -20.532 11.587 28.098 1.00 82.94 344 ALA A N 1
ATOM 2363 C CA . ALA A 1 344 ? -21.746 11.534 28.911 1.00 82.94 344 ALA A CA 1
ATOM 2364 C C . ALA A 1 344 ? -22.057 10.077 29.299 1.00 82.94 344 ALA A C 1
ATOM 2366 O O . ALA A 1 344 ? -21.636 9.150 28.611 1.00 82.94 344 ALA A O 1
ATOM 2367 N N . LEU A 1 345 ? -22.798 9.860 30.388 1.00 88.00 345 LEU A N 1
ATOM 2368 C CA . LEU A 1 345 ? -23.254 8.529 30.802 1.00 88.00 345 LEU A CA 1
ATOM 2369 C C . LEU A 1 345 ? -24.762 8.402 30.583 1.00 88.00 345 LEU A C 1
ATOM 2371 O O . LEU A 1 345 ? -25.524 9.251 31.043 1.00 88.00 345 LEU A O 1
ATOM 2375 N N . GLN A 1 346 ? -25.177 7.331 29.912 1.00 91.31 346 GLN A N 1
ATOM 2376 C CA . GLN A 1 346 ? -26.564 6.871 29.865 1.00 91.31 346 GLN A CA 1
ATOM 2377 C C . GLN A 1 346 ? -26.765 5.722 30.852 1.00 91.31 346 GLN A C 1
ATOM 2379 O O . GLN A 1 346 ? -25.923 4.826 30.935 1.00 91.31 346 GLN A O 1
ATOM 2384 N N . TYR A 1 347 ? -27.885 5.753 31.576 1.00 92.88 347 TYR A N 1
ATOM 2385 C CA . TYR A 1 347 ? -28.239 4.782 32.609 1.00 92.88 347 TYR A CA 1
ATOM 2386 C C . TYR A 1 347 ? -29.386 3.904 32.119 1.00 92.88 347 TYR A C 1
ATOM 2388 O O . TYR A 1 347 ? -30.394 4.416 31.635 1.00 92.88 347 TYR A O 1
ATOM 2396 N N . THR A 1 348 ? -29.240 2.590 32.273 1.00 93.56 348 THR A N 1
ATOM 2397 C CA . THR A 1 348 ? -30.318 1.621 32.062 1.00 93.56 348 THR A CA 1
ATOM 2398 C C . THR A 1 348 ? -30.507 0.805 33.330 1.00 93.56 348 THR A C 1
ATOM 2400 O O . THR A 1 348 ? -29.587 0.124 33.788 1.00 93.56 348 THR A O 1
ATOM 2403 N N . TRP A 1 349 ? -31.709 0.860 33.894 1.00 94.12 349 TRP A N 1
ATOM 2404 C CA . TRP A 1 349 ? -32.084 0.074 35.063 1.00 94.12 349 TRP A CA 1
ATOM 2405 C C . TRP A 1 349 ? -32.904 -1.140 34.656 1.00 94.12 349 TRP A C 1
ATOM 2407 O O . TRP A 1 349 ? -33.711 -1.083 33.727 1.00 94.12 349 TRP A O 1
ATOM 2417 N N . TRP A 1 350 ? -32.712 -2.241 35.375 1.00 94.19 350 TRP A N 1
ATOM 2418 C CA . TRP A 1 350 ? -33.532 -3.427 35.199 1.00 94.19 350 TRP A CA 1
ATOM 2419 C C . TRP A 1 350 ? -34.015 -3.976 36.531 1.00 94.19 350 TRP A C 1
ATOM 2421 O O . TRP A 1 350 ? -33.249 -4.039 37.494 1.00 94.19 350 TRP A O 1
ATOM 2431 N N . VAL A 1 351 ? -35.258 -4.445 36.537 1.00 92.38 351 VAL A N 1
ATOM 2432 C CA . VAL A 1 351 ? -35.956 -5.040 37.676 1.00 92.38 351 VAL A CA 1
ATOM 2433 C C . VAL A 1 351 ? -36.376 -6.450 37.274 1.00 92.38 351 VAL A C 1
ATOM 2435 O O . VAL A 1 351 ? -37.114 -6.613 36.307 1.00 92.38 351 VAL A O 1
ATOM 2438 N N . ASP A 1 352 ? -35.851 -7.469 37.960 1.00 91.44 352 ASP A N 1
ATOM 2439 C CA . ASP A 1 352 ? -36.076 -8.893 37.654 1.00 91.44 352 ASP A CA 1
ATOM 2440 C C . ASP A 1 352 ? -35.978 -9.222 36.154 1.00 91.44 352 ASP A C 1
ATOM 2442 O O . ASP A 1 352 ? -36.840 -9.865 35.561 1.00 91.44 352 ASP A O 1
ATOM 2446 N N . ASP A 1 353 ? -34.883 -8.763 35.543 1.00 88.69 353 ASP A N 1
ATOM 2447 C CA . ASP A 1 353 ? -34.542 -8.952 34.128 1.00 88.69 353 ASP A CA 1
ATOM 2448 C C . ASP A 1 353 ? -35.387 -8.155 33.110 1.00 88.69 353 ASP A C 1
ATOM 2450 O O . ASP A 1 353 ? -35.106 -8.235 31.913 1.00 88.69 353 ASP A O 1
ATOM 2454 N N . ALA A 1 354 ? -36.333 -7.318 33.550 1.00 90.62 354 ALA A N 1
ATOM 2455 C CA . ALA A 1 354 ? -37.074 -6.382 32.698 1.00 90.62 354 ALA A CA 1
ATOM 2456 C C . ALA A 1 354 ? -36.492 -4.959 32.765 1.00 90.62 354 ALA A C 1
ATOM 2458 O O . ALA A 1 354 ? -36.164 -4.477 33.846 1.00 90.62 354 ALA A O 1
ATOM 2459 N N . VAL A 1 355 ? -36.364 -4.281 31.617 1.00 91.06 355 VAL A N 1
ATOM 2460 C CA . VAL A 1 355 ? -35.886 -2.886 31.555 1.00 91.06 355 VAL A CA 1
ATOM 2461 C C . VAL A 1 355 ? -36.940 -1.947 32.135 1.00 91.06 355 VAL A C 1
ATOM 2463 O O . VAL A 1 355 ? -38.093 -1.980 31.703 1.00 91.06 355 VAL A O 1
ATOM 2466 N N . ASP A 1 356 ? -36.526 -1.054 33.032 1.00 89.12 356 ASP A N 1
ATOM 2467 C CA . ASP A 1 356 ? -37.323 0.106 33.421 1.00 89.12 356 ASP A CA 1
ATOM 2468 C C . ASP A 1 356 ? -36.952 1.304 32.537 1.00 89.12 356 ASP A C 1
ATOM 2470 O O . ASP A 1 356 ? -36.021 2.058 32.815 1.00 89.12 356 ASP A O 1
ATOM 2474 N N . ALA A 1 357 ? -37.677 1.459 31.429 1.00 80.56 357 ALA A N 1
ATOM 2475 C CA . ALA A 1 357 ? -37.418 2.515 30.453 1.00 80.56 357 ALA A CA 1
ATOM 2476 C C . ALA A 1 357 ? -37.792 3.924 30.953 1.00 80.56 357 ALA A C 1
ATOM 2478 O O . ALA A 1 357 ? -37.436 4.907 30.303 1.00 80.56 357 ALA A O 1
ATOM 2479 N N . ALA A 1 358 ? -38.528 4.038 32.065 1.00 80.88 358 ALA A N 1
ATOM 2480 C CA . ALA A 1 358 ? -38.889 5.332 32.634 1.00 80.88 358 ALA A CA 1
ATOM 2481 C C . ALA A 1 358 ? -37.739 5.934 33.456 1.00 80.88 358 ALA A C 1
ATOM 2483 O O . ALA A 1 358 ? -37.663 7.158 33.582 1.00 80.88 358 ALA A O 1
ATOM 2484 N N . GLN A 1 359 ? -36.833 5.097 33.974 1.00 85.88 359 GLN A N 1
ATOM 2485 C CA . GLN A 1 359 ? -35.742 5.530 34.838 1.00 85.88 359 GLN A CA 1
ATOM 2486 C C . GLN A 1 359 ? -34.413 5.625 34.079 1.00 85.88 359 GLN A C 1
ATOM 2488 O O . GLN A 1 359 ? -33.784 4.620 33.761 1.00 85.88 359 GLN A O 1
ATOM 2493 N N . VAL A 1 360 ? -33.958 6.857 33.833 1.00 85.50 360 VAL A N 1
ATOM 2494 C CA . VAL A 1 360 ? -32.747 7.161 33.035 1.00 85.50 360 VAL A CA 1
ATOM 2495 C C . VAL A 1 360 ? -31.663 7.923 33.809 1.00 85.50 360 VAL A C 1
ATOM 2497 O O . VAL A 1 360 ? -30.643 8.310 33.240 1.00 85.50 360 VAL A O 1
ATOM 2500 N N . ASP A 1 361 ? -31.872 8.127 35.110 1.00 89.31 361 ASP A N 1
ATOM 2501 C CA . ASP A 1 361 ? -30.957 8.844 35.996 1.00 89.31 361 ASP A CA 1
ATOM 2502 C C . ASP A 1 361 ? -30.050 7.898 36.796 1.00 89.31 361 ASP A C 1
ATOM 2504 O O . ASP A 1 361 ? -30.302 6.700 36.938 1.00 89.31 361 ASP A O 1
ATOM 2508 N N . ALA A 1 362 ? -29.016 8.469 37.419 1.00 91.38 362 ALA A N 1
ATOM 2509 C CA . ALA A 1 362 ? -28.076 7.743 38.274 1.00 91.38 362 ALA A CA 1
ATOM 2510 C C . ALA A 1 362 ? -28.690 7.145 39.550 1.00 91.38 362 ALA A C 1
ATOM 2512 O O . ALA A 1 362 ? -28.006 6.409 40.257 1.00 91.38 362 ALA A O 1
ATOM 2513 N N . VAL A 1 363 ? -29.935 7.482 39.892 1.00 92.81 363 VAL A N 1
ATOM 2514 C CA . VAL A 1 363 ? -30.604 7.064 41.131 1.00 92.81 363 VAL A CA 1
ATOM 2515 C C . VAL A 1 363 ? -31.873 6.299 40.786 1.00 92.81 363 VAL A C 1
ATOM 2517 O O . VAL A 1 363 ? -32.641 6.750 39.943 1.00 92.81 363 VAL A O 1
ATOM 2520 N N . PHE A 1 364 ? -32.115 5.181 41.466 1.00 91.75 364 PHE A N 1
ATOM 2521 C CA . PHE A 1 364 ? -33.294 4.338 41.305 1.00 91.75 364 PHE A CA 1
ATOM 2522 C C . PHE A 1 364 ? -34.040 4.187 42.644 1.00 91.75 364 PHE A C 1
ATOM 2524 O O . PHE A 1 364 ? -33.427 3.795 43.644 1.00 91.75 364 PHE A O 1
ATOM 2531 N N . PRO A 1 365 ? -35.347 4.497 42.708 1.00 87.31 365 PRO A N 1
ATOM 2532 C CA . PRO A 1 365 ? -36.144 4.312 43.916 1.00 87.31 365 PRO A CA 1
ATOM 2533 C C . PRO A 1 365 ? -36.533 2.838 44.091 1.00 87.31 365 PRO A C 1
ATOM 2535 O O . PRO A 1 365 ? -37.137 2.243 43.209 1.00 87.31 365 PRO A O 1
ATOM 2538 N N . THR A 1 366 ? -36.253 2.243 45.253 1.00 83.62 366 THR A N 1
ATOM 2539 C CA . THR A 1 366 ? -36.673 0.854 45.552 1.00 83.62 366 THR A CA 1
ATOM 2540 C C . THR A 1 366 ? -38.046 0.769 46.228 1.00 83.62 366 THR A C 1
ATOM 2542 O O . THR A 1 366 ? -38.536 -0.320 46.531 1.00 83.62 366 THR A O 1
ATOM 2545 N N . ALA A 1 367 ? -38.686 1.916 46.479 1.00 79.94 367 ALA A N 1
ATOM 2546 C CA . ALA A 1 367 ? -39.988 1.986 47.125 1.00 79.94 367 ALA A CA 1
ATOM 2547 C C . ALA A 1 367 ? -41.056 1.251 46.301 1.00 79.94 367 ALA A C 1
ATOM 2549 O O . ALA A 1 367 ? -41.222 1.499 45.111 1.00 79.94 367 ALA A O 1
ATOM 2550 N N . GLY A 1 368 ? -41.796 0.354 46.956 1.00 77.06 368 GLY A N 1
ATOM 2551 C CA . GLY A 1 368 ? -42.838 -0.452 46.316 1.00 77.06 368 GLY A CA 1
ATOM 2552 C C . GLY A 1 368 ? -42.348 -1.757 45.680 1.00 77.06 368 GLY A C 1
ATOM 2553 O O . GLY A 1 368 ? -43.183 -2.534 45.220 1.00 77.06 368 GLY A O 1
ATOM 2554 N N . LEU A 1 369 ? -41.040 -2.042 45.693 1.00 82.12 369 LEU A N 1
ATOM 2555 C CA . LEU A 1 369 ? -40.519 -3.335 45.249 1.00 82.12 369 LEU A CA 1
ATOM 2556 C C . LEU A 1 369 ? -40.643 -4.407 46.349 1.00 82.12 369 LEU A C 1
ATOM 2558 O O . LEU A 1 369 ? -40.343 -4.126 47.512 1.00 82.12 369 LEU A O 1
ATOM 2562 N N . PRO A 1 370 ? -41.034 -5.651 46.013 1.00 79.62 370 PRO A N 1
ATOM 2563 C CA . PRO A 1 370 ? -40.991 -6.773 46.948 1.00 79.62 370 PRO A CA 1
ATOM 2564 C C . PRO A 1 370 ? -39.570 -7.089 47.442 1.00 79.62 370 PRO A C 1
ATOM 2566 O O . PRO A 1 370 ? -38.588 -6.935 46.711 1.00 79.62 370 PRO A O 1
ATOM 2569 N N . ALA A 1 371 ? -39.450 -7.617 48.662 1.00 73.69 371 ALA A N 1
ATOM 2570 C CA . ALA A 1 371 ? -38.185 -8.181 49.135 1.00 73.69 371 ALA A CA 1
ATOM 2571 C C . ALA A 1 371 ? -37.752 -9.357 48.238 1.00 73.69 371 ALA A C 1
ATOM 2573 O O . ALA A 1 371 ? -38.576 -10.181 47.845 1.00 73.69 371 ALA A O 1
ATOM 2574 N N . GLY A 1 372 ? -36.458 -9.435 47.922 1.00 76.75 372 GLY A N 1
ATOM 2575 C CA . GLY A 1 372 ? -35.911 -10.415 46.979 1.00 76.75 372 GLY A CA 1
ATOM 2576 C C . GLY A 1 372 ? -35.861 -9.949 45.518 1.00 76.75 372 GLY A C 1
ATOM 2577 O O . GLY A 1 372 ? -35.218 -10.620 44.714 1.00 76.75 372 GLY A O 1
ATOM 2578 N N . THR A 1 373 ? -36.457 -8.797 45.183 1.00 87.50 373 THR A N 1
ATOM 2579 C CA . THR A 1 373 ? -36.358 -8.199 43.838 1.00 87.50 373 THR A CA 1
ATOM 2580 C C . THR A 1 373 ? -34.899 -7.916 43.488 1.00 87.50 373 THR A C 1
ATOM 2582 O O . THR A 1 373 ? -34.167 -7.317 44.289 1.00 87.50 373 THR A O 1
ATOM 2585 N N . ARG A 1 374 ? -34.472 -8.325 42.289 1.00 89.69 374 ARG A N 1
ATOM 2586 C CA . ARG A 1 374 ? -33.128 -8.045 41.768 1.00 89.69 374 ARG A CA 1
ATOM 2587 C C . ARG A 1 374 ? -33.159 -6.775 40.932 1.00 89.69 374 ARG A C 1
ATOM 2589 O O . ARG A 1 374 ? -33.849 -6.720 39.917 1.00 89.69 374 ARG A O 1
ATOM 2596 N N . VAL A 1 375 ? -32.368 -5.784 41.328 1.00 92.12 375 VAL A N 1
ATOM 2597 C CA . VAL A 1 375 ? -32.187 -4.543 40.572 1.00 92.12 375 VAL A CA 1
ATOM 2598 C C . VAL A 1 375 ? -30.762 -4.493 40.033 1.00 92.12 375 VAL A C 1
ATOM 2600 O O . VAL A 1 375 ? -29.806 -4.593 40.806 1.00 92.12 375 VAL A O 1
ATOM 2603 N N . ARG A 1 376 ? -30.605 -4.355 38.713 1.00 92.62 376 ARG A N 1
ATOM 2604 C CA . ARG A 1 376 ? -29.297 -4.165 38.060 1.00 92.62 376 ARG A CA 1
ATOM 2605 C C . ARG A 1 376 ? -29.218 -2.815 37.357 1.00 92.62 376 ARG A C 1
ATOM 2607 O O . ARG A 1 376 ? -30.213 -2.347 36.808 1.00 92.62 376 ARG A O 1
ATOM 2614 N N . CYS A 1 377 ? -28.028 -2.224 37.350 1.00 93.75 377 CYS A N 1
ATOM 2615 C CA . CYS A 1 377 ? -27.729 -1.010 36.592 1.00 93.75 377 CYS A CA 1
ATOM 2616 C C . CYS A 1 377 ? -26.691 -1.303 35.515 1.00 93.75 377 CYS A C 1
ATOM 2618 O O . CYS A 1 377 ? -25.672 -1.915 35.813 1.00 93.75 377 CYS A O 1
ATOM 2620 N N . GLU A 1 378 ? -26.918 -0.808 34.305 1.00 93.56 378 GLU A N 1
ATOM 2621 C CA . GLU A 1 378 ? -25.984 -0.842 33.185 1.00 93.56 378 GLU A CA 1
ATOM 2622 C C . GLU A 1 378 ? -25.720 0.586 32.696 1.00 93.56 378 GLU A C 1
ATOM 2624 O O . GLU A 1 378 ? -26.648 1.391 32.577 1.00 93.56 378 GLU A O 1
ATOM 2629 N N . LEU A 1 379 ? -24.452 0.910 32.437 1.00 92.75 379 LEU A N 1
ATOM 2630 C CA . LEU A 1 379 ? -24.022 2.221 31.965 1.00 92.75 379 LEU A CA 1
ATOM 2631 C C . LEU A 1 379 ? -23.439 2.130 30.561 1.00 92.75 379 LEU A C 1
ATOM 2633 O O . LEU A 1 379 ? -22.700 1.201 30.237 1.00 92.75 379 LEU A O 1
ATOM 2637 N N . VAL A 1 380 ? -23.699 3.159 29.762 1.00 89.69 380 VAL A N 1
ATOM 2638 C CA . VAL A 1 380 ? -23.100 3.339 28.439 1.00 89.69 380 VAL A CA 1
ATOM 2639 C C . VAL A 1 380 ? -22.478 4.728 28.366 1.00 89.69 380 VAL A C 1
ATOM 2641 O O . VAL A 1 380 ? -23.133 5.726 28.672 1.00 89.69 380 VAL A O 1
ATOM 2644 N N . ALA A 1 381 ? -21.211 4.802 27.954 1.00 86.44 381 ALA A N 1
ATOM 2645 C CA . ALA A 1 381 ? -20.587 6.073 27.610 1.00 86.44 381 ALA A CA 1
ATOM 2646 C C . ALA A 1 381 ? -21.112 6.541 26.251 1.00 86.44 381 ALA A C 1
ATOM 2648 O O . ALA A 1 381 ? -21.078 5.790 25.278 1.00 86.44 381 ALA A O 1
ATOM 2649 N N . VAL A 1 382 ? -21.568 7.784 26.180 1.00 81.31 382 VAL A N 1
ATOM 2650 C CA . VAL A 1 382 ? -22.001 8.424 24.941 1.00 81.31 382 VAL A CA 1
ATOM 2651 C C . VAL A 1 382 ? -20.965 9.464 24.563 1.00 81.31 382 VAL A C 1
ATOM 2653 O O . VAL A 1 382 ? -20.676 10.380 25.341 1.00 81.31 382 VAL A O 1
ATOM 2656 N N . SER A 1 383 ? -20.384 9.308 23.378 1.00 71.06 383 SER A N 1
ATOM 2657 C CA . SER A 1 383 ? -19.414 10.272 22.876 1.00 71.06 383 SER A CA 1
ATOM 2658 C C . SER A 1 383 ? -20.096 11.594 22.485 1.00 71.06 383 SER A C 1
ATOM 2660 O O . SER A 1 383 ? -21.314 11.623 22.281 1.00 71.06 383 SER A O 1
ATOM 2662 N N . PRO A 1 384 ? -19.349 12.707 22.344 1.00 68.19 384 PRO A N 1
ATOM 2663 C CA . PRO A 1 384 ? -19.919 14.010 21.978 1.00 68.19 384 PRO A CA 1
ATOM 2664 C C . PRO A 1 384 ? -20.706 14.015 20.657 1.00 68.19 384 PRO A C 1
ATOM 2666 O O . PRO A 1 384 ? -21.560 14.872 20.452 1.00 68.19 384 PRO A O 1
ATOM 2669 N N . VAL A 1 385 ? -20.442 13.046 19.773 1.00 62.56 385 VAL A N 1
ATOM 2670 C CA . VAL A 1 385 ? -21.144 12.860 18.491 1.00 62.56 385 VAL A CA 1
ATOM 2671 C C . VAL A 1 385 ? -22.331 11.889 18.583 1.00 62.56 385 VAL A C 1
ATOM 2673 O O . VAL A 1 385 ? -22.898 11.504 17.562 1.00 62.56 385 VAL A O 1
ATOM 2676 N N . GLY A 1 386 ? -22.725 11.481 19.793 1.00 69.06 386 GLY A N 1
ATOM 2677 C CA . GLY A 1 386 ? -23.918 10.668 20.038 1.00 69.06 386 GLY A CA 1
ATOM 2678 C C . GLY A 1 386 ? -23.748 9.171 19.768 1.00 69.06 386 GLY A C 1
ATOM 2679 O O . GLY A 1 386 ? -24.746 8.480 19.573 1.00 69.06 386 GLY A O 1
ATOM 2680 N N . ARG A 1 387 ? -22.511 8.650 19.731 1.00 72.88 387 ARG A N 1
ATOM 2681 C CA . ARG A 1 387 ? -22.265 7.204 19.616 1.00 72.88 387 ARG A CA 1
ATOM 2682 C C . ARG A 1 387 ? -22.187 6.553 20.991 1.00 72.88 387 ARG A C 1
ATOM 2684 O O . ARG A 1 387 ? -21.511 7.060 21.882 1.00 72.88 387 ARG A O 1
ATOM 2691 N N . ASN A 1 388 ? -22.833 5.401 21.115 1.00 79.06 388 ASN A N 1
ATOM 2692 C CA . ASN A 1 388 ? -22.850 4.596 22.328 1.00 79.06 388 ASN A CA 1
ATOM 2693 C C . ASN A 1 388 ? -21.644 3.651 22.372 1.00 79.06 388 ASN A C 1
ATOM 2695 O O . ASN A 1 388 ? -21.362 2.946 21.401 1.00 79.06 388 ASN A O 1
ATOM 2699 N N . GLY A 1 389 ? -20.948 3.632 23.506 1.00 74.31 389 GLY A N 1
ATOM 2700 C CA . GLY A 1 389 ? -19.934 2.636 23.830 1.00 74.31 389 GLY A CA 1
ATOM 2701 C C . GLY A 1 389 ? -20.529 1.263 24.126 1.00 74.31 389 GLY A C 1
ATOM 2702 O O . GLY A 1 389 ? -21.752 1.102 24.175 1.00 74.31 389 GLY A O 1
ATOM 2703 N N . PRO A 1 390 ? -19.670 0.251 24.324 1.00 81.12 390 PRO A N 1
ATOM 2704 C CA . PRO A 1 390 ? -20.136 -1.032 24.814 1.00 81.12 390 PRO A CA 1
ATOM 2705 C C . PRO A 1 390 ? -20.778 -0.858 26.202 1.00 81.12 390 PRO A C 1
ATOM 2707 O O . PRO A 1 390 ? -20.314 -0.026 26.991 1.00 81.12 390 PRO A O 1
ATOM 2710 N N . PRO A 1 391 ? -21.823 -1.637 26.511 1.00 85.56 391 PRO A N 1
ATOM 2711 C CA . PRO A 1 391 ? -22.436 -1.609 27.827 1.00 85.56 391 PRO A CA 1
ATOM 2712 C C . PRO A 1 391 ? -21.454 -2.071 28.903 1.00 85.56 391 PRO A C 1
ATOM 2714 O O . PRO A 1 391 ? -20.639 -2.974 28.690 1.00 85.56 391 PRO A O 1
ATOM 2717 N N . SER A 1 392 ? -21.520 -1.428 30.066 1.00 87.44 392 SER A N 1
ATOM 2718 C CA . SER A 1 392 ? -20.700 -1.779 31.219 1.00 87.44 392 SER A CA 1
ATOM 2719 C C . SER A 1 392 ? -21.072 -3.148 31.792 1.00 87.44 392 SER A C 1
ATOM 2721 O O . SER A 1 392 ? -22.130 -3.710 31.512 1.00 87.44 392 SER A O 1
ATOM 2723 N N . ALA A 1 393 ? -20.242 -3.656 32.708 1.00 84.44 393 ALA A N 1
ATOM 2724 C CA . ALA A 1 393 ? -20.715 -4.671 33.643 1.00 84.44 393 ALA A CA 1
ATOM 2725 C C . ALA A 1 393 ? -21.945 -4.137 34.399 1.00 84.44 393 ALA A C 1
ATOM 2727 O O . ALA A 1 393 ? -21.982 -2.953 34.750 1.00 84.44 393 ALA A O 1
ATOM 2728 N N . ALA A 1 394 ? -22.926 -5.010 34.638 1.00 86.31 394 ALA A N 1
ATOM 2729 C CA . ALA A 1 394 ? -24.196 -4.642 35.251 1.00 86.31 394 ALA A CA 1
ATOM 2730 C C . ALA A 1 394 ? -24.294 -5.158 36.701 1.00 86.31 394 ALA A C 1
ATOM 2732 O O . ALA A 1 394 ? -24.849 -6.241 36.933 1.00 86.31 394 ALA A O 1
ATOM 2733 N N . PRO A 1 395 ? -23.718 -4.449 37.696 1.00 87.31 395 PRO A N 1
ATOM 2734 C CA . PRO A 1 395 ? -23.829 -4.843 39.097 1.00 87.31 395 PRO A CA 1
ATOM 2735 C C . PRO A 1 395 ? -25.296 -4.997 39.505 1.00 87.31 395 PRO A C 1
ATOM 2737 O O . PRO A 1 395 ? -26.144 -4.165 39.180 1.00 87.31 395 PRO A O 1
ATOM 2740 N N . THR A 1 396 ? -25.578 -6.080 40.227 1.00 87.81 396 THR A N 1
ATOM 2741 C CA . THR A 1 396 ? -26.921 -6.432 40.693 1.00 87.81 396 THR A CA 1
ATOM 2742 C C . THR A 1 396 ? -26.978 -6.354 42.208 1.00 87.81 396 THR A C 1
ATOM 2744 O O . THR A 1 396 ? -26.097 -6.867 42.897 1.00 87.81 396 THR A O 1
ATOM 2747 N N . VAL A 1 397 ? -28.045 -5.757 42.719 1.00 86.06 397 VAL A N 1
ATOM 2748 C CA . VAL A 1 397 ? -28.365 -5.689 44.141 1.00 86.06 397 VAL A CA 1
ATOM 2749 C C . VAL A 1 397 ? -29.719 -6.349 44.368 1.00 86.06 397 VAL A C 1
ATOM 2751 O O . VAL A 1 397 ? -30.627 -6.240 43.548 1.00 86.06 397 VAL A O 1
ATOM 2754 N N . THR A 1 398 ? -29.844 -7.073 45.478 1.00 82.81 398 THR A N 1
ATOM 2755 C CA . THR A 1 398 ? -31.117 -7.661 45.911 1.00 82.81 398 THR A CA 1
ATOM 2756 C C . THR A 1 398 ? -31.676 -6.824 47.047 1.00 82.81 398 THR A C 1
ATOM 2758 O O . THR A 1 398 ? -30.959 -6.545 48.007 1.00 82.81 398 THR A O 1
ATOM 2761 N N . VAL A 1 399 ? -32.944 -6.433 46.951 1.00 78.19 399 VAL A N 1
ATOM 2762 C CA . VAL A 1 399 ? -33.624 -5.701 48.026 1.00 78.19 399 VAL A CA 1
ATOM 2763 C C . VAL A 1 399 ? -33.804 -6.643 49.224 1.00 78.19 399 VAL A C 1
ATOM 2765 O O . VAL A 1 399 ? -34.491 -7.662 49.114 1.00 78.19 399 VAL A O 1
ATOM 2768 N N . THR A 1 400 ? -33.163 -6.336 50.358 1.00 60.28 400 THR A N 1
ATOM 2769 C CA . THR A 1 400 ? -33.175 -7.178 51.571 1.00 60.28 400 THR A CA 1
ATOM 2770 C C . THR A 1 400 ? -34.009 -6.564 52.693 1.00 60.28 400 THR A C 1
ATOM 2772 O O . THR A 1 400 ? -34.042 -5.348 52.853 1.00 60.28 400 THR A O 1
ATOM 2775 N N . LYS A 1 401 ? -34.648 -7.411 53.511 1.00 59.50 401 LYS A N 1
ATOM 2776 C CA . LYS A 1 401 ? -35.314 -7.003 54.762 1.00 59.50 401 LYS A CA 1
ATOM 2777 C C . LYS A 1 401 ? -34.251 -6.812 55.870 1.00 59.50 401 LYS A C 1
ATOM 2779 O O . LYS A 1 401 ? -33.321 -7.613 55.930 1.00 59.50 401 LYS A O 1
ATOM 2784 N N . GLY A 1 402 ? -34.356 -5.741 56.668 1.00 55.00 402 GLY A N 1
ATOM 2785 C CA . GLY A 1 402 ? -33.312 -5.195 57.559 1.00 55.00 402 GLY A CA 1
ATOM 2786 C C . GLY A 1 402 ? -32.788 -6.093 58.700 1.00 55.00 402 GLY A C 1
ATOM 2787 O O . GLY A 1 402 ? -33.301 -7.179 58.960 1.00 55.00 402 GLY A O 1
ATOM 2788 N N . ARG A 1 403 ? -31.717 -5.623 59.367 1.00 52.09 403 ARG A N 1
ATOM 2789 C CA . ARG A 1 403 ? -31.043 -6.216 60.548 1.00 52.09 403 ARG A CA 1
ATOM 2790 C C . ARG A 1 403 ? -31.654 -5.659 61.845 1.00 52.09 403 ARG A C 1
ATOM 2792 O O . ARG A 1 403 ? -31.883 -4.458 61.910 1.00 52.09 403 ARG A O 1
ATOM 2799 N N . VAL A 1 404 ? -31.809 -6.500 62.875 1.00 56.84 404 VAL A N 1
ATOM 2800 C CA . VAL A 1 404 ? -32.256 -6.108 64.231 1.00 56.84 404 VAL A CA 1
ATOM 2801 C C . VAL A 1 404 ? -31.081 -6.207 65.209 1.00 56.84 404 VAL A C 1
ATOM 2803 O O . VAL A 1 404 ? -30.497 -7.282 65.342 1.00 56.84 404 VAL A O 1
ATOM 2806 N N . ASP A 1 405 ? -30.723 -5.107 65.878 1.00 58.16 405 ASP A N 1
ATOM 2807 C CA . ASP A 1 405 ? -29.736 -5.091 66.969 1.00 58.16 405 ASP A CA 1
ATOM 2808 C C . ASP A 1 405 ? -30.458 -4.858 68.305 1.00 58.16 405 ASP A C 1
ATOM 2810 O O . ASP A 1 405 ? -31.180 -3.876 68.457 1.00 58.16 405 ASP A O 1
ATOM 2814 N N . VAL A 1 406 ? -30.245 -5.753 69.275 1.00 61.19 406 VAL A N 1
ATOM 2815 C CA . VAL A 1 406 ? -30.861 -5.700 70.609 1.00 61.19 406 VAL A CA 1
ATOM 2816 C C . VAL A 1 406 ? -29.768 -5.526 71.662 1.00 61.19 406 VAL A C 1
ATOM 2818 O O . VAL A 1 406 ? -28.777 -6.258 71.656 1.00 61.19 406 VAL A O 1
ATOM 2821 N N . VAL A 1 407 ? -29.933 -4.553 72.558 1.00 60.47 407 VAL A N 1
ATOM 2822 C CA . VAL A 1 407 ? -28.938 -4.176 73.574 1.00 60.47 407 VAL A CA 1
ATOM 2823 C C . VAL A 1 407 ? -29.545 -4.201 74.972 1.00 60.47 407 VAL A C 1
ATOM 2825 O O . VAL A 1 407 ? -30.745 -3.999 75.131 1.00 60.47 407 VAL A O 1
ATOM 2828 N N . SER A 1 408 ? -28.710 -4.442 75.981 1.00 61.84 408 SER A N 1
ATOM 2829 C CA . SER A 1 408 ? -29.146 -4.483 77.376 1.00 61.84 408 SER A CA 1
ATOM 2830 C C . SER A 1 408 ? -29.230 -3.105 78.025 1.00 61.84 408 SER A C 1
ATOM 2832 O O . SER A 1 408 ? -28.679 -2.121 77.523 1.00 61.84 408 SER A O 1
ATOM 2834 N N . GLU A 1 409 ? -29.911 -3.045 79.169 1.00 61.88 409 GLU A N 1
ATOM 2835 C CA . GLU A 1 409 ? -30.049 -1.827 79.972 1.00 61.88 409 GLU A CA 1
ATOM 2836 C C . GLU A 1 409 ? -28.809 -1.556 80.849 1.00 61.88 409 GLU A C 1
ATOM 2838 O O . GLU A 1 409 ? -28.510 -0.396 81.142 1.00 61.88 409 GLU A O 1
ATOM 2843 N N . HIS A 1 410 ? -28.049 -2.594 81.242 1.00 67.00 410 HIS A N 1
ATOM 2844 C CA . HIS A 1 410 ? -26.927 -2.476 82.185 1.00 67.00 410 HIS A CA 1
ATOM 2845 C C . HIS A 1 410 ? -25.662 -3.221 81.730 1.00 67.00 410 HIS A C 1
ATOM 2847 O O . HIS A 1 410 ? -25.687 -4.362 81.285 1.00 67.00 410 HIS A O 1
ATOM 2853 N N . GLY A 1 411 ? -24.493 -2.598 81.906 1.00 61.59 411 GLY A N 1
ATOM 2854 C CA . GLY A 1 411 ? -23.210 -3.235 81.596 1.00 61.59 411 GLY A CA 1
ATOM 2855 C C . GLY A 1 411 ? -22.815 -4.304 82.624 1.00 61.59 411 GLY A C 1
ATOM 2856 O O . GLY A 1 411 ? -22.732 -4.021 83.818 1.00 61.59 411 GLY A O 1
ATOM 2857 N N . GLY A 1 412 ? -22.485 -5.513 82.159 1.00 66.00 412 GLY A N 1
ATOM 2858 C CA . GLY A 1 412 ? -21.994 -6.609 83.010 1.00 66.00 412 GLY A CA 1
ATOM 2859 C C . GLY A 1 412 ? -23.076 -7.547 83.558 1.00 66.00 412 GLY A C 1
ATOM 2860 O O . GLY A 1 412 ? -22.763 -8.390 84.391 1.00 66.00 412 GLY A O 1
ATOM 2861 N N . ASP A 1 413 ? -24.309 -7.425 83.069 1.00 70.69 413 ASP A N 1
ATOM 2862 C CA . ASP A 1 413 ? -25.473 -8.289 83.339 1.00 70.69 413 ASP A CA 1
ATOM 2863 C C . ASP A 1 413 ? -25.435 -9.648 82.603 1.00 70.69 413 ASP A C 1
ATOM 2865 O O . ASP A 1 413 ? -26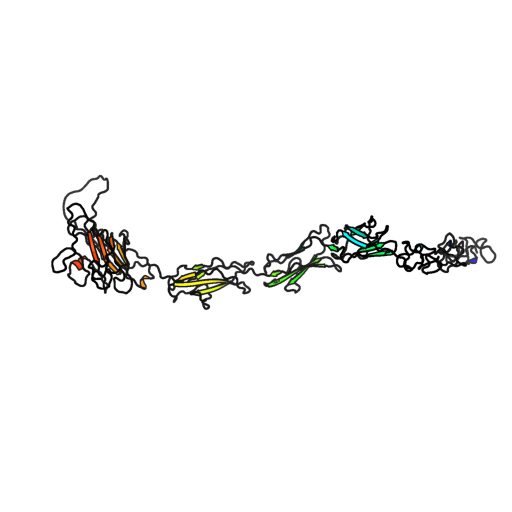.248 -10.542 82.855 1.00 70.69 413 ASP A O 1
ATOM 2869 N N . ARG A 1 414 ? -24.467 -9.807 81.690 1.00 79.94 414 ARG A N 1
ATOM 2870 C CA . ARG A 1 414 ? -24.361 -10.917 80.735 1.00 79.94 414 ARG A CA 1
ATOM 2871 C C . ARG A 1 414 ? -25.605 -11.078 79.866 1.00 79.94 414 ARG A C 1
ATOM 2873 O O . ARG A 1 414 ? -25.998 -12.199 79.564 1.00 79.94 414 ARG A O 1
ATOM 2880 N N . PHE A 1 415 ? -26.213 -9.986 79.431 1.00 73.50 415 PHE A N 1
ATOM 2881 C CA . PHE A 1 415 ? -27.241 -10.043 78.402 1.00 73.50 415 PHE A CA 1
ATOM 2882 C C . PHE A 1 415 ? -26.774 -10.835 77.173 1.00 73.50 415 PHE A C 1
ATOM 2884 O O . PHE A 1 415 ? -25.634 -10.701 76.721 1.00 73.50 415 PHE A O 1
ATOM 2891 N N . GLY A 1 416 ? -27.646 -11.699 76.654 1.00 71.50 416 GLY A N 1
ATOM 2892 C CA . GLY A 1 416 ? -27.297 -12.635 75.585 1.00 71.50 416 GLY A CA 1
ATOM 2893 C C . GLY A 1 416 ? -26.643 -13.927 76.077 1.00 71.50 416 GLY A C 1
ATOM 2894 O O . GLY A 1 416 ? -26.202 -14.722 75.249 1.00 71.50 416 GLY A O 1
ATOM 2895 N N . TYR A 1 417 ? -26.575 -14.173 77.394 1.00 80.00 417 TYR A N 1
ATOM 2896 C CA . TYR A 1 417 ? -26.002 -15.412 77.939 1.00 80.00 417 TYR A CA 1
ATOM 2897 C C . TYR A 1 417 ? -26.755 -16.660 77.465 1.00 80.00 417 TYR A C 1
ATOM 2899 O O . TYR A 1 417 ? -26.144 -17.693 77.192 1.00 80.00 417 TYR A O 1
ATOM 2907 N N . ALA A 1 418 ? -28.077 -16.542 77.344 1.00 80.81 418 ALA A N 1
ATOM 2908 C CA . ALA A 1 418 ? -28.948 -17.520 76.713 1.00 80.81 418 ALA A CA 1
ATOM 2909 C C . ALA A 1 418 ? -29.918 -16.787 75.779 1.00 80.81 418 ALA A C 1
ATOM 2911 O O . ALA A 1 418 ? -30.408 -15.712 76.118 1.00 80.81 418 ALA A O 1
ATOM 2912 N N . VAL A 1 419 ? -30.187 -17.362 74.607 1.00 80.50 419 VAL A N 1
ATOM 2913 C CA . VAL A 1 419 ? -31.111 -16.807 73.607 1.00 80.50 419 VAL A CA 1
ATOM 2914 C C . VAL A 1 419 ? -32.038 -17.916 73.130 1.00 80.50 419 VAL A C 1
ATOM 2916 O O . VAL A 1 419 ? -31.585 -19.044 72.926 1.00 80.50 419 VAL A O 1
ATOM 2919 N N . SER A 1 420 ? -33.321 -17.598 72.960 1.00 79.25 420 SER A N 1
ATOM 2920 C CA . SER A 1 420 ? -34.339 -18.527 72.473 1.00 79.25 420 SER A CA 1
ATOM 2921 C C . SER A 1 420 ? -35.341 -17.841 71.544 1.00 79.25 420 SER A C 1
ATOM 2923 O O . SER A 1 420 ? -35.605 -16.650 71.684 1.00 79.25 420 SER A O 1
ATOM 2925 N N . VAL A 1 421 ? -35.911 -18.615 70.619 1.00 75.56 421 VAL A N 1
ATOM 2926 C CA . VAL A 1 421 ? -36.980 -18.196 69.699 1.00 75.56 421 VAL A CA 1
ATOM 2927 C C . VAL A 1 421 ? -38.144 -19.177 69.892 1.00 75.56 421 VAL A C 1
ATOM 2929 O O . VAL A 1 421 ? -38.190 -20.190 69.189 1.00 75.56 421 VAL A O 1
ATOM 2932 N N . PRO A 1 422 ? -39.015 -18.971 70.904 1.00 63.75 422 PRO A N 1
ATOM 2933 C CA . PRO A 1 422 ? -40.082 -19.920 71.253 1.00 63.75 422 PRO A CA 1
ATOM 2934 C C . PRO A 1 422 ? -41.118 -20.121 70.139 1.00 63.75 422 PRO A C 1
ATOM 2936 O O . PRO A 1 422 ? -41.789 -21.147 70.112 1.00 63.75 422 PRO A O 1
ATOM 2939 N N . GLY A 1 423 ? -41.214 -19.179 69.202 1.00 73.81 423 GLY A N 1
ATOM 2940 C CA . GLY A 1 423 ? -42.375 -19.022 68.335 1.00 73.81 423 GLY A CA 1
ATOM 2941 C C . GLY A 1 423 ? -43.114 -17.757 68.748 1.00 73.81 423 GLY A C 1
ATOM 2942 O O . GLY A 1 423 ? -42.470 -16.826 69.216 1.00 73.81 423 GLY A O 1
ATOM 2943 N N . ASP A 1 424 ? -44.422 -17.725 68.546 1.00 68.88 424 ASP A N 1
ATOM 2944 C CA . ASP A 1 424 ? -45.298 -16.590 68.854 1.00 68.88 424 ASP A CA 1
ATOM 2945 C C . ASP A 1 424 ? -45.818 -16.694 70.298 1.00 68.88 424 ASP A C 1
ATOM 2947 O O . ASP A 1 424 ? -46.783 -17.410 70.551 1.00 68.88 424 ASP A O 1
ATOM 2951 N N . LEU A 1 425 ? -45.116 -16.078 71.251 1.00 65.94 425 LEU A N 1
ATOM 2952 C CA . LEU A 1 425 ? -45.388 -16.174 72.691 1.00 65.94 425 LEU A CA 1
ATOM 2953 C C . LEU A 1 425 ? -46.550 -15.261 73.119 1.00 65.94 425 LEU A C 1
ATOM 2955 O O . LEU A 1 425 ? -47.193 -15.541 74.134 1.00 65.94 425 LEU A O 1
ATOM 2959 N N . ASP A 1 426 ? -46.800 -14.171 72.384 1.00 62.16 426 ASP A N 1
ATOM 2960 C CA . ASP A 1 426 ? -47.878 -13.212 72.670 1.00 62.16 426 ASP A CA 1
ATOM 2961 C C . ASP A 1 426 ? -49.121 -13.339 71.763 1.00 62.16 426 ASP A C 1
ATOM 2963 O O . ASP A 1 426 ? -50.110 -12.622 71.956 1.00 62.16 426 ASP A O 1
ATOM 2967 N N . GLY A 1 427 ? -49.112 -14.298 70.832 1.00 62.47 427 GLY A N 1
ATOM 2968 C CA . GLY A 1 427 ? -50.248 -14.667 69.989 1.00 62.47 427 GLY A CA 1
ATOM 2969 C C . GLY A 1 427 ? -50.541 -13.673 68.861 1.00 62.47 427 GLY A C 1
ATOM 2970 O O . GLY A 1 427 ? -51.672 -13.639 68.358 1.00 62.47 427 GLY A O 1
ATOM 2971 N N . ASP A 1 428 ? -49.576 -12.830 68.481 1.00 59.75 428 ASP A N 1
ATOM 2972 C CA . ASP A 1 428 ? -49.749 -11.764 67.489 1.00 59.75 428 ASP A CA 1
ATOM 2973 C C . ASP A 1 428 ? -49.507 -12.199 66.027 1.00 59.75 428 ASP A C 1
ATOM 2975 O O . ASP A 1 428 ? -49.715 -11.426 65.081 1.00 59.75 428 ASP A O 1
ATOM 2979 N N . GLY A 1 429 ? -49.150 -13.466 65.827 1.00 65.12 429 GLY A N 1
ATOM 2980 C CA . GLY A 1 429 ? -48.875 -14.098 64.544 1.00 65.12 429 GLY A CA 1
ATOM 2981 C C . GLY A 1 429 ? -47.417 -14.000 64.093 1.00 65.12 429 GLY A C 1
ATOM 2982 O O . GLY A 1 429 ? -47.098 -14.477 62.995 1.00 65.12 429 GLY A O 1
ATOM 2983 N N . PHE A 1 430 ? -46.525 -13.402 64.887 1.00 66.19 430 PHE A N 1
ATOM 2984 C CA . PHE A 1 430 ? -45.097 -13.305 64.602 1.00 66.19 430 PHE A CA 1
ATOM 2985 C C . PHE A 1 430 ? -44.261 -14.054 65.642 1.00 66.19 430 PHE A C 1
ATOM 2987 O O . PHE A 1 430 ? -44.628 -14.188 66.792 1.00 66.19 430 PHE A O 1
ATOM 2994 N N . ALA A 1 431 ? -43.103 -14.577 65.227 1.00 69.62 431 ALA A N 1
ATOM 2995 C CA . ALA A 1 431 ? -42.199 -15.229 66.170 1.00 69.62 431 ALA A CA 1
ATOM 2996 C C . ALA A 1 431 ? -41.436 -14.198 67.018 1.00 69.62 431 ALA A C 1
ATOM 2998 O O . ALA A 1 431 ? -40.879 -13.240 66.472 1.00 69.62 431 ALA A O 1
ATOM 2999 N N . ASP A 1 432 ? -41.329 -14.479 68.311 1.00 67.75 432 ASP A N 1
ATOM 3000 C CA . ASP A 1 432 ? -40.703 -13.645 69.328 1.00 67.75 432 ASP A CA 1
ATOM 3001 C C . ASP A 1 432 ? -39.267 -14.069 69.639 1.00 67.75 432 ASP A C 1
ATOM 3003 O O . ASP A 1 432 ? -38.832 -15.197 69.379 1.00 67.75 432 ASP A O 1
ATOM 3007 N N . LEU A 1 433 ? -38.518 -13.150 70.246 1.00 72.44 433 LEU A N 1
ATOM 3008 C CA . LEU A 1 433 ? -37.145 -13.363 70.692 1.00 72.44 433 LEU A CA 1
ATOM 3009 C C . LEU A 1 433 ? -37.050 -13.204 72.209 1.00 72.44 433 LEU A C 1
ATOM 3011 O O . LEU A 1 433 ? -37.460 -12.188 72.763 1.00 72.44 433 LEU A O 1
ATOM 3015 N N . VAL A 1 434 ? -36.425 -14.171 72.881 1.00 73.50 434 VAL A N 1
ATOM 3016 C CA . VAL A 1 434 ? -36.177 -14.121 74.326 1.00 73.50 434 VAL A CA 1
ATOM 3017 C C . VAL A 1 434 ? -34.685 -14.160 74.617 1.00 73.50 434 VAL A C 1
ATOM 3019 O O . VAL A 1 434 ? -33.957 -15.009 74.094 1.00 73.50 434 VAL A O 1
ATOM 3022 N N . VAL A 1 435 ? -34.225 -13.256 75.481 1.00 75.69 435 VAL A N 1
ATOM 3023 C CA . VAL A 1 435 ? -32.812 -13.088 75.829 1.00 75.69 435 VAL A CA 1
ATOM 3024 C C . VAL A 1 435 ? -32.620 -13.080 77.345 1.00 75.69 435 VAL A C 1
ATOM 3026 O O . VAL A 1 435 ? -33.258 -12.315 78.058 1.00 75.69 435 VAL A O 1
ATOM 3029 N N . GLY A 1 436 ? -31.721 -13.925 77.849 1.00 75.56 436 GLY A N 1
ATOM 3030 C CA . GLY A 1 436 ? -31.353 -13.996 79.263 1.00 75.56 436 GLY A CA 1
ATOM 3031 C C . GLY A 1 436 ? -30.179 -13.085 79.631 1.00 75.56 436 GLY A C 1
ATOM 3032 O O . GLY A 1 436 ? -29.204 -12.975 78.881 1.00 75.56 436 GLY A O 1
ATOM 3033 N N . ALA A 1 437 ? -30.257 -12.488 80.820 1.00 78.75 437 ALA A N 1
ATOM 3034 C CA . ALA A 1 437 ? -29.220 -11.696 81.480 1.00 78.75 437 ALA A CA 1
ATOM 3035 C C . ALA A 1 437 ? -29.072 -12.153 82.946 1.00 78.75 437 ALA A C 1
ATOM 3037 O O . ALA A 1 437 ? -29.615 -11.539 83.867 1.00 78.75 437 ALA A O 1
ATOM 3038 N N . PRO A 1 438 ? -28.375 -13.274 83.192 1.00 76.00 438 PRO A N 1
ATOM 3039 C CA . PRO A 1 438 ? -28.355 -13.930 84.498 1.00 76.00 438 PRO A CA 1
ATOM 3040 C C . PRO A 1 438 ? -27.603 -13.168 85.592 1.00 76.00 438 PRO A C 1
ATOM 3042 O O . PRO A 1 438 ? -27.716 -13.538 86.756 1.00 76.00 438 PRO A O 1
ATOM 3045 N N . GLU A 1 439 ? -26.825 -12.137 85.256 1.00 75.56 439 GLU A N 1
ATOM 3046 C CA . GLU A 1 439 ? -26.088 -11.324 86.233 1.00 75.56 439 GLU A CA 1
ATOM 3047 C C . GLU A 1 439 ? -26.705 -9.927 86.428 1.00 75.56 439 GLU A C 1
ATOM 3049 O O . GLU A 1 439 ? -26.057 -9.067 87.024 1.00 75.56 439 GLU A O 1
ATOM 3054 N N . GLU A 1 440 ? -27.945 -9.702 85.971 1.00 72.50 440 GLU A N 1
ATOM 3055 C CA . GLU A 1 440 ? -28.692 -8.450 86.171 1.00 72.50 440 GLU A CA 1
ATOM 3056 C C . GLU A 1 440 ? -28.833 -8.092 87.669 1.00 72.50 440 GLU A C 1
ATOM 3058 O O . GLU A 1 440 ? -29.012 -8.961 88.534 1.00 72.50 440 GLU A O 1
ATOM 3063 N N . ARG A 1 441 ? -28.693 -6.796 87.987 1.00 68.00 441 ARG A N 1
ATOM 3064 C CA . ARG A 1 441 ? -28.596 -6.252 89.361 1.00 68.00 441 ARG A CA 1
ATOM 3065 C C . ARG A 1 441 ? -29.513 -5.058 89.621 1.00 68.00 441 ARG A C 1
ATOM 3067 O O . ARG A 1 441 ? -29.419 -4.454 90.689 1.00 68.00 441 ARG A O 1
ATOM 3074 N N . SER A 1 442 ? -30.355 -4.688 88.663 1.00 62.31 442 SER A N 1
ATOM 3075 C CA . SER A 1 442 ? -31.200 -3.494 88.719 1.00 62.31 442 SER A CA 1
ATOM 3076 C C . SER A 1 442 ? -32.263 -3.519 89.822 1.00 62.31 442 SER A C 1
ATOM 3078 O O . SER A 1 442 ? -32.773 -2.460 90.188 1.00 62.31 442 SER A O 1
ATOM 3080 N N . VAL A 1 443 ? -32.562 -4.679 90.420 1.00 55.97 443 VAL A N 1
ATOM 3081 C CA . VAL A 1 443 ? -33.560 -4.777 91.492 1.00 55.97 443 VAL A CA 1
ATOM 3082 C C . VAL A 1 443 ? -32.959 -4.373 92.849 1.00 55.97 443 VAL A C 1
ATOM 3084 O O . VAL A 1 443 ? -32.062 -5.057 93.359 1.00 55.97 443 VAL A O 1
ATOM 3087 N N . PRO A 1 444 ? -33.453 -3.295 93.499 1.00 54.84 444 PRO A N 1
ATOM 3088 C CA . PRO A 1 444 ? -32.903 -2.812 94.761 1.00 54.84 444 PRO A CA 1
ATOM 3089 C C . PRO A 1 444 ? -32.866 -3.899 95.838 1.00 54.84 444 PRO A C 1
ATOM 3091 O O . PRO A 1 444 ? -33.875 -4.517 96.180 1.00 54.84 444 PRO A O 1
ATOM 3094 N N . GLY A 1 445 ? -31.673 -4.128 96.387 1.00 54.41 445 GLY A N 1
ATOM 3095 C CA . GLY A 1 445 ? -31.442 -5.128 97.425 1.00 54.41 445 GLY A CA 1
ATOM 3096 C C . GLY A 1 445 ? -31.258 -6.564 96.926 1.00 54.41 445 GLY A C 1
ATOM 3097 O O . GLY A 1 445 ? -31.068 -7.422 97.783 1.00 54.41 445 GLY A O 1
ATOM 3098 N N . ARG A 1 446 ? -31.279 -6.839 95.609 1.00 58.19 446 ARG A N 1
ATOM 3099 C CA . ARG A 1 446 ? -31.081 -8.183 95.026 1.00 58.19 446 ARG A CA 1
ATOM 3100 C C . ARG A 1 446 ? -29.805 -8.215 94.174 1.00 58.19 446 ARG A C 1
ATOM 3102 O O . ARG A 1 446 ? -29.791 -7.767 93.033 1.00 58.19 446 ARG A O 1
ATOM 3109 N N . ALA A 1 447 ? -28.701 -8.711 94.729 1.00 56.81 447 ALA A N 1
ATOM 3110 C CA . ALA A 1 447 ? -27.477 -8.889 93.948 1.00 56.81 447 ALA A CA 1
ATOM 3111 C C . ALA A 1 447 ? -27.603 -10.125 93.043 1.00 56.81 447 ALA A C 1
ATOM 3113 O O . ALA A 1 447 ? -27.937 -11.193 93.542 1.00 56.81 447 ALA A O 1
ATOM 3114 N N . GLU A 1 448 ? -27.293 -9.987 91.747 1.00 61.72 448 GLU A N 1
ATOM 3115 C CA . GLU A 1 448 ? -27.199 -11.108 90.788 1.00 61.72 448 GLU A CA 1
ATOM 3116 C C . GLU A 1 448 ? -28.511 -11.916 90.664 1.00 61.72 448 GLU A C 1
ATOM 3118 O O . GLU A 1 448 ? -28.482 -13.138 90.567 1.00 61.72 448 GLU A O 1
ATOM 3123 N N . ALA A 1 449 ? -29.665 -11.239 90.713 1.00 63.53 449 ALA A N 1
ATOM 3124 C CA . ALA A 1 449 ? -30.987 -11.874 90.660 1.00 63.53 449 ALA A CA 1
ATOM 3125 C C . ALA A 1 449 ? -31.446 -12.248 89.242 1.00 63.53 449 ALA A C 1
ATOM 3127 O O . ALA A 1 449 ? -32.483 -12.883 89.101 1.00 63.53 449 ALA A O 1
ATOM 3128 N N . GLY A 1 450 ? -30.688 -11.882 88.206 1.00 70.00 450 GLY A N 1
ATOM 3129 C CA . GLY A 1 450 ? -30.955 -12.277 86.826 1.00 70.00 450 GLY A CA 1
ATOM 3130 C C . GLY A 1 450 ? -32.274 -11.747 86.247 1.00 70.00 450 GLY A C 1
ATOM 3131 O O . GLY A 1 450 ? -33.206 -11.368 86.958 1.00 70.00 450 GLY A O 1
ATOM 3132 N N . ARG A 1 451 ? -32.349 -11.708 84.918 1.00 70.94 451 ARG A N 1
ATOM 3133 C CA . ARG A 1 451 ? -33.521 -11.234 84.177 1.00 70.94 451 ARG A CA 1
ATOM 3134 C C . ARG A 1 451 ? -33.652 -11.959 82.845 1.00 70.94 451 ARG A C 1
ATOM 3136 O O . ARG A 1 451 ? -32.649 -12.351 82.247 1.00 70.94 451 ARG A O 1
ATOM 3143 N N . ILE A 1 452 ? -34.879 -12.102 82.354 1.00 69.62 452 ILE A N 1
ATOM 3144 C CA . ILE A 1 452 ? -35.149 -12.404 80.941 1.00 69.62 452 ILE A CA 1
ATOM 3145 C C . ILE A 1 452 ? -35.862 -11.225 80.279 1.00 69.62 452 ILE A C 1
ATOM 3147 O O . ILE A 1 452 ? -36.681 -10.564 80.912 1.00 69.62 452 ILE A O 1
ATOM 3151 N N . TYR A 1 453 ? -35.548 -10.992 79.010 1.00 68.56 453 TYR A N 1
ATOM 3152 C CA . TYR A 1 453 ? -36.117 -9.952 78.161 1.00 68.56 453 TYR A CA 1
ATOM 3153 C C . TYR A 1 453 ? -36.869 -10.618 77.006 1.00 68.56 453 TYR A C 1
ATOM 3155 O O . TYR A 1 453 ? -36.297 -11.483 76.339 1.00 68.56 453 TYR A O 1
ATOM 3163 N N . VAL A 1 454 ? -38.124 -10.227 76.771 1.00 66.25 454 VAL A N 1
ATOM 3164 C CA . VAL A 1 454 ? -38.952 -10.727 75.661 1.00 66.25 454 VAL A CA 1
ATOM 3165 C C . VAL A 1 454 ? -39.193 -9.602 74.656 1.00 66.25 454 VAL A C 1
ATOM 3167 O O . VAL A 1 454 ? -39.634 -8.508 75.019 1.00 66.25 454 VAL A O 1
ATOM 3170 N N . PHE A 1 455 ? -38.904 -9.879 73.388 1.00 66.94 455 PHE A N 1
ATOM 3171 C CA . PHE A 1 455 ? -39.079 -8.971 72.262 1.00 66.94 455 PHE A CA 1
ATOM 3172 C C . PHE A 1 455 ? -40.126 -9.551 71.317 1.00 66.94 455 PHE A C 1
ATOM 3174 O O . PHE A 1 455 ? -39.865 -10.575 70.680 1.00 66.94 455 PHE A O 1
ATOM 3181 N N . SER A 1 456 ? -41.282 -8.888 71.231 1.00 63.16 456 SER A N 1
ATOM 3182 C CA . SER A 1 456 ? -42.341 -9.284 70.302 1.00 63.16 456 SER A CA 1
ATOM 3183 C C . SER A 1 456 ? -41.886 -9.135 68.851 1.00 63.16 456 SER A C 1
ATOM 3185 O O . SER A 1 456 ? -41.244 -8.136 68.501 1.00 63.16 456 SER A O 1
ATOM 3187 N N . GLY A 1 457 ? -42.231 -10.105 68.010 1.00 61.47 457 GLY A N 1
ATOM 3188 C CA . GLY A 1 457 ? -42.014 -10.068 66.571 1.00 61.47 457 GLY A CA 1
ATOM 3189 C C . GLY A 1 457 ? -42.849 -8.995 65.857 1.00 61.47 457 GLY A C 1
ATOM 3190 O O . GLY A 1 457 ? -43.565 -8.200 66.456 1.00 61.47 457 GLY A O 1
ATOM 3191 N N . GLY A 1 458 ? -42.723 -8.914 64.527 1.00 63.81 458 GLY A N 1
ATOM 3192 C CA . GLY A 1 458 ? -43.611 -8.084 63.700 1.00 63.81 458 GLY A CA 1
ATOM 3193 C C . GLY A 1 458 ? -42.930 -7.233 62.633 1.00 63.81 458 GLY A C 1
ATOM 3194 O O . GLY A 1 458 ? -41.706 -7.139 62.533 1.00 63.81 458 GLY A O 1
ATOM 3195 N N . ALA A 1 459 ? -43.744 -6.581 61.795 1.00 56.56 459 ALA A N 1
ATOM 3196 C CA . ALA A 1 459 ? -43.257 -5.705 60.724 1.00 56.56 459 ALA A CA 1
ATOM 3197 C C . ALA A 1 459 ? -42.471 -4.488 61.255 1.00 56.56 459 ALA A C 1
ATOM 3199 O O . ALA A 1 459 ? -41.560 -4.020 60.580 1.00 56.56 459 ALA A O 1
ATOM 3200 N N . ALA A 1 460 ? -42.779 -4.023 62.471 1.00 52.50 460 ALA A N 1
ATOM 3201 C CA . ALA A 1 460 ? -42.103 -2.896 63.117 1.00 52.50 460 ALA A CA 1
ATOM 3202 C C . ALA A 1 460 ? -40.693 -3.232 63.646 1.00 52.50 460 ALA A C 1
ATOM 3204 O O . ALA A 1 460 ? -39.877 -2.326 63.800 1.00 52.50 460 ALA A O 1
ATOM 3205 N N . MET A 1 461 ? -40.371 -4.516 63.865 1.00 52.06 461 MET A N 1
ATOM 3206 C CA . MET A 1 461 ? -39.012 -4.958 64.216 1.00 52.06 461 MET A CA 1
ATOM 3207 C C . MET A 1 461 ? -38.032 -4.837 63.039 1.00 52.06 461 MET A C 1
ATOM 3209 O O . MET A 1 461 ? -36.826 -4.900 63.243 1.00 52.06 461 MET A O 1
ATOM 3213 N N . ALA A 1 462 ? -38.519 -4.657 61.806 1.00 50.16 462 ALA A N 1
ATOM 3214 C CA . ALA A 1 462 ? -37.698 -4.736 60.599 1.00 50.16 462 ALA A CA 1
ATOM 3215 C C . ALA A 1 462 ? -36.762 -3.534 60.351 1.00 50.16 462 ALA A C 1
ATOM 3217 O O . ALA A 1 462 ? -35.946 -3.631 59.438 1.00 50.16 462 ALA A O 1
ATOM 3218 N N . ASP A 1 463 ? -36.835 -2.454 61.143 1.00 49.75 463 ASP A N 1
ATOM 3219 C CA . ASP A 1 463 ? -36.162 -1.179 60.832 1.00 49.75 463 ASP A CA 1
ATOM 3220 C C . ASP A 1 463 ? -35.641 -0.389 62.063 1.00 49.75 463 ASP A C 1
ATOM 3222 O O . ASP A 1 463 ? -35.562 0.840 62.017 1.00 49.75 463 ASP A O 1
ATOM 3226 N N . GLN A 1 464 ? -35.260 -1.034 63.180 1.00 40.53 464 GLN A N 1
ATOM 3227 C CA . GLN A 1 464 ? -34.723 -0.308 64.351 1.00 40.53 464 GLN A CA 1
ATOM 3228 C C . GLN A 1 464 ? -33.399 -0.859 64.907 1.00 40.53 464 GLN A C 1
ATOM 3230 O O . GLN A 1 464 ? -33.284 -2.029 65.260 1.00 40.53 464 GLN A O 1
ATOM 3235 N N . VAL A 1 465 ? -32.424 0.045 65.081 1.00 40.19 465 VAL A N 1
ATOM 3236 C CA . VAL A 1 465 ? -31.443 -0.010 66.179 1.00 40.19 465 VAL A CA 1
ATOM 3237 C C . VAL A 1 465 ? -31.994 0.904 67.267 1.00 40.19 465 VAL A C 1
ATOM 3239 O O . VAL A 1 465 ? -31.627 2.073 67.372 1.00 40.19 465 VAL A O 1
ATOM 3242 N N . ALA A 1 466 ? -32.964 0.405 68.017 1.00 34.78 466 ALA A N 1
ATOM 3243 C CA . ALA A 1 466 ? -33.423 1.056 69.230 1.00 34.78 466 ALA A CA 1
ATOM 3244 C C . ALA A 1 466 ? -32.918 0.219 70.406 1.00 34.78 466 ALA A C 1
ATOM 3246 O O . ALA A 1 466 ? -32.828 -1.004 70.298 1.00 34.78 466 ALA A O 1
ATOM 3247 N N . GLN A 1 467 ? -32.617 0.849 71.544 1.00 37.66 467 GLN A N 1
ATOM 3248 C CA . GLN A 1 467 ? -32.889 0.182 72.817 1.00 37.66 467 GLN A CA 1
ATOM 3249 C C . GLN A 1 467 ? -34.374 -0.166 72.758 1.00 37.66 467 GLN A C 1
ATOM 3251 O O . GLN A 1 467 ? -35.218 0.691 73.002 1.00 37.66 467 GLN A O 1
ATOM 3256 N N . VAL A 1 468 ? -34.705 -1.354 72.257 1.00 39.88 468 VAL A N 1
ATOM 3257 C CA . VAL A 1 468 ? -36.076 -1.823 72.307 1.00 39.88 468 VAL A CA 1
ATOM 3258 C C . VAL A 1 468 ? -36.285 -2.057 73.790 1.00 39.88 468 VAL A C 1
ATOM 3260 O O . VAL A 1 468 ? -35.673 -2.970 74.343 1.00 39.88 468 VAL A O 1
ATOM 3263 N N . ASP A 1 469 ? -37.050 -1.179 74.441 1.00 39.94 469 ASP A 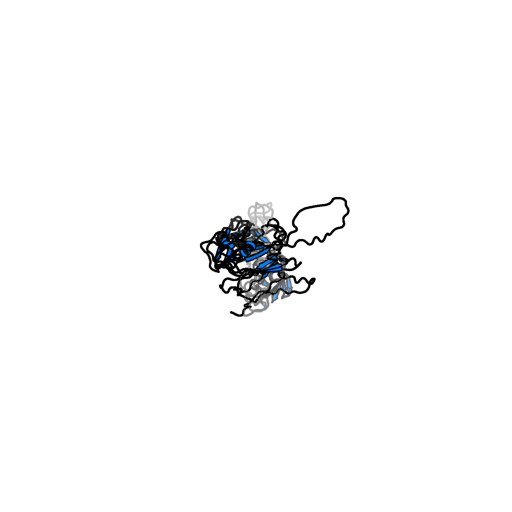N 1
ATOM 3264 C CA . ASP A 1 469 ? -37.592 -1.464 75.764 1.00 39.94 469 ASP A CA 1
ATOM 3265 C C . ASP A 1 469 ? -38.228 -2.841 75.628 1.00 39.94 469 ASP A C 1
ATOM 3267 O O . ASP A 1 469 ? -39.185 -3.010 74.861 1.00 39.94 469 ASP A O 1
ATOM 3271 N N . ALA A 1 470 ? -37.625 -3.855 76.254 1.00 47.38 470 ALA A N 1
ATOM 3272 C CA . ALA A 1 470 ? -38.212 -5.179 76.229 1.00 47.38 470 ALA A CA 1
ATOM 3273 C C . ALA A 1 470 ? -39.646 -5.012 76.701 1.00 47.38 470 ALA A C 1
ATOM 3275 O O . ALA A 1 470 ? -39.896 -4.406 77.745 1.00 47.38 470 ALA A O 1
ATOM 3276 N N . ARG A 1 471 ? -40.585 -5.488 75.882 1.00 46.84 471 ARG A N 1
ATOM 3277 C CA . ARG A 1 471 ? -42.010 -5.234 76.094 1.00 46.84 471 ARG A CA 1
ATOM 3278 C C . ARG A 1 471 ? -42.402 -5.679 77.503 1.00 46.84 471 ARG A C 1
ATOM 3280 O O . ARG A 1 471 ? -43.179 -5.003 78.172 1.00 46.84 471 ARG A O 1
ATOM 3287 N N . PHE A 1 472 ? -41.773 -6.772 77.948 1.00 48.75 472 PHE A N 1
ATOM 3288 C CA . PHE A 1 472 ? -41.857 -7.329 79.288 1.00 48.75 472 PHE A CA 1
ATOM 3289 C C . PHE A 1 472 ? -40.498 -7.907 79.703 1.00 48.75 472 PHE A C 1
ATOM 3291 O O . PHE A 1 472 ? -39.751 -8.452 78.881 1.00 48.75 472 PHE A O 1
ATOM 3298 N N . TRP A 1 473 ? -40.192 -7.824 80.995 1.00 49.09 473 TRP A N 1
ATOM 3299 C CA . TRP A 1 473 ? -39.079 -8.534 81.617 1.00 49.09 473 TRP A CA 1
ATOM 3300 C C . TRP A 1 473 ? -39.539 -9.216 82.902 1.00 49.09 473 TRP A C 1
ATOM 3302 O O . TRP A 1 473 ? -40.486 -8.768 83.550 1.00 49.09 473 TRP A O 1
ATOM 3312 N N . ILE A 1 474 ? -38.852 -10.297 83.270 1.00 55.03 474 ILE A N 1
ATOM 3313 C CA . ILE A 1 474 ? -39.103 -11.035 84.514 1.00 55.03 474 ILE A CA 1
ATOM 3314 C C . ILE A 1 474 ? -37.818 -11.045 85.338 1.00 55.03 474 ILE A C 1
ATOM 3316 O O . ILE A 1 474 ? -36.771 -11.461 84.836 1.00 55.03 474 ILE A O 1
ATOM 3320 N N . ASP A 1 475 ? -37.908 -10.587 86.589 1.00 53.56 475 ASP A N 1
ATOM 3321 C CA . ASP A 1 475 ? -36.802 -10.546 87.551 1.00 53.56 475 ASP A CA 1
ATOM 3322 C C . ASP A 1 475 ? -36.759 -11.819 88.408 1.00 53.56 475 ASP A C 1
ATOM 3324 O O . ASP A 1 475 ? -37.797 -12.374 88.776 1.00 53.56 475 ASP A O 1
ATOM 3328 N N . GLY A 1 476 ? -35.561 -12.274 88.782 1.00 54.44 476 GLY A N 1
ATOM 3329 C CA . GLY A 1 476 ? -35.435 -13.392 89.715 1.00 54.44 476 GLY A CA 1
ATOM 3330 C C . GLY A 1 476 ? -35.666 -13.030 91.189 1.00 54.44 476 GLY A C 1
ATOM 3331 O O . GLY A 1 476 ? -35.675 -11.872 91.629 1.00 54.44 476 GLY A O 1
ATOM 3332 N N . GLU A 1 477 ? -35.856 -14.079 91.989 1.00 56.03 477 GLU A N 1
ATOM 3333 C CA . GLU A 1 477 ? -36.034 -14.028 93.440 1.00 56.03 477 GLU A CA 1
ATOM 3334 C C . GLU A 1 477 ? -34.709 -13.767 94.202 1.00 56.03 477 GLU A C 1
ATOM 3336 O O . GLU A 1 477 ? -33.613 -14.116 93.752 1.00 56.03 477 GLU A O 1
ATOM 3341 N N . GLN A 1 478 ? -34.818 -13.194 95.410 1.00 52.00 478 GLN A N 1
ATOM 3342 C CA . GLN A 1 478 ? -33.715 -13.020 96.372 1.00 52.00 478 GLN A CA 1
ATOM 3343 C C . GLN A 1 478 ? -33.124 -14.368 96.834 1.00 52.00 478 GLN A C 1
ATOM 3345 O O . GLN A 1 478 ? -33.864 -15.252 97.265 1.00 52.00 478 GLN A O 1
ATOM 3350 N N . GLY A 1 479 ? -31.791 -14.477 96.888 1.00 49.00 479 GLY A N 1
ATOM 3351 C CA . GLY A 1 479 ? -31.113 -15.425 97.782 1.00 49.00 479 GLY A CA 1
ATOM 3352 C C . GLY A 1 479 ? -31.185 -14.914 99.231 1.00 49.00 479 GLY A C 1
ATOM 3353 O O . GLY A 1 479 ? -31.023 -13.722 99.473 1.00 49.00 479 GLY A O 1
ATOM 3354 N N . GLY A 1 480 ? -31.479 -15.780 100.206 1.00 42.03 480 GLY A N 1
ATOM 3355 C CA . GLY A 1 480 ? -31.772 -15.385 101.596 1.00 42.03 480 GLY A CA 1
ATOM 3356 C C . GLY A 1 480 ? -30.768 -14.412 102.263 1.00 42.03 480 GLY A C 1
ATOM 3357 O O . GLY A 1 480 ? -29.554 -14.564 102.160 1.00 42.03 480 GLY A O 1
ATOM 3358 N N . VAL A 1 481 ? -31.309 -13.428 102.992 1.00 39.56 481 VAL A N 1
ATOM 3359 C CA . VAL A 1 481 ? -30.657 -12.240 103.601 1.00 39.56 481 VAL A CA 1
ATOM 3360 C C . VAL A 1 481 ? -29.912 -12.546 104.925 1.00 39.56 481 VAL A C 1
ATOM 3362 O O . VAL A 1 481 ? -30.397 -13.385 105.688 1.00 39.56 481 VAL A O 1
ATOM 3365 N N . PRO A 1 482 ? -28.858 -11.801 105.339 1.00 38.62 482 PRO A N 1
ATOM 3366 C CA . PRO A 1 482 ? -28.550 -11.579 106.754 1.00 38.62 482 PRO A CA 1
ATOM 3367 C C . PRO A 1 482 ? -29.235 -10.296 107.267 1.00 38.62 482 PRO A C 1
ATOM 3369 O O . PRO A 1 482 ? -28.995 -9.205 106.753 1.00 38.62 482 PRO A O 1
ATOM 3372 N N . GLN A 1 483 ? -30.083 -10.416 108.294 1.00 33.28 483 GLN A N 1
ATOM 3373 C CA . GLN A 1 483 ? -30.704 -9.271 108.979 1.00 33.28 483 GLN A CA 1
ATOM 3374 C C . GLN A 1 483 ? -29.772 -8.596 110.023 1.00 33.28 483 GLN A C 1
ATOM 3376 O O . GLN A 1 483 ? -28.772 -9.193 110.425 1.00 33.28 483 GLN A O 1
ATOM 3381 N N . PRO A 1 484 ? -30.071 -7.343 110.442 1.00 42.28 484 PRO A N 1
ATOM 3382 C CA . PRO A 1 484 ? -29.106 -6.372 110.970 1.00 42.28 484 PRO A CA 1
ATOM 3383 C C . PRO A 1 484 ? -29.012 -6.301 112.511 1.00 42.28 484 PRO A C 1
ATOM 3385 O O . PRO A 1 484 ? -30.017 -6.437 113.202 1.00 42.28 484 PRO A O 1
ATOM 3388 N N . GLY A 1 485 ? -27.826 -5.939 113.032 1.00 33.00 485 GLY A N 1
ATOM 3389 C CA . GLY A 1 485 ? -27.665 -5.261 114.336 1.00 33.00 485 GLY A CA 1
ATOM 3390 C C . GLY A 1 485 ? -26.745 -5.909 115.392 1.00 33.00 485 GLY A C 1
ATOM 3391 O O . GLY A 1 485 ? -27.152 -6.850 116.058 1.00 33.00 485 GLY A O 1
ATOM 3392 N N . GLY A 1 486 ? -25.575 -5.280 115.628 1.00 28.52 486 GLY A N 1
ATOM 3393 C CA . GLY A 1 486 ? -24.770 -5.290 116.877 1.00 28.52 486 GLY A CA 1
ATOM 3394 C C . GLY A 1 486 ? -23.904 -6.535 117.157 1.00 28.52 486 GLY A C 1
ATOM 3395 O O . GLY A 1 486 ? -24.340 -7.645 116.908 1.00 28.52 486 GLY A O 1
ATOM 3396 N N . LEU A 1 487 ? -22.675 -6.498 117.693 1.00 31.03 487 LEU A N 1
ATOM 3397 C CA . LEU A 1 487 ? -21.774 -5.482 118.268 1.00 31.03 487 LEU A CA 1
ATOM 3398 C C . LEU A 1 487 ? -20.331 -6.074 118.298 1.00 31.03 487 LEU A C 1
ATOM 3400 O O . LEU A 1 487 ? -20.192 -7.289 118.421 1.00 31.03 487 LEU A O 1
ATOM 3404 N N . HIS A 1 488 ? -19.306 -5.196 118.313 1.00 28.33 488 HIS A N 1
ATOM 3405 C CA . HIS A 1 488 ? -17.844 -5.408 118.542 1.00 28.33 488 HIS A CA 1
ATOM 3406 C C . HIS A 1 488 ? -16.990 -5.892 117.340 1.00 28.33 488 HIS A C 1
ATOM 3408 O O . HIS A 1 488 ? -17.303 -6.914 116.754 1.00 28.33 488 HIS A O 1
ATOM 3414 N N . ASN A 1 489 ? -15.845 -5.308 116.930 1.00 26.25 489 ASN A N 1
ATOM 3415 C CA . ASN A 1 489 ? -15.042 -4.109 117.267 1.00 26.25 489 ASN A CA 1
ATOM 3416 C C . ASN A 1 489 ? -13.989 -3.894 116.114 1.00 26.25 489 ASN A C 1
ATOM 3418 O O . ASN A 1 489 ? -13.592 -4.899 115.525 1.00 26.25 489 ASN A O 1
ATOM 3422 N N . PRO A 1 490 ? -13.492 -2.676 115.780 1.00 32.97 490 PRO A N 1
ATOM 3423 C CA . PRO A 1 490 ? -12.367 -2.431 114.835 1.00 32.97 490 PRO A CA 1
ATOM 3424 C C . PRO A 1 490 ? -11.013 -2.267 115.593 1.00 32.97 490 PRO A C 1
ATOM 3426 O O . PRO A 1 490 ? -11.040 -2.354 116.821 1.00 32.97 490 PRO A O 1
ATOM 3429 N N . PRO A 1 491 ? -9.853 -1.859 115.006 1.00 42.19 491 PRO A N 1
ATOM 3430 C CA . PRO A 1 491 ? -9.200 -2.086 113.693 1.00 42.19 491 PRO A CA 1
ATOM 3431 C C . PRO A 1 491 ? -7.729 -2.630 113.813 1.00 42.19 491 PRO A C 1
ATOM 3433 O O . PRO A 1 491 ? -7.111 -2.488 114.863 1.00 42.19 491 PRO A O 1
ATOM 3436 N N . THR A 1 492 ? -7.126 -3.186 112.739 1.00 27.19 492 THR A N 1
ATOM 3437 C CA . THR A 1 492 ? -5.739 -2.948 112.199 1.00 27.19 492 THR A CA 1
ATOM 3438 C C . THR A 1 492 ? -5.201 -4.080 111.286 1.00 27.19 492 THR A C 1
ATOM 3440 O O . THR A 1 492 ? -5.561 -5.241 111.420 1.00 27.19 492 THR A O 1
ATOM 3443 N N . ALA A 1 493 ? -4.386 -3.679 110.299 1.00 23.72 493 ALA A N 1
ATOM 3444 C CA . ALA A 1 493 ? -3.978 -4.340 109.046 1.00 23.72 493 ALA A CA 1
ATOM 3445 C C . ALA A 1 493 ? -3.160 -5.655 109.120 1.00 23.72 493 ALA A C 1
ATOM 3447 O O . ALA A 1 493 ? -2.279 -5.776 109.963 1.00 23.72 493 ALA A O 1
ATOM 3448 N N . LEU A 1 494 ? -3.338 -6.562 108.136 1.00 25.28 494 LEU A N 1
ATOM 3449 C CA . LEU A 1 494 ? -2.423 -6.773 106.984 1.00 25.28 494 LEU A CA 1
ATOM 3450 C C . LEU A 1 494 ? -2.897 -7.950 106.089 1.00 25.28 494 LEU A C 1
ATOM 3452 O O . LEU A 1 494 ? -3.246 -9.025 106.564 1.00 25.28 494 LEU A O 1
ATOM 3456 N N . THR A 1 495 ? -2.906 -7.701 104.783 1.00 25.69 495 THR A N 1
ATOM 3457 C CA . THR A 1 495 ? -3.581 -8.412 103.686 1.00 25.69 495 THR A CA 1
ATOM 3458 C C . THR A 1 495 ? -2.694 -9.457 102.992 1.00 25.69 495 THR A C 1
ATOM 3460 O O . THR A 1 495 ? -1.564 -9.122 102.653 1.00 25.69 495 THR A O 1
ATOM 3463 N N . ILE A 1 496 ? -3.240 -10.637 102.646 1.00 24.34 496 ILE A N 1
ATOM 3464 C CA . ILE A 1 496 ? -3.161 -11.231 101.291 1.00 24.34 496 ILE A CA 1
ATOM 3465 C C . ILE A 1 496 ? -4.535 -11.850 100.949 1.00 24.34 496 ILE A C 1
ATOM 3467 O O . ILE A 1 496 ? -5.028 -12.747 101.629 1.00 24.34 496 ILE A O 1
ATOM 3471 N N . ASP A 1 497 ? -5.116 -11.290 99.888 1.00 23.75 497 ASP A N 1
ATOM 3472 C CA . ASP A 1 497 ? -6.219 -11.716 99.011 1.00 23.75 497 ASP A CA 1
ATOM 3473 C C . ASP A 1 497 ? -6.187 -13.212 98.616 1.00 23.75 497 ASP A C 1
ATOM 3475 O O . ASP A 1 497 ? -5.125 -13.800 98.466 1.00 23.75 497 ASP A O 1
ATOM 3479 N N . ARG A 1 498 ? -7.288 -13.909 98.319 1.00 25.50 498 ARG A N 1
ATOM 3480 C CA . ARG A 1 498 ? -8.611 -13.457 97.882 1.00 25.50 498 ARG A CA 1
ATOM 3481 C C . ARG A 1 498 ? -9.669 -14.096 98.761 1.00 25.50 498 ARG A C 1
ATOM 3483 O O . ARG A 1 498 ? -9.857 -15.312 98.729 1.00 25.50 498 ARG A O 1
ATOM 3490 N N . GLY A 1 499 ? -10.355 -13.267 99.539 1.00 25.00 499 GLY A N 1
ATOM 3491 C CA . GLY A 1 499 ? -11.498 -13.693 100.330 1.00 25.00 499 GLY A CA 1
ATOM 3492 C C . GLY A 1 499 ? -12.548 -14.303 99.412 1.00 25.00 499 GLY A C 1
ATOM 3493 O O . GLY A 1 499 ? -13.219 -13.587 98.671 1.00 25.00 499 GLY A O 1
ATOM 3494 N N . GLY A 1 500 ? -12.693 -15.626 99.476 1.00 28.05 500 GLY A N 1
ATOM 3495 C CA . GLY A 1 500 ? -13.883 -16.337 99.032 1.00 28.05 500 GLY A CA 1
ATOM 3496 C C . GLY A 1 500 ? -15.051 -15.944 99.926 1.00 28.05 500 GLY A C 1
ATOM 3497 O O . GLY A 1 500 ? -15.540 -16.745 100.716 1.00 28.05 500 GLY A O 1
ATOM 3498 N N . ALA A 1 501 ? -15.469 -14.683 99.822 1.00 31.12 501 ALA A N 1
ATOM 3499 C CA . ALA A 1 501 ? -16.842 -14.314 100.046 1.00 31.12 501 ALA A CA 1
ATOM 3500 C C . ALA A 1 501 ? -17.632 -15.203 99.089 1.00 31.12 501 ALA A C 1
ATOM 3502 O O . ALA A 1 501 ? -17.574 -15.018 97.872 1.00 31.12 501 ALA A O 1
ATOM 3503 N N . TRP A 1 502 ? -18.296 -16.219 99.634 1.00 33.53 502 TRP A N 1
ATOM 3504 C CA . TRP A 1 502 ? -19.447 -16.792 98.963 1.00 33.53 502 TRP A CA 1
ATOM 3505 C C . TRP A 1 502 ? -20.332 -15.602 98.633 1.00 33.53 502 TRP A C 1
ATOM 3507 O O . TRP A 1 502 ? -20.919 -14.999 99.534 1.00 33.53 502 TRP A O 1
ATOM 3517 N N . ARG A 1 503 ? -20.317 -15.184 97.362 1.00 40.19 503 ARG A N 1
ATOM 3518 C CA . ARG A 1 503 ? -21.296 -14.230 96.867 1.00 40.19 503 ARG A CA 1
ATOM 3519 C C . ARG A 1 503 ? -22.636 -14.845 97.263 1.00 40.19 503 ARG A C 1
ATOM 3521 O O . ARG A 1 503 ? -22.814 -16.038 97.000 1.00 40.19 503 ARG A O 1
ATOM 3528 N N . PRO A 1 504 ? -23.527 -14.134 97.972 1.00 47.72 504 PRO A N 1
ATOM 3529 C CA . PRO A 1 504 ? -24.908 -14.568 98.024 1.00 47.72 504 PRO A CA 1
ATOM 3530 C C . PRO A 1 504 ? -25.366 -14.540 96.567 1.00 47.72 504 PRO A C 1
ATOM 3532 O O . PRO A 1 504 ? -25.654 -13.474 96.036 1.00 47.72 504 PRO A O 1
ATOM 3535 N N . TYR A 1 505 ? -25.254 -15.679 95.884 1.00 48.31 505 TYR A N 1
ATOM 3536 C CA . TYR A 1 505 ? -25.680 -15.805 94.505 1.00 48.31 505 TYR A CA 1
ATOM 3537 C C . TYR A 1 505 ? -27.179 -15.520 94.535 1.00 48.31 505 TYR A C 1
ATOM 3539 O O . TYR A 1 505 ? -27.930 -16.245 95.194 1.00 48.31 505 TYR A O 1
ATOM 3547 N N . GLY A 1 506 ? -27.599 -14.425 93.904 1.00 55.66 506 GLY A N 1
ATOM 3548 C CA . GLY A 1 506 ? -28.998 -14.255 93.550 1.00 55.66 506 GLY A CA 1
ATOM 3549 C C . GLY A 1 506 ? -29.424 -15.394 92.628 1.00 55.66 506 GLY A C 1
ATOM 3550 O O . GLY A 1 506 ? -28.592 -16.144 92.102 1.00 55.66 506 GLY A O 1
ATOM 3551 N N . SER A 1 507 ? -30.731 -15.578 92.467 1.00 57.56 507 SER A N 1
ATOM 3552 C CA . SER A 1 507 ? -31.219 -16.532 91.476 1.00 57.56 507 SER A CA 1
ATOM 3553 C C . SER A 1 507 ? -30.704 -16.093 90.105 1.00 57.56 507 SER A C 1
ATOM 3555 O O . SER A 1 507 ? -31.025 -15.012 89.659 1.00 57.56 507 SER A O 1
ATOM 3557 N N . ALA A 1 508 ? -29.865 -16.867 89.422 1.00 67.38 508 ALA A N 1
ATOM 3558 C CA . ALA A 1 508 ? -29.341 -16.449 88.119 1.00 67.38 508 ALA A CA 1
ATOM 3559 C C . ALA A 1 508 ? -30.408 -16.692 87.033 1.00 67.38 508 ALA A C 1
ATOM 3561 O O . ALA A 1 508 ? -30.253 -17.566 86.182 1.00 67.38 508 ALA A O 1
ATOM 3562 N N . LEU A 1 509 ? -31.555 -16.013 87.116 1.00 67.31 509 LEU A N 1
ATOM 3563 C CA . LEU A 1 509 ? -32.685 -16.212 86.210 1.00 67.31 509 LEU A CA 1
ATOM 3564 C C . LEU A 1 509 ? -32.270 -15.940 84.756 1.00 67.31 509 LEU A C 1
ATOM 3566 O O . LEU A 1 509 ? -31.563 -14.976 84.472 1.00 67.31 509 LEU A O 1
ATOM 3570 N N . GLY A 1 510 ? -32.686 -16.807 83.830 1.00 67.38 510 GLY A N 1
ATOM 3571 C CA . GLY A 1 510 ? -32.293 -16.701 82.421 1.00 67.38 510 GLY A CA 1
ATOM 3572 C C . GLY A 1 510 ? -30.918 -17.299 82.105 1.00 67.38 510 GLY A C 1
ATOM 3573 O O . GLY A 1 510 ? -30.402 -17.095 81.010 1.00 67.38 510 GLY A O 1
ATOM 3574 N N . PHE A 1 511 ? -30.315 -18.057 83.031 1.00 72.75 511 PHE A N 1
ATOM 3575 C CA . PHE A 1 511 ? -29.030 -18.737 82.810 1.00 72.75 511 PHE A CA 1
ATOM 3576 C C . PHE A 1 511 ? -29.115 -19.851 81.759 1.00 72.75 511 PHE A C 1
ATOM 3578 O O . PHE A 1 511 ? -28.137 -20.140 81.071 1.00 72.75 511 PHE A O 1
ATOM 3585 N N . ALA A 1 512 ? -30.275 -20.493 81.638 1.00 75.31 512 ALA A N 1
ATOM 3586 C CA . ALA A 1 512 ? -30.572 -21.458 80.591 1.00 75.31 512 ALA A CA 1
ATOM 3587 C C . ALA A 1 512 ? -31.999 -21.228 80.090 1.00 75.31 512 ALA A C 1
ATOM 3589 O O . ALA A 1 512 ? -32.895 -20.974 80.892 1.00 75.31 512 ALA A O 1
ATOM 3590 N N . LEU A 1 513 ? -32.204 -21.343 78.781 1.00 73.69 513 LEU A N 1
ATOM 3591 C CA . LEU A 1 513 ? -33.512 -21.251 78.137 1.00 73.69 513 LEU A CA 1
ATOM 3592 C C . LEU A 1 513 ? -33.718 -22.515 77.303 1.00 73.69 513 LEU A C 1
ATOM 3594 O O . LEU A 1 513 ? -32.785 -22.964 76.633 1.00 73.69 513 LEU A O 1
ATOM 3598 N N . ALA A 1 514 ? -34.915 -23.091 77.351 1.00 71.06 514 ALA A N 1
ATOM 3599 C CA . ALA A 1 514 ? -35.300 -24.208 76.502 1.00 71.06 514 ALA A CA 1
ATOM 3600 C C . ALA A 1 514 ? -36.714 -24.009 75.962 1.00 71.06 514 ALA A C 1
ATOM 3602 O O . ALA A 1 514 ? -37.621 -23.606 76.687 1.00 71.06 514 ALA A O 1
ATOM 3603 N N . VAL A 1 515 ? -36.862 -24.319 74.677 1.00 65.88 515 VAL A N 1
ATOM 3604 C CA . VAL A 1 515 ? -38.119 -24.308 73.929 1.00 65.88 515 VAL A CA 1
ATOM 3605 C C . VAL A 1 515 ? -38.126 -25.517 72.999 1.00 65.88 515 VAL A C 1
ATOM 3607 O O . VAL A 1 515 ? -37.087 -25.937 72.484 1.00 65.88 515 VAL A O 1
ATOM 3610 N N . GLY A 1 516 ? -39.294 -26.095 72.797 1.00 58.38 516 GLY A N 1
ATOM 3611 C CA . GLY A 1 516 ? -39.593 -27.144 71.827 1.00 58.38 516 GLY A CA 1
ATOM 3612 C C . GLY A 1 516 ? -40.685 -26.685 70.859 1.00 58.38 516 GLY A C 1
ATOM 3613 O O . GLY A 1 516 ? -41.563 -25.909 71.220 1.00 58.38 516 GLY A O 1
ATOM 3614 N N . GLN A 1 517 ? -40.667 -27.202 69.629 1.00 53.22 517 GLN A N 1
ATOM 3615 C CA . GLN A 1 517 ? -41.601 -26.849 68.539 1.00 53.22 517 GLN A CA 1
ATOM 3616 C C . GLN A 1 517 ? -43.077 -27.239 68.806 1.00 53.22 517 GLN A C 1
ATOM 3618 O O . GLN A 1 517 ? -43.928 -27.053 67.942 1.00 53.22 517 GLN A O 1
ATOM 3623 N N . ARG A 1 518 ? -43.356 -27.830 69.974 1.00 56.09 518 ARG A N 1
ATOM 3624 C CA . ARG A 1 518 ? -44.669 -28.239 70.495 1.00 56.09 518 ARG A CA 1
ATOM 3625 C C . ARG A 1 518 ? -44.727 -28.051 72.016 1.00 56.09 518 ARG A C 1
ATOM 3627 O O . ARG A 1 518 ? -45.216 -28.919 72.727 1.00 56.09 518 ARG A O 1
ATOM 3634 N N . SER A 1 519 ? -44.122 -26.984 72.534 1.00 55.66 519 SER A N 1
ATOM 3635 C CA . SER A 1 519 ? -44.085 -26.736 73.986 1.00 55.66 519 SER A CA 1
ATOM 3636 C C . SER A 1 519 ? -45.404 -26.158 74.466 1.00 55.66 519 SER A C 1
ATOM 3638 O O . SER A 1 519 ? -45.411 -25.075 75.014 1.00 55.66 519 SER A O 1
ATOM 3640 N N . PHE A 1 520 ? -46.511 -26.841 74.210 1.00 62.06 520 PHE A N 1
ATOM 3641 C CA . PHE A 1 520 ? -47.807 -26.484 74.773 1.00 62.06 520 PHE A CA 1
ATOM 3642 C C . PHE A 1 520 ? -47.921 -27.238 76.097 1.00 62.06 520 PHE A C 1
ATOM 3644 O O . PHE A 1 520 ? -48.592 -28.262 76.177 1.00 62.06 520 PHE A O 1
ATOM 3651 N N . ILE A 1 521 ? -47.164 -26.817 77.109 1.00 61.31 521 ILE A N 1
ATOM 3652 C CA . ILE A 1 521 ? -47.154 -27.447 78.436 1.00 61.31 521 ILE A CA 1
ATOM 3653 C C . ILE A 1 521 ? -48.566 -27.409 79.038 1.00 61.31 521 ILE A C 1
ATOM 3655 O O . ILE A 1 521 ? -48.929 -28.320 79.783 1.00 61.31 521 ILE A O 1
ATOM 3659 N N . ASP A 1 522 ? -49.369 -26.399 78.699 1.00 60.72 522 ASP A N 1
ATOM 3660 C CA . ASP A 1 522 ? -50.779 -26.285 79.088 1.00 60.72 522 ASP A CA 1
ATOM 3661 C C . ASP A 1 522 ? -51.796 -26.643 77.979 1.00 60.72 522 ASP A C 1
ATOM 3663 O O . ASP A 1 522 ? -53.002 -26.671 78.238 1.00 60.72 522 ASP A O 1
ATOM 3667 N N . GLY A 1 523 ? -51.326 -26.990 76.775 1.00 61.22 523 GLY A N 1
ATOM 3668 C CA . GLY A 1 523 ? -52.149 -27.460 75.657 1.00 61.22 523 GLY A CA 1
ATOM 3669 C C . GLY A 1 523 ? -52.930 -26.378 74.896 1.00 61.22 523 GLY A C 1
ATOM 3670 O O . GLY A 1 523 ? -53.846 -26.727 74.146 1.00 61.22 523 GLY A O 1
ATOM 3671 N N . ASP A 1 524 ? -52.609 -25.090 75.055 1.00 62.62 524 ASP A N 1
ATOM 3672 C CA . ASP A 1 524 ? -53.394 -23.974 74.497 1.00 62.62 524 ASP A CA 1
ATOM 3673 C C . ASP A 1 524 ? -53.035 -23.558 73.049 1.00 62.62 524 ASP A C 1
ATOM 3675 O O . ASP A 1 524 ? -53.666 -22.671 72.469 1.00 62.62 524 ASP A O 1
ATOM 3679 N N . ALA A 1 525 ? -52.078 -24.258 72.433 1.00 66.94 525 ALA A N 1
ATOM 3680 C CA . ALA A 1 525 ? -51.522 -23.981 71.106 1.00 66.94 525 ALA A CA 1
ATOM 3681 C C . ALA A 1 525 ? -50.702 -22.672 70.985 1.00 66.94 525 ALA A C 1
ATOM 3683 O O . ALA A 1 525 ? -50.327 -22.308 69.865 1.00 66.94 525 ALA A O 1
ATOM 3684 N N . VAL A 1 526 ? -50.342 -22.031 72.102 1.00 64.38 526 VAL A N 1
ATOM 3685 C CA . VAL A 1 526 ? -49.343 -20.957 72.208 1.00 64.38 526 VAL A CA 1
ATOM 3686 C C . VAL A 1 526 ? -48.041 -21.537 72.796 1.00 64.38 526 VAL A C 1
ATOM 3688 O O . VAL A 1 526 ? -48.081 -22.258 73.785 1.00 64.38 526 VAL A O 1
ATOM 3691 N N . PRO A 1 527 ? -46.856 -21.331 72.192 1.00 65.00 527 PRO A N 1
ATOM 3692 C CA . PRO A 1 527 ? -45.624 -21.952 72.683 1.00 65.00 527 PRO A CA 1
ATOM 3693 C C . PRO A 1 527 ? -45.179 -21.451 74.065 1.00 65.00 527 PRO A C 1
ATOM 3695 O O . PRO A 1 527 ? -45.016 -20.252 74.264 1.00 65.00 527 PRO A O 1
ATOM 3698 N N . ASP A 1 528 ? -44.813 -22.373 74.955 1.00 66.06 528 ASP A N 1
ATOM 3699 C CA . ASP A 1 528 ? -44.299 -22.078 76.295 1.00 66.06 528 ASP A CA 1
ATOM 3700 C C . ASP A 1 528 ? -42.769 -22.034 76.360 1.00 66.06 528 ASP A C 1
ATOM 3702 O O . ASP A 1 528 ? -42.037 -22.666 75.584 1.00 66.06 528 ASP A O 1
ATOM 3706 N N . LEU A 1 529 ? -42.261 -21.317 77.364 1.00 69.00 529 LEU A N 1
ATOM 3707 C CA . LEU A 1 529 ? -40.838 -21.124 77.609 1.00 69.00 529 LEU A CA 1
ATOM 3708 C C . LEU A 1 529 ? -40.401 -21.748 78.935 1.00 69.00 529 LEU A C 1
ATOM 3710 O O . LEU A 1 529 ? -40.923 -21.422 79.997 1.00 69.00 529 LEU A O 1
ATOM 3714 N N . VAL A 1 530 ? -39.337 -22.555 78.905 1.00 70.75 530 VAL A N 1
ATOM 3715 C CA . VAL A 1 530 ? -38.715 -23.085 80.124 1.00 70.75 530 VAL A CA 1
ATOM 3716 C C . VAL A 1 530 ? -37.423 -22.331 80.445 1.00 70.75 530 VAL A C 1
ATOM 3718 O O . VAL A 1 530 ? -36.503 -22.252 79.626 1.00 70.75 530 VAL A O 1
ATOM 3721 N N . VAL A 1 531 ? -37.328 -21.801 81.664 1.00 69.19 531 VAL A N 1
ATOM 3722 C CA . VAL A 1 531 ? -36.244 -20.928 82.132 1.00 69.19 531 VAL A CA 1
ATOM 3723 C C . VAL A 1 531 ? -35.540 -21.537 83.339 1.00 69.19 531 VAL A C 1
ATOM 3725 O O . VAL A 1 531 ? -36.135 -21.785 84.383 1.00 69.19 531 VAL A O 1
ATOM 3728 N N . GLY A 1 532 ? -34.234 -21.751 83.223 1.00 68.50 532 GLY A N 1
ATOM 3729 C CA . GLY A 1 532 ? -33.380 -22.178 84.324 1.00 68.50 532 GLY A CA 1
ATOM 3730 C C . GLY A 1 532 ? -32.902 -21.001 85.173 1.00 68.50 532 GLY A C 1
ATOM 3731 O O . GLY A 1 532 ? -32.432 -19.992 84.642 1.00 68.50 532 GLY A O 1
ATOM 3732 N N . ALA A 1 533 ? -32.963 -21.165 86.493 1.00 68.06 533 ALA A N 1
ATOM 3733 C CA . ALA A 1 533 ? -32.392 -20.250 87.475 1.00 68.06 533 ALA A CA 1
ATOM 3734 C C . ALA A 1 533 ? -31.577 -21.042 88.509 1.00 68.06 533 ALA A C 1
ATOM 3736 O O . ALA A 1 533 ? -32.096 -21.432 89.565 1.00 68.06 533 ALA A O 1
ATOM 3737 N N . PRO A 1 534 ? -30.297 -21.334 88.224 1.00 64.94 534 PRO A N 1
ATOM 3738 C CA . PRO A 1 534 ? -29.434 -21.923 89.229 1.00 64.94 534 PRO A CA 1
ATOM 3739 C C . PRO A 1 534 ? -29.291 -20.953 90.408 1.00 64.94 534 PRO A C 1
ATOM 3741 O O . PRO A 1 534 ? -29.386 -19.737 90.244 1.00 64.94 534 PRO A O 1
ATOM 3744 N N . TYR A 1 535 ? -29.075 -21.503 91.602 1.00 63.22 535 TYR A N 1
ATOM 3745 C CA . TYR A 1 535 ? -28.941 -20.756 92.864 1.00 63.22 535 TYR A CA 1
ATOM 3746 C C . TYR A 1 535 ? -30.246 -20.168 93.424 1.00 63.22 535 TYR A C 1
ATOM 3748 O O . TYR A 1 535 ? -30.238 -19.567 94.494 1.00 63.22 535 TYR A O 1
ATOM 3756 N N . ALA A 1 536 ? -31.383 -20.409 92.765 1.00 58.53 536 ALA A N 1
ATOM 3757 C CA . ALA A 1 536 ? -32.703 -20.085 93.290 1.00 58.53 536 ALA A CA 1
ATOM 3758 C C . ALA A 1 536 ? -33.164 -21.143 94.319 1.00 58.53 536 ALA A C 1
ATOM 3760 O O . ALA A 1 536 ? -33.800 -22.125 93.951 1.00 58.53 536 ALA A O 1
ATOM 3761 N N . ASP A 1 537 ? -32.850 -20.979 95.608 1.00 56.00 537 ASP A N 1
ATOM 3762 C CA . ASP A 1 537 ? -33.461 -21.774 96.690 1.00 56.00 537 ASP A CA 1
ATOM 3763 C C . ASP A 1 537 ? -33.782 -20.918 97.924 1.00 56.00 537 ASP A C 1
ATOM 3765 O O . ASP A 1 537 ? -32.947 -20.169 98.432 1.00 56.00 537 ASP A O 1
ATOM 3769 N N . LEU A 1 538 ? -35.008 -21.075 98.427 1.00 49.91 538 LEU A N 1
ATOM 3770 C CA . LEU A 1 538 ? -35.552 -20.379 99.594 1.00 49.91 538 LEU A CA 1
ATOM 3771 C C . LEU A 1 538 ? -35.350 -21.168 100.906 1.00 49.91 538 LEU A C 1
ATOM 3773 O O . LEU A 1 538 ? -35.609 -20.634 101.985 1.00 49.91 538 LEU A O 1
ATOM 3777 N N . VAL A 1 539 ? -34.862 -22.418 100.856 1.00 47.47 539 VAL A N 1
ATOM 3778 C CA . VAL A 1 539 ? -34.781 -23.329 102.019 1.00 47.47 539 VAL A CA 1
ATOM 3779 C C . VAL A 1 539 ? -33.334 -23.695 102.396 1.00 47.47 539 VAL A C 1
ATOM 3781 O O . VAL A 1 539 ? -33.037 -24.797 102.857 1.00 47.47 539 VAL A O 1
ATOM 3784 N N . ARG A 1 540 ? -32.418 -22.722 102.293 1.00 50.91 540 ARG A N 1
ATOM 3785 C CA . ARG A 1 540 ? -31.039 -22.784 102.827 1.00 50.91 540 ARG A CA 1
ATOM 3786 C C . ARG A 1 540 ? -30.161 -23.922 102.277 1.00 50.91 540 ARG A C 1
ATOM 3788 O O . ARG A 1 540 ? -29.193 -24.285 102.951 1.00 50.91 540 ARG A O 1
ATOM 3795 N N . ARG A 1 541 ? -30.422 -24.483 101.088 1.00 51.62 541 ARG A N 1
ATOM 3796 C CA . ARG A 1 541 ? -29.475 -25.424 100.468 1.00 51.62 541 ARG A CA 1
ATOM 3797 C C . ARG A 1 541 ? -28.502 -24.660 99.562 1.00 51.62 541 ARG A C 1
ATOM 3799 O O . ARG A 1 541 ? -28.917 -24.120 98.538 1.00 51.62 541 ARG A O 1
ATOM 3806 N N . PRO A 1 542 ? -27.200 -24.596 99.897 1.00 50.41 542 PRO A N 1
ATOM 3807 C CA . PRO A 1 542 ? -26.224 -24.010 98.987 1.00 50.41 542 PRO A CA 1
ATOM 3808 C C . PRO A 1 542 ? -26.211 -24.808 97.673 1.00 50.41 542 PRO A C 1
ATOM 3810 O O . PRO A 1 542 ? -26.197 -26.038 97.701 1.00 50.41 542 PRO A O 1
ATOM 3813 N N . PHE A 1 543 ? -26.203 -24.103 96.535 1.00 52.62 543 PHE A N 1
ATOM 3814 C CA . PHE A 1 543 ? -26.151 -24.656 95.168 1.00 52.62 543 PHE A CA 1
ATOM 3815 C C . PHE A 1 543 ? -27.398 -25.359 94.617 1.00 52.62 543 PHE A C 1
ATOM 3817 O O . PHE A 1 543 ? -27.317 -25.960 93.544 1.00 52.62 543 PHE A O 1
ATOM 3824 N N . ALA A 1 544 ? -28.542 -25.272 95.293 1.00 55.12 544 ALA A N 1
ATOM 3825 C CA . ALA A 1 544 ? -29.818 -25.660 94.694 1.00 55.12 544 ALA A CA 1
ATOM 3826 C C . ALA A 1 544 ? -30.259 -24.646 93.615 1.00 55.12 544 ALA A C 1
ATOM 3828 O O . ALA A 1 544 ? -29.703 -23.556 93.521 1.00 55.12 544 ALA A O 1
ATOM 3829 N N . GLY A 1 545 ? -31.225 -25.000 92.768 1.00 61.62 545 GLY A N 1
ATOM 3830 C CA . GLY A 1 545 ? -31.754 -24.108 91.732 1.00 61.62 545 GLY A CA 1
ATOM 3831 C C . GLY A 1 545 ? -33.176 -24.475 91.321 1.00 61.62 545 GLY A C 1
ATOM 3832 O O . GLY A 1 545 ? -33.640 -25.574 91.630 1.00 61.62 545 GLY A O 1
ATOM 3833 N N . LYS A 1 546 ? -33.847 -23.557 90.617 1.00 59.59 546 LYS A N 1
ATOM 3834 C CA . LYS A 1 546 ? -35.218 -23.711 90.103 1.00 59.59 546 LYS A CA 1
ATOM 3835 C C . LYS A 1 546 ? -35.234 -23.766 88.576 1.00 59.59 546 LYS A C 1
ATOM 3837 O O . LYS A 1 546 ? -34.312 -23.301 87.900 1.00 59.59 546 LYS A O 1
ATOM 3842 N N . VAL A 1 547 ? -36.313 -24.331 88.050 1.00 60.34 547 VAL A N 1
ATOM 3843 C CA . VAL A 1 547 ? -36.705 -24.244 86.644 1.00 60.34 547 VAL A CA 1
ATOM 3844 C C . VAL A 1 547 ? -38.128 -23.696 86.623 1.00 60.34 547 VAL A C 1
ATOM 3846 O O . VAL A 1 547 ? -38.985 -24.214 87.334 1.00 60.34 547 VAL A O 1
ATOM 3849 N N . TYR A 1 548 ? -38.354 -22.645 85.846 1.00 63.75 548 TYR A N 1
ATOM 3850 C CA . TYR A 1 548 ? -39.656 -22.024 85.632 1.00 63.75 548 TYR A CA 1
ATOM 3851 C C . TYR A 1 548 ? -40.196 -22.465 84.273 1.00 63.75 548 TYR A C 1
ATOM 3853 O O . TYR A 1 548 ? -39.432 -22.518 83.312 1.00 63.75 548 TYR A O 1
ATOM 3861 N N . ALA A 1 549 ? -41.486 -22.772 84.192 1.00 62.19 549 ALA A N 1
ATOM 3862 C CA . ALA A 1 549 ? -42.210 -22.899 82.934 1.00 62.19 549 ALA A CA 1
ATOM 3863 C C . ALA A 1 549 ? -43.144 -21.689 82.834 1.00 62.19 549 ALA A C 1
ATOM 3865 O O . ALA A 1 549 ? -43.911 -21.426 83.758 1.00 62.19 549 ALA A O 1
ATOM 3866 N N . LEU A 1 550 ? -43.005 -20.918 81.765 1.00 61.53 550 LEU A N 1
ATOM 3867 C CA . LEU A 1 550 ? -43.778 -19.718 81.484 1.00 61.53 550 LEU A CA 1
ATOM 3868 C C . LEU A 1 550 ? -44.706 -20.053 80.327 1.00 61.53 550 LEU A C 1
ATOM 3870 O O . LEU A 1 550 ? -44.216 -20.356 79.239 1.00 61.53 550 LEU A O 1
ATOM 3874 N N . SER A 1 551 ? -46.007 -20.022 80.599 1.00 60.44 551 SER A N 1
ATOM 3875 C CA . SER A 1 551 ? -47.022 -20.243 79.575 1.00 60.44 551 SER A CA 1
ATOM 3876 C C . SER A 1 551 ? -47.178 -19.000 78.692 1.00 60.44 551 SER A C 1
ATOM 3878 O O . SER A 1 551 ? -47.010 -17.874 79.185 1.00 60.44 551 SER A O 1
ATOM 3880 N N . GLY A 1 552 ? -47.403 -19.203 77.394 1.00 57.53 552 GLY A N 1
ATOM 3881 C CA . GLY A 1 552 ? -47.719 -18.125 76.455 1.00 57.53 552 GLY A CA 1
ATOM 3882 C C . GLY A 1 552 ? -49.040 -17.429 76.803 1.00 57.53 552 GLY A C 1
ATOM 3883 O O . GLY A 1 552 ? -49.912 -18.003 77.445 1.00 57.53 552 GLY A O 1
ATOM 3884 N N . ALA A 1 553 ? -49.205 -16.156 76.434 1.00 55.78 553 ALA A N 1
ATOM 3885 C CA . ALA A 1 553 ? -50.401 -15.391 76.799 1.00 55.78 553 ALA A CA 1
ATOM 3886 C C . ALA A 1 553 ? -51.128 -14.853 75.567 1.00 55.78 553 ALA A C 1
ATOM 3888 O O . ALA A 1 553 ? -50.520 -14.220 74.716 1.00 55.78 553 ALA A O 1
ATOM 3889 N N . ALA A 1 554 ? -52.461 -14.962 75.542 1.00 45.16 554 ALA A N 1
ATOM 3890 C CA . ALA A 1 554 ? -53.300 -14.258 74.562 1.00 45.16 554 ALA A CA 1
ATOM 3891 C C . ALA A 1 554 ? -53.413 -12.735 74.828 1.00 45.16 554 ALA A C 1
ATOM 3893 O O . ALA A 1 554 ? -54.066 -12.017 74.067 1.00 45.16 554 ALA A O 1
ATOM 3894 N N . ALA A 1 555 ? -52.843 -12.234 75.934 1.00 39.31 555 ALA A N 1
ATOM 3895 C CA . ALA A 1 555 ? -52.818 -10.813 76.278 1.00 39.31 555 ALA A CA 1
ATOM 3896 C C . ALA A 1 555 ? -51.538 -10.431 77.059 1.00 39.31 555 ALA A C 1
ATOM 3898 O O . ALA A 1 555 ? -51.206 -11.089 78.045 1.00 39.31 555 ALA A O 1
ATOM 3899 N N . PRO A 1 556 ? -50.840 -9.344 76.681 1.00 37.31 556 PRO A N 1
ATOM 3900 C CA . PRO A 1 556 ? -49.534 -9.005 77.243 1.00 37.31 556 PRO A CA 1
ATOM 3901 C C . PRO A 1 556 ? -49.611 -8.236 78.584 1.00 37.31 556 PRO A C 1
ATOM 3903 O O . PRO A 1 556 ? -50.337 -7.246 78.702 1.00 37.31 556 PRO A O 1
ATOM 3906 N N . GLY A 1 557 ? -48.819 -8.648 79.586 1.00 41.28 557 GLY A N 1
ATOM 3907 C CA . GLY A 1 557 ? -48.686 -7.987 80.895 1.00 41.28 557 GLY A CA 1
ATOM 3908 C C . GLY A 1 557 ? -47.416 -8.396 81.665 1.00 41.28 557 GLY A C 1
ATOM 3909 O O . GLY A 1 557 ? -46.877 -9.478 81.458 1.00 41.28 557 GLY A O 1
ATOM 3910 N N . ILE A 1 558 ? -46.915 -7.518 82.546 1.00 37.62 558 ILE A N 1
ATOM 3911 C CA . ILE A 1 558 ? -45.725 -7.763 83.390 1.00 37.62 558 ILE A CA 1
ATOM 3912 C C . ILE A 1 558 ? -46.076 -8.771 84.496 1.00 37.62 558 ILE A C 1
ATOM 3914 O O . ILE A 1 558 ? -46.994 -8.518 85.276 1.00 37.62 558 ILE A O 1
ATOM 3918 N N . VAL A 1 559 ? -45.309 -9.861 84.617 1.00 44.22 559 VAL A N 1
ATOM 3919 C CA . VAL A 1 559 ? -45.442 -10.848 85.705 1.00 44.22 559 VAL A CA 1
ATOM 3920 C C . VAL A 1 559 ? -44.237 -10.745 86.643 1.00 44.22 559 VAL A C 1
ATOM 3922 O O . VAL A 1 559 ? -43.130 -11.150 86.293 1.00 44.22 559 VAL A O 1
ATOM 3925 N N . ASP A 1 560 ? -44.448 -10.224 87.855 1.00 42.38 560 ASP A N 1
ATOM 3926 C CA . ASP A 1 560 ? -43.501 -10.404 88.961 1.00 42.38 560 ASP A CA 1
ATOM 3927 C C . ASP A 1 560 ? -43.769 -11.778 89.597 1.00 42.38 560 ASP A C 1
ATOM 3929 O O . ASP A 1 560 ? -44.842 -12.042 90.146 1.00 42.38 560 ASP A O 1
ATOM 3933 N N . LEU A 1 561 ? -42.789 -12.680 89.517 1.00 43.22 561 LEU A N 1
ATOM 3934 C CA . LEU A 1 561 ? -42.906 -14.042 90.045 1.00 43.22 561 LEU A CA 1
ATOM 3935 C C . LEU A 1 561 ? -43.149 -14.076 91.566 1.00 43.22 561 LEU A C 1
ATOM 3937 O O . LEU A 1 561 ? -43.615 -15.090 92.082 1.00 43.22 561 LEU A O 1
ATOM 3941 N N . GLN A 1 562 ? -42.889 -12.982 92.296 1.00 41.75 562 GLN A N 1
ATOM 3942 C CA . GLN A 1 562 ? -43.211 -12.887 93.722 1.00 41.75 562 GLN A CA 1
ATOM 3943 C C . GLN A 1 562 ? -44.678 -12.528 94.004 1.00 41.75 562 GLN A C 1
ATOM 3945 O O . GLN A 1 562 ? -45.196 -12.960 95.034 1.00 41.75 562 GLN A O 1
ATOM 3950 N N . THR A 1 563 ? -45.363 -11.780 93.129 1.00 39.41 563 THR A N 1
ATOM 3951 C CA . THR A 1 563 ? -46.798 -11.470 93.295 1.00 39.41 563 THR A CA 1
ATOM 3952 C C . THR A 1 563 ? -47.681 -12.608 92.795 1.00 39.41 563 THR A C 1
ATOM 3954 O O . THR A 1 563 ? -48.647 -12.954 93.470 1.00 39.41 563 THR A O 1
ATOM 3957 N N . ALA A 1 564 ? -47.293 -13.279 91.705 1.00 37.00 564 ALA A N 1
ATOM 3958 C CA . ALA A 1 564 ? -47.971 -14.485 91.214 1.00 37.00 564 ALA A CA 1
ATOM 3959 C C . ALA A 1 564 ? -47.881 -15.670 92.200 1.00 37.00 564 ALA A C 1
ATOM 3961 O O . ALA A 1 564 ? -48.765 -16.518 92.248 1.00 37.00 564 ALA A O 1
ATOM 3962 N N . ALA A 1 565 ? -46.841 -15.719 93.042 1.00 35.66 565 ALA A N 1
ATOM 3963 C CA . ALA A 1 565 ? -46.734 -16.701 94.122 1.00 35.66 565 ALA A CA 1
ATOM 3964 C C . ALA A 1 565 ? -47.588 -16.358 95.365 1.00 35.66 565 ALA A C 1
ATOM 3966 O O . ALA A 1 565 ? -47.777 -17.216 96.229 1.00 35.66 565 ALA A O 1
ATOM 3967 N N . ALA A 1 566 ? -48.074 -15.115 95.488 1.00 33.47 566 ALA A N 1
ATOM 3968 C CA . ALA A 1 566 ? -48.819 -14.626 96.652 1.00 33.47 566 ALA A CA 1
ATOM 3969 C C . ALA A 1 566 ? -50.347 -14.629 96.453 1.00 33.47 566 ALA A C 1
ATOM 3971 O O . ALA A 1 566 ? -51.083 -14.710 97.439 1.00 33.47 566 ALA A O 1
ATOM 3972 N N . GLU A 1 567 ? -50.828 -14.578 95.211 1.00 31.58 567 GLU A N 1
ATOM 3973 C CA . GLU A 1 567 ? -52.252 -14.593 94.871 1.00 31.58 567 GLU A CA 1
ATOM 3974 C C . GLU A 1 567 ? -52.564 -15.828 94.021 1.00 31.58 567 GLU A C 1
ATOM 3976 O O . GLU A 1 567 ? -51.953 -16.047 92.983 1.00 31.58 567 GLU A O 1
ATOM 3981 N N . GLY A 1 568 ? -53.506 -16.664 94.470 1.00 36.06 568 GLY A N 1
ATOM 3982 C CA . GLY A 1 568 ? -53.984 -17.833 93.724 1.00 36.06 568 GLY A CA 1
ATOM 3983 C C . GLY A 1 568 ? -54.846 -17.447 92.517 1.00 36.06 568 GLY A C 1
ATOM 3984 O O . GLY A 1 568 ? -56.015 -17.826 92.467 1.00 36.06 568 GLY A O 1
ATOM 3985 N N . ASP A 1 569 ? -54.291 -16.658 91.599 1.00 32.41 569 ASP A N 1
ATOM 3986 C CA . ASP A 1 569 ? -54.919 -16.231 90.351 1.00 32.41 569 ASP A CA 1
ATOM 3987 C C . ASP A 1 569 ? -54.795 -17.339 89.282 1.00 32.41 569 ASP A C 1
ATOM 3989 O O . ASP A 1 569 ? -53.681 -17.684 88.886 1.00 32.41 569 ASP A O 1
ATOM 3993 N N . PRO A 1 570 ? -55.908 -17.924 88.799 1.00 34.72 570 PRO A N 1
ATOM 3994 C CA . PRO A 1 570 ? -55.886 -18.985 87.793 1.00 34.72 570 PRO A CA 1
ATOM 3995 C C . PRO A 1 570 ? -55.576 -18.503 86.361 1.00 34.72 570 PRO A C 1
ATOM 3997 O O . PRO A 1 570 ? -55.580 -19.334 85.456 1.00 34.72 570 PRO A O 1
ATOM 4000 N N . ALA A 1 571 ? -55.327 -17.206 86.131 1.00 30.81 571 ALA A N 1
ATOM 4001 C CA . ALA A 1 571 ? -54.923 -16.659 84.827 1.00 30.81 571 ALA A CA 1
ATOM 4002 C C . ALA A 1 571 ? -53.419 -16.320 84.723 1.00 30.81 571 ALA A C 1
ATOM 4004 O O . ALA A 1 571 ? -52.972 -15.822 83.690 1.00 30.81 571 ALA A O 1
ATOM 4005 N N . ALA A 1 572 ? -52.628 -16.600 85.764 1.00 31.41 572 ALA A N 1
ATOM 4006 C CA . ALA A 1 572 ? -51.177 -16.468 85.741 1.00 31.41 572 ALA A CA 1
ATOM 4007 C C . ALA A 1 572 ? -50.527 -17.856 85.644 1.00 31.41 572 ALA A C 1
ATOM 4009 O O . ALA A 1 572 ? -50.837 -18.750 86.428 1.00 31.41 572 ALA A O 1
ATOM 4010 N N . SER A 1 573 ? -49.631 -18.007 84.665 1.00 33.41 573 SER A N 1
ATOM 4011 C CA . SER A 1 573 ? -48.715 -19.135 84.447 1.00 33.41 573 SER A CA 1
ATOM 4012 C C . SER A 1 573 ? -48.435 -20.009 85.682 1.00 33.41 573 SER A C 1
ATOM 4014 O O . SER A 1 573 ? -48.112 -19.525 86.767 1.00 33.41 573 SER A O 1
ATOM 4016 N N . THR A 1 574 ? -48.522 -21.329 85.502 1.00 32.16 574 THR A N 1
ATOM 4017 C CA . THR A 1 574 ? -48.271 -22.325 86.553 1.00 32.16 574 THR A CA 1
ATOM 4018 C C . THR A 1 574 ? -46.853 -22.181 87.121 1.00 32.16 574 THR A C 1
ATOM 4020 O O . THR A 1 574 ? -45.879 -22.704 86.580 1.00 32.16 574 THR A O 1
ATOM 4023 N N . VAL A 1 575 ? -46.724 -21.492 88.257 1.00 31.17 575 VAL A N 1
ATOM 4024 C CA . VAL A 1 575 ? -45.478 -21.413 89.025 1.00 31.17 575 VAL A CA 1
ATOM 4025 C C . VAL A 1 575 ? -45.208 -22.791 89.638 1.00 31.17 575 VAL A C 1
ATOM 4027 O O . VAL A 1 575 ? -45.839 -23.181 90.620 1.00 31.17 575 VAL A O 1
ATOM 4030 N N . LEU A 1 576 ? -44.238 -23.542 89.107 1.00 30.22 576 LEU A N 1
ATOM 4031 C CA . LEU A 1 576 ? -43.694 -24.734 89.774 1.00 30.22 576 LEU A CA 1
ATOM 4032 C C . LEU A 1 576 ? -42.840 -24.305 90.986 1.00 30.22 576 LEU A C 1
ATOM 4034 O O . LEU A 1 576 ? -41.610 -24.331 90.966 1.00 30.22 576 LEU A O 1
ATOM 4038 N N . GLY A 1 577 ? -43.513 -23.864 92.051 1.00 25.88 577 GLY A N 1
ATOM 4039 C CA . GLY A 1 577 ? -42.939 -23.465 93.334 1.00 25.88 577 GLY A CA 1
ATOM 4040 C C . GLY A 1 577 ? -43.331 -24.429 94.456 1.00 25.88 577 GLY A C 1
ATOM 4041 O O . GLY A 1 577 ? -44.480 -24.835 94.596 1.00 25.88 577 GLY A O 1
ATOM 4042 N N . ALA A 1 578 ? -42.362 -24.815 95.282 1.00 25.20 578 ALA A N 1
ATOM 4043 C CA . ALA A 1 578 ? -42.567 -25.719 96.404 1.00 25.20 578 ALA A CA 1
ATOM 4044 C C . ALA A 1 578 ? -43.465 -25.115 97.515 1.00 25.20 578 ALA A C 1
ATOM 4046 O O . ALA A 1 578 ? -43.054 -24.201 98.220 1.00 25.20 578 ALA A O 1
ATOM 4047 N N . ALA A 1 579 ? -44.626 -25.753 97.712 1.00 23.84 579 ALA A N 1
ATOM 4048 C CA . ALA A 1 579 ? -45.429 -25.909 98.937 1.00 23.84 579 ALA A CA 1
ATOM 4049 C C . ALA A 1 579 ? -46.233 -24.720 99.524 1.00 23.84 579 ALA A C 1
ATOM 4051 O O . ALA A 1 579 ? -45.746 -23.984 100.377 1.00 23.84 579 ALA A O 1
ATOM 4052 N N . ALA A 1 580 ? -47.552 -24.738 99.286 1.00 22.36 580 ALA A N 1
ATOM 4053 C CA . ALA A 1 580 ? -48.573 -24.785 100.345 1.00 22.36 580 ALA A CA 1
ATOM 4054 C C . ALA A 1 580 ? -49.842 -25.495 99.823 1.00 22.36 580 ALA A C 1
ATOM 4056 O O . ALA A 1 580 ? -50.197 -25.390 98.656 1.00 22.36 580 ALA A O 1
ATOM 4057 N N . ALA A 1 581 ? -50.465 -26.303 100.678 1.00 24.88 581 ALA A N 1
ATOM 4058 C CA . ALA A 1 581 ? -51.451 -27.328 100.342 1.00 24.88 581 ALA A CA 1
ATOM 4059 C C . ALA A 1 581 ? -52.793 -26.792 99.805 1.00 24.88 581 ALA A C 1
ATOM 4061 O O . ALA A 1 581 ? -53.371 -25.890 100.406 1.00 24.88 581 ALA A O 1
ATOM 4062 N N . GLY A 1 582 ? -53.345 -27.437 98.764 1.00 22.88 582 GLY A N 1
ATOM 4063 C CA . GLY A 1 582 ? -54.719 -27.154 98.334 1.00 22.88 582 GLY A CA 1
ATOM 4064 C C . GLY A 1 582 ? -55.243 -27.746 97.017 1.00 22.88 582 GLY A C 1
ATOM 4065 O O . GLY A 1 582 ? -56.016 -27.063 96.370 1.00 22.88 582 GLY A O 1
ATOM 4066 N N . GLY A 1 583 ? -54.910 -28.992 96.643 1.00 23.72 583 GLY A N 1
ATOM 4067 C CA . GLY A 1 583 ? -55.742 -29.803 95.724 1.00 23.72 583 GLY A CA 1
ATOM 4068 C C . GLY A 1 583 ? -55.290 -29.952 94.257 1.00 23.72 583 GLY A C 1
ATOM 4069 O O . GLY A 1 583 ? -55.542 -29.068 93.457 1.00 23.72 583 GLY A O 1
ATOM 4070 N N . TYR A 1 584 ? -54.762 -31.151 93.940 1.00 23.92 584 T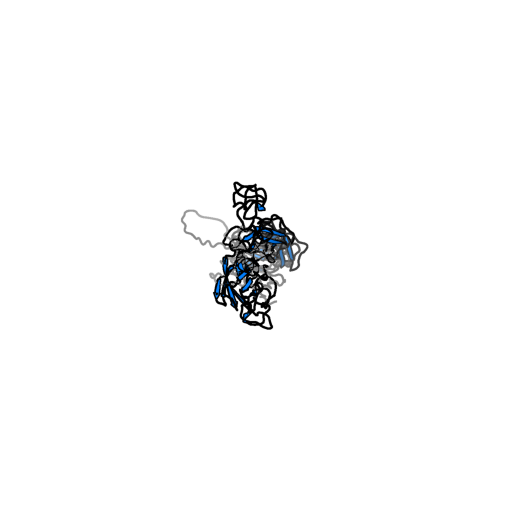YR A N 1
ATOM 4071 C CA . TYR A 1 584 ? -54.669 -31.849 92.630 1.00 23.92 584 TYR A CA 1
ATOM 4072 C C . TYR A 1 584 ? -53.929 -31.111 91.486 1.00 23.92 584 TYR A C 1
ATOM 4074 O O . TYR A 1 584 ? -54.449 -30.161 90.931 1.00 23.92 584 TYR A O 1
ATOM 4082 N N . LEU A 1 585 ? -52.709 -31.487 91.071 1.00 27.50 585 LEU A N 1
ATOM 4083 C CA . LEU A 1 585 ? -52.285 -32.781 90.500 1.00 27.50 585 LEU A CA 1
ATOM 4084 C C . LEU A 1 585 ? -50.968 -33.307 91.131 1.00 27.50 585 LEU A C 1
ATOM 4086 O O . LEU A 1 585 ? -50.037 -32.525 91.330 1.00 27.50 585 LEU A O 1
ATOM 4090 N N . PRO A 1 586 ? -50.842 -34.610 91.449 1.00 29.38 586 PRO A N 1
ATOM 4091 C CA . PRO A 1 586 ? -49.699 -35.141 92.180 1.00 29.38 586 PRO A CA 1
ATOM 4092 C C . PRO A 1 586 ? -48.744 -35.901 91.252 1.00 29.38 586 PRO A C 1
ATOM 4094 O O . PRO A 1 586 ? -48.833 -37.117 91.232 1.00 29.38 586 PRO A O 1
ATOM 4097 N N . GLU A 1 587 ? -47.831 -35.267 90.500 1.00 31.20 587 GLU A N 1
ATOM 4098 C CA . GLU A 1 587 ? -46.815 -36.100 89.811 1.00 31.20 587 GLU A CA 1
ATOM 4099 C C . GLU A 1 587 ? -45.462 -35.500 89.399 1.00 31.20 587 GLU A C 1
ATOM 4101 O O . GLU A 1 587 ? -44.647 -36.244 88.867 1.00 31.20 587 GLU A O 1
ATOM 4106 N N . PHE A 1 588 ? -45.101 -34.251 89.729 1.00 32.16 588 PHE A N 1
ATOM 4107 C CA . PHE A 1 588 ? -43.725 -33.780 89.467 1.00 32.16 588 PHE A CA 1
ATOM 4108 C C . PHE A 1 588 ? -43.104 -32.982 90.624 1.00 32.16 588 PHE A C 1
ATOM 4110 O O . PHE A 1 588 ? -43.082 -31.756 90.650 1.00 32.16 588 PHE A O 1
ATOM 4117 N N . GLN A 1 589 ? -42.533 -33.708 91.590 1.00 30.72 589 GLN A N 1
ATOM 4118 C CA . GLN A 1 589 ? -41.494 -33.203 92.493 1.00 30.72 589 GLN A CA 1
ATOM 4119 C C . GLN A 1 589 ? -40.220 -34.026 92.281 1.00 30.72 589 GLN A C 1
ATOM 4121 O O . GLN A 1 589 ? -40.063 -35.096 92.864 1.00 30.72 589 GLN A O 1
ATOM 4126 N N . ALA A 1 590 ? -39.273 -33.522 91.488 1.00 33.22 590 ALA A N 1
ATOM 4127 C CA . ALA A 1 590 ? -37.918 -34.070 91.462 1.00 33.22 590 ALA A CA 1
ATOM 4128 C C . ALA A 1 590 ? -37.039 -33.350 92.498 1.00 33.22 590 ALA A C 1
ATOM 4130 O O . ALA A 1 590 ? -36.081 -32.658 92.162 1.00 33.22 590 ALA A O 1
ATOM 4131 N N . THR A 1 591 ? -37.360 -33.510 93.784 1.00 36.12 591 THR A N 1
ATOM 4132 C CA . THR A 1 591 ? -36.429 -33.163 94.865 1.00 36.12 591 THR A CA 1
ATOM 4133 C C . THR A 1 591 ? -35.543 -34.381 95.103 1.00 36.12 591 THR A C 1
ATOM 4135 O O . THR A 1 591 ? -35.892 -35.263 95.887 1.00 36.12 591 THR A O 1
ATOM 4138 N N . LEU A 1 592 ? -34.397 -34.478 94.425 1.00 33.91 592 LEU A N 1
ATOM 4139 C CA . LEU A 1 592 ? -33.392 -35.460 94.832 1.00 33.91 592 LEU A CA 1
ATOM 4140 C C . LEU A 1 592 ? -32.833 -35.025 96.194 1.00 33.91 592 LEU A C 1
ATOM 4142 O O . LEU A 1 592 ? -32.020 -34.107 96.297 1.00 33.91 592 LEU A O 1
ATOM 4146 N N . ASN A 1 593 ? -33.302 -35.678 97.259 1.00 35.38 593 ASN A N 1
ATOM 4147 C CA . ASN A 1 593 ? -32.638 -35.694 98.561 1.00 35.38 593 ASN A CA 1
ATOM 4148 C C . ASN A 1 593 ? -31.368 -36.554 98.458 1.00 35.38 593 ASN A C 1
ATOM 4150 O O . ASN A 1 593 ? -31.276 -37.621 99.057 1.00 35.38 593 ASN A O 1
ATOM 4154 N N . GLU A 1 594 ? -30.385 -36.095 97.692 1.00 38.00 594 GLU A N 1
ATOM 4155 C CA . GLU A 1 594 ? -29.013 -36.572 97.845 1.00 38.00 594 GLU A CA 1
ATOM 4156 C C . GLU A 1 594 ? -28.413 -35.851 99.065 1.00 38.00 594 GLU A C 1
ATOM 4158 O O . GLU A 1 594 ? -28.713 -34.682 99.319 1.00 38.00 594 GLU A O 1
ATOM 4163 N N . GLY A 1 595 ? -27.651 -36.581 99.881 1.00 38.91 595 GLY A N 1
ATOM 4164 C CA . GLY A 1 595 ? -27.207 -36.178 101.220 1.00 38.91 595 GLY A CA 1
ATOM 4165 C C . GLY A 1 595 ? -26.422 -34.852 101.318 1.00 38.91 595 GLY A C 1
ATOM 4166 O O . GLY A 1 595 ? -26.147 -34.193 100.318 1.00 38.91 595 GLY A O 1
ATOM 4167 N N . PRO A 1 596 ? -26.002 -34.447 102.536 1.00 42.22 596 PRO A N 1
ATOM 4168 C CA . PRO A 1 596 ? -25.691 -33.052 102.883 1.00 42.22 596 PRO A CA 1
ATOM 4169 C C . PRO A 1 596 ? -24.537 -32.350 102.144 1.00 42.22 596 PRO A C 1
ATOM 4171 O O . PRO A 1 596 ? -24.227 -31.220 102.508 1.00 42.22 596 PRO A O 1
ATOM 4174 N N . LEU A 1 597 ? -23.854 -32.964 101.172 1.00 37.81 597 LEU A N 1
ATOM 4175 C CA . LEU A 1 597 ? -22.623 -32.409 100.589 1.00 37.81 597 LEU A CA 1
ATOM 4176 C C . LEU A 1 597 ? -22.419 -32.645 99.077 1.00 37.81 597 LEU A C 1
ATOM 4178 O O . LEU A 1 597 ? -21.344 -32.326 98.575 1.00 37.81 597 LEU A O 1
ATOM 4182 N N . SER A 1 598 ? -23.408 -33.126 98.314 1.00 40.28 598 SER A N 1
ATOM 4183 C CA . SER A 1 598 ? -23.296 -33.195 96.842 1.00 40.28 598 SER A CA 1
ATOM 4184 C C . SER A 1 598 ? -24.360 -32.328 96.167 1.00 40.28 598 SER A C 1
ATOM 4186 O O . SER A 1 598 ? -25.437 -32.797 95.810 1.00 40.28 598 SER A O 1
ATOM 4188 N N . GLY A 1 599 ? -24.058 -31.035 96.024 1.00 44.78 599 GLY A N 1
ATOM 4189 C CA . GLY A 1 599 ? -24.923 -30.049 95.373 1.00 44.78 599 GLY A CA 1
ATOM 4190 C C . GLY A 1 599 ? -25.115 -30.341 93.884 1.00 44.78 599 GLY A C 1
ATOM 4191 O O . GLY A 1 599 ? -24.250 -30.032 93.063 1.00 44.78 599 GLY A O 1
ATOM 4192 N N . GLY A 1 600 ? -26.257 -30.927 93.528 1.00 47.62 600 GLY A N 1
ATOM 4193 C CA . GLY A 1 600 ? -26.729 -30.974 92.148 1.00 47.62 600 GLY A CA 1
ATOM 4194 C C . GLY A 1 600 ? -27.181 -29.580 91.714 1.00 47.62 600 GLY A C 1
ATOM 4195 O O . GLY A 1 600 ? -28.096 -29.016 92.305 1.00 47.62 600 GLY A O 1
ATOM 4196 N N . MET A 1 601 ? -26.543 -29.014 90.689 1.00 52.28 601 MET A N 1
ATOM 4197 C CA . MET A 1 601 ? -26.883 -27.682 90.178 1.00 52.28 601 MET A CA 1
ATOM 4198 C C . MET A 1 601 ? -28.077 -27.762 89.217 1.00 52.28 601 MET A C 1
ATOM 4200 O O . MET A 1 601 ? -27.914 -27.689 87.995 1.00 52.28 601 MET A O 1
ATOM 4204 N N . LEU A 1 602 ? -29.277 -27.947 89.771 1.00 54.31 602 LEU A N 1
ATOM 4205 C CA . LEU A 1 602 ? -30.533 -27.817 89.026 1.00 54.31 602 LEU A CA 1
ATOM 4206 C C . LEU A 1 602 ? -30.623 -26.410 88.398 1.00 54.31 602 LEU A C 1
ATOM 4208 O O . LEU A 1 602 ? -30.125 -25.436 88.960 1.00 54.31 602 LEU A O 1
ATOM 4212 N N . GLY A 1 603 ? -31.185 -26.309 87.190 1.00 58.09 603 GLY A N 1
ATOM 4213 C CA . GLY A 1 603 ? -31.309 -25.043 86.452 1.00 58.09 603 GLY A CA 1
ATOM 4214 C C . GLY A 1 603 ? -30.073 -24.598 85.648 1.00 58.09 603 GLY A C 1
ATOM 4215 O O . GLY A 1 603 ? -30.196 -23.685 84.839 1.00 58.09 603 GLY A O 1
ATOM 4216 N N . ARG A 1 604 ? -28.895 -25.243 85.777 1.00 61.28 604 ARG A N 1
ATOM 4217 C CA . ARG A 1 604 ? -27.709 -24.918 84.934 1.00 61.28 604 ARG A CA 1
ATOM 4218 C C . ARG A 1 604 ? -27.819 -25.374 83.483 1.00 61.28 604 ARG A C 1
ATOM 4220 O O . ARG A 1 604 ? -27.114 -24.849 82.626 1.00 61.28 604 ARG A O 1
ATOM 4227 N N . ARG A 1 605 ? -28.640 -26.389 83.224 1.00 61.12 605 ARG A N 1
ATOM 4228 C CA . ARG A 1 605 ? -29.039 -26.820 81.886 1.00 61.12 605 ARG A CA 1
ATOM 4229 C C . ARG A 1 605 ? -30.510 -27.187 81.940 1.00 61.12 605 ARG A C 1
ATOM 4231 O O . ARG A 1 605 ? -30.915 -27.938 82.822 1.00 61.12 605 ARG A O 1
ATOM 4238 N N . VAL A 1 606 ? -31.262 -26.679 80.981 1.00 62.72 606 VAL A N 1
ATOM 4239 C CA . VAL A 1 606 ? -32.619 -27.123 80.680 1.00 62.72 606 VAL A CA 1
ATOM 4240 C C . VAL A 1 606 ? -32.559 -27.697 79.265 1.00 62.72 606 VAL A C 1
ATOM 4242 O O . VAL A 1 606 ? -31.895 -27.122 78.403 1.00 62.72 606 VAL A O 1
ATOM 4245 N N . ALA A 1 607 ? -33.139 -28.875 79.051 1.00 56.62 607 ALA A N 1
ATOM 4246 C CA . ALA A 1 607 ? -33.226 -29.497 77.732 1.00 56.62 607 ALA A CA 1
ATOM 4247 C C . ALA A 1 607 ? -34.606 -29.223 77.124 1.00 56.62 607 ALA A C 1
ATOM 4249 O O . ALA A 1 607 ? -35.565 -29.011 77.862 1.00 56.62 607 ALA A O 1
ATOM 4250 N N . ALA A 1 608 ? -34.695 -29.229 75.791 1.00 55.81 608 ALA A N 1
ATOM 4251 C CA . ALA A 1 608 ? -35.968 -29.124 75.088 1.00 55.81 608 ALA A CA 1
ATOM 4252 C C . ALA A 1 608 ? -36.915 -30.247 75.536 1.00 55.81 608 ALA A C 1
ATOM 4254 O O . ALA A 1 608 ? -36.510 -31.410 75.611 1.00 55.81 608 ALA A O 1
ATOM 4255 N N . ILE A 1 609 ? -38.160 -29.881 75.825 1.00 53.03 609 ILE A N 1
ATOM 4256 C CA . ILE A 1 609 ? -39.229 -30.815 76.161 1.00 53.03 609 ILE A CA 1
ATOM 4257 C C . ILE A 1 609 ? -40.011 -31.040 74.859 1.00 53.03 609 ILE A C 1
ATOM 4259 O O . ILE A 1 609 ? -40.515 -30.095 74.259 1.00 53.03 609 ILE A O 1
ATOM 4263 N N . GLY A 1 610 ? -40.001 -32.273 74.349 1.00 52.16 610 GLY A N 1
ATOM 4264 C CA . GLY A 1 610 ? -41.074 -32.741 73.462 1.00 52.16 610 GLY A CA 1
ATOM 4265 C C . GLY A 1 610 ? -42.243 -33.228 74.317 1.00 52.16 610 GLY A C 1
ATOM 4266 O O . GLY A 1 610 ? -42.062 -33.328 75.526 1.00 52.16 610 GLY A O 1
ATOM 4267 N N . ASP A 1 611 ? -43.389 -33.546 73.711 1.00 53.28 611 ASP A N 1
ATOM 4268 C CA . ASP A 1 611 ? -44.559 -34.122 74.398 1.00 53.28 611 ASP A CA 1
ATOM 4269 C C . ASP A 1 611 ? -44.131 -35.179 75.442 1.00 53.28 611 ASP A C 1
ATOM 4271 O O . ASP A 1 611 ? -43.634 -36.260 75.108 1.00 53.28 611 ASP A O 1
ATOM 4275 N N . PHE A 1 612 ? -44.206 -34.795 76.718 1.00 42.88 612 PHE A N 1
ATOM 4276 C CA . PHE A 1 612 ? -43.622 -35.532 77.843 1.00 42.88 612 PHE A CA 1
ATOM 4277 C C . PHE A 1 612 ? -44.699 -36.237 78.673 1.00 42.88 612 PHE A C 1
ATOM 4279 O O . PHE A 1 612 ? -44.419 -37.239 79.331 1.00 42.88 612 PHE A O 1
ATOM 4286 N N . ASN A 1 613 ? -45.930 -35.731 78.622 1.00 51.97 613 ASN A N 1
ATOM 4287 C CA . ASN A 1 613 ? -47.140 -36.332 79.179 1.00 51.97 613 ASN A CA 1
ATOM 4288 C C . ASN A 1 613 ? -47.844 -37.274 78.182 1.00 51.97 613 ASN A C 1
ATOM 4290 O O . ASN A 1 613 ? -48.695 -38.057 78.605 1.00 51.97 613 ASN A O 1
ATOM 4294 N N . GLY A 1 614 ? -47.433 -37.286 76.913 1.00 44.06 614 GLY A N 1
ATOM 4295 C CA . GLY A 1 614 ? -47.841 -38.255 75.899 1.00 44.06 614 GLY A CA 1
ATOM 4296 C C . GLY A 1 614 ? -49.223 -37.998 75.301 1.00 44.06 614 GLY A C 1
ATOM 4297 O O . GLY A 1 614 ? -49.876 -38.968 74.900 1.00 44.06 614 GLY A O 1
ATOM 4298 N N . ASP A 1 615 ? -49.705 -36.753 75.296 1.00 56.62 615 ASP A N 1
ATOM 4299 C CA . ASP A 1 615 ? -51.041 -36.399 74.803 1.00 56.62 615 ASP A CA 1
ATOM 4300 C C . ASP A 1 615 ? -51.086 -35.852 73.364 1.00 56.62 615 ASP A C 1
ATOM 4302 O O . ASP A 1 615 ? -52.185 -35.709 72.816 1.00 56.62 615 ASP A O 1
ATOM 4306 N N . GLY A 1 616 ? -49.936 -35.715 72.693 1.00 47.78 616 GLY A N 1
ATOM 4307 C CA . GLY A 1 616 ? -49.833 -35.431 71.254 1.00 47.78 616 GLY A CA 1
ATOM 4308 C C . GLY A 1 616 ? -49.381 -34.024 70.907 1.00 47.78 616 GLY A C 1
ATOM 4309 O O . GLY A 1 616 ? -49.855 -33.531 69.851 1.00 47.78 616 GLY A O 1
#

Radius of gyration: 67.33 Å; chains: 1; bounding box: 110×85×197 Å